Protein AF-A0A7R9T491-F1 (afdb_monomer_lite)

InterPro domains:
  IPR005821 Ion transport domain [PF00520] (13-94)
  IPR005821 Ion transport domain [PF00520] (144-390)
  IPR027359 Voltage-dependent channel domain superfamily [G3DSA:1.20.120.350] (136-258)
  IPR043203 Voltage-gated cation channel calcium and sodium [PTHR10037] (2-420)

Foldseek 3Di:
DVQVVVVHDDDDDLQDDPDDVSVVLLLVCLLVVFPNVVVQQQQLQDDDPPDDRHGRNNVVSNVVSVVSNCCSVVPVLVVLLVVLLVVLVVVCVVPVHNPDQFDPVLVVVLLVLLLCLLPVDPVLLVDQDPDPVLNVLSVVCSDVVNVVVLVVLLVVLVVLVVLDDPPDDPVNVVVSLVSLLVSLVVLVVSLVSCCSSSPVVRCVVDPLSVLSVVLSVLSVCCVVPVVCLVDPNVVVSVVSPCSSNCVVCVVDSVSVLVVSLVVSLVNSLVSLVVVLLVVLLVLLVVQLVVFLPPPDPQPFDQDDPQAHNVDSVNSSVVLVCVLVGNLVRVLSCQQAPPVVVDPDDDDPPHDRHGPVVSVVSSVCCCVVNNSPSVSVSVSSSCVSVVCCVDCCVVPNDDPSLVVVLLVLLLVLLVVLLVLLVLLVVDDPVLLVVLVVVVVVVVVVVPPDDDDDDDDDDDDDDDDDDDDDDDDDDDDDDDDDDDDVDPDPLVVVLVVSVVSVVVSVVVVPPPDDPDDDDPCVVLVVLCVVLSPPSDSVSSNVSSVVSVVPPVPPD

Secondary structure (DSSP, 8-state):
-HHHHTT------SS--SSHHHHHHHHHHHHHTSSHHHHHHHHHT--STTS---TTTTGGGHHHHHHHHHHIIIIIIHHHHHHHHHHHHHHHHHSTT--TTS-HHHHHHHHHHHHHHHT---GGGG---SSHHHHHHHHHHTSHHHHHHHHHHHHHHHHHHHT--SS--HHHHHHHHHHHHHHHHHHHHHHHHHHHHH-HHHHTT-HHHHHHHHHHHHHHHHHH-HHHHHSTTHHHHHHHGGGGGGHHHHH-HHHHHHHHHHHHHHHHHHHHHHHHHHHHHHHHHHHHHHHTT----S-SSS--SSSSSSSHHHHHHHHHHHHHS-HHHHHHHHHS-GGGGSSSPPPTT---S--HHHHHHHHHHIIIIIIIIHHHHHHHHHHHHHHHHSHHHHH-TTHHHHHHHHHHHHHHHHHHHHHHHHHTTS-HHHHHHHHHHHHHHHHHHTTS-------------------------------S---TT--THHHHHHHHHHHHHHHHHHH-S-----S-S--HHHHHHHHHHHHH--HHHHHHHHHHHHT---S--

pLDDT: mean 70.96, std 22.21, range [23.12, 98.38]

Sequence (553 aa):
TQCLAAGGVWRKAKFNFDSFPEAFLSVFIIATGDNWQDLMYEAMDVVGVDQEPIRDNAKWACVYFFVSILFGFLLWANLFVSALIDNFNRIAHDENDGKLLVTDEQRVWQQAMLLATVHADNSWRRSPPETPWKAVVHGVVSKYTFDAFSVFMIVLNMVTMMAIRANPSKSEDDYQVWMGNTLAIWYMLEAYLLIVAMKWKNYWQSGWNKIDFIVAVSGVVGLLIPDVYESGVGGAFRMLRFLRLFKIVQVSKGLRTLFATFLSAIPGVVNVALLSLLFMYIYACLGVALFGDMSSDYLGAALSEYSNFVTFPKAMVSLFVSYTGNWQGYFTDIYVDDRCYENTSLPANVTCSPRYVSIFYFVTYVITGVFFLGNLFIAIILERFSFCASEEGVGGSGESNFLYATMTLKRVARQISRSVREATKLAPSERQDAYVEKRRARSKAGSGTATPSTPHLSKNNSIQRASTASTTPASASPHGDFDPFDDPTDEVIDTVRSNLEEIRAKTQSPIAVEDDLDFEDVKSALRDALPTQDAASLLAAANAVDRLPRSRR

Structure (mmCIF, N/CA/C/O backbone):
data_AF-A0A7R9T491-F1
#
_entry.id   AF-A0A7R9T491-F1
#
loop_
_atom_site.group_PDB
_atom_site.id
_atom_site.type_symbol
_atom_site.label_atom_id
_atom_site.label_alt_id
_atom_site.label_comp_id
_atom_site.label_asym_id
_atom_site.label_entity_id
_atom_site.label_seq_id
_atom_site.pdbx_PDB_ins_code
_atom_site.Cartn_x
_atom_site.Cartn_y
_atom_site.Cartn_z
_atom_site.occupancy
_atom_site.B_iso_or_equiv
_atom_site.auth_seq_id
_atom_site.auth_comp_id
_atom_site.auth_asym_id
_atom_site.auth_atom_id
_atom_site.pdbx_PDB_model_num
ATOM 1 N N . THR A 1 1 ? 20.231 -2.578 -46.506 1.00 77.75 1 THR A N 1
ATOM 2 C CA . THR A 1 1 ? 20.819 -1.590 -47.452 1.00 77.75 1 THR A CA 1
ATOM 3 C C . THR A 1 1 ? 19.878 -0.433 -47.757 1.00 77.75 1 THR A C 1
ATOM 5 O O . THR A 1 1 ? 20.339 0.699 -47.738 1.00 77.75 1 THR A O 1
ATOM 8 N N . GLN A 1 2 ? 18.578 -0.676 -47.980 1.00 86.81 2 GLN A N 1
ATOM 9 C CA . GLN A 1 2 ? 17.576 0.375 -48.235 1.00 86.81 2 GLN A CA 1
ATOM 10 C C . GLN A 1 2 ? 17.457 1.401 -47.088 1.00 86.81 2 GLN A C 1
ATOM 12 O O . GLN A 1 2 ? 17.488 2.596 -47.353 1.00 86.81 2 GLN A O 1
ATOM 17 N N . CYS A 1 3 ? 17.434 0.948 -45.826 1.00 86.19 3 CYS A N 1
ATOM 18 C CA . CYS A 1 3 ? 17.412 1.820 -44.639 1.00 86.19 3 CYS A CA 1
ATOM 19 C C . CYS A 1 3 ? 18.578 2.830 -44.622 1.00 86.19 3 CYS A C 1
ATOM 21 O O . CYS A 1 3 ? 18.357 4.034 -44.539 1.00 86.19 3 CYS A O 1
ATOM 23 N N . LEU A 1 4 ? 19.815 2.350 -44.805 1.00 86.19 4 LEU A N 1
ATOM 24 C CA . LEU A 1 4 ? 21.008 3.205 -44.839 1.00 86.19 4 LEU A CA 1
ATOM 25 C C . LEU A 1 4 ? 20.992 4.181 -46.028 1.00 86.19 4 LEU A C 1
ATOM 27 O O . LEU A 1 4 ? 21.417 5.323 -45.890 1.00 86.19 4 LEU A O 1
ATOM 31 N N . ALA A 1 5 ? 20.480 3.753 -47.188 1.00 87.75 5 ALA A N 1
ATOM 32 C CA . ALA A 1 5 ? 20.350 4.613 -48.367 1.00 87.75 5 ALA A CA 1
ATOM 33 C C . ALA A 1 5 ? 19.322 5.743 -48.169 1.00 87.75 5 ALA A C 1
ATOM 35 O O . ALA A 1 5 ? 19.485 6.819 -48.737 1.00 87.75 5 ALA A O 1
ATOM 36 N N . ALA A 1 6 ? 18.298 5.519 -47.340 1.00 86.56 6 ALA A N 1
ATOM 37 C CA . ALA A 1 6 ? 17.321 6.530 -46.940 1.00 86.56 6 ALA A CA 1
ATOM 38 C C . ALA A 1 6 ? 17.818 7.449 -45.802 1.00 86.56 6 ALA A C 1
ATOM 40 O O . ALA A 1 6 ? 17.062 8.291 -45.325 1.00 86.56 6 ALA A O 1
ATOM 41 N N . GLY A 1 7 ? 19.069 7.291 -45.349 1.00 84.19 7 GLY A N 1
ATOM 42 C CA . GLY A 1 7 ? 19.620 8.028 -44.207 1.00 84.19 7 GLY A CA 1
ATOM 43 C C . GLY A 1 7 ? 19.146 7.518 -42.842 1.00 84.19 7 GLY A C 1
ATOM 44 O O . GLY A 1 7 ? 19.395 8.172 -41.833 1.00 84.19 7 GLY A O 1
ATOM 45 N N . GLY A 1 8 ? 18.473 6.364 -42.798 1.00 81.75 8 GLY A N 1
ATOM 46 C CA . GLY A 1 8 ? 18.052 5.709 -41.563 1.00 81.75 8 GLY A CA 1
ATOM 47 C C . GLY A 1 8 ? 19.184 4.934 -40.887 1.00 81.75 8 GLY A C 1
ATOM 48 O O . GLY A 1 8 ? 20.224 4.649 -41.486 1.00 81.75 8 GLY A O 1
ATOM 49 N N . VAL A 1 9 ? 18.963 4.553 -39.627 1.00 82.94 9 VAL A N 1
ATOM 50 C CA . VAL A 1 9 ? 19.903 3.750 -38.836 1.00 82.94 9 VAL A CA 1
ATOM 51 C C . VAL A 1 9 ? 19.284 2.387 -38.542 1.00 82.94 9 VAL A C 1
ATOM 53 O O . VAL A 1 9 ? 18.213 2.301 -37.954 1.00 82.94 9 VAL A O 1
ATOM 56 N N . TRP A 1 10 ? 19.976 1.312 -38.921 1.00 85.75 10 TRP A N 1
ATOM 57 C CA . TRP A 1 10 ? 19.549 -0.052 -38.609 1.00 85.75 10 TRP A CA 1
ATOM 58 C C . TRP A 1 10 ? 20.005 -0.435 -37.197 1.00 85.75 10 TRP A C 1
ATOM 60 O O . TRP A 1 10 ? 21.208 -0.471 -36.920 1.00 85.75 10 TRP A O 1
ATOM 70 N N . ARG A 1 11 ? 19.057 -0.686 -36.291 1.00 85.38 11 ARG A N 1
ATOM 71 C CA . ARG A 1 11 ? 19.312 -0.981 -34.873 1.00 85.38 11 ARG A CA 1
ATOM 72 C C . ARG A 1 11 ? 18.749 -2.345 -34.494 1.00 85.38 11 ARG A C 1
ATOM 74 O O . ARG A 1 11 ? 17.764 -2.799 -35.063 1.00 85.38 11 ARG A O 1
ATOM 81 N N . LYS A 1 12 ? 19.377 -2.974 -33.502 1.00 86.94 12 LYS A N 1
ATOM 82 C CA . LYS A 1 12 ? 18.838 -4.170 -32.848 1.00 86.94 12 LYS A CA 1
ATOM 83 C C . LYS A 1 12 ? 17.766 -3.774 -31.836 1.00 86.94 12 LYS A C 1
ATOM 85 O O . LYS A 1 12 ? 17.899 -2.728 -31.195 1.00 86.94 12 LYS A O 1
ATOM 90 N N . ALA A 1 13 ? 16.774 -4.639 -31.651 1.00 88.31 13 ALA A N 1
ATOM 91 C CA . ALA A 1 13 ? 15.835 -4.553 -30.538 1.00 88.31 13 ALA A CA 1
ATOM 92 C C . ALA A 1 13 ? 16.574 -4.496 -29.189 1.00 88.31 13 ALA A C 1
ATOM 94 O O . ALA A 1 13 ? 17.652 -5.094 -29.048 1.00 88.31 13 ALA A O 1
ATOM 95 N N . LYS A 1 14 ? 16.002 -3.774 -28.211 1.00 88.56 14 LYS A N 1
ATOM 96 C CA . LYS A 1 14 ? 16.596 -3.610 -26.869 1.00 88.56 14 LYS A CA 1
ATOM 97 C C . LYS A 1 14 ? 16.817 -4.972 -26.212 1.00 88.56 14 LYS A C 1
ATOM 99 O O . LYS A 1 14 ? 17.900 -5.242 -25.704 1.00 88.56 14 LYS A O 1
ATOM 104 N N . PHE A 1 15 ? 15.815 -5.842 -26.300 1.00 91.94 15 PHE A N 1
ATOM 105 C CA . PHE A 1 15 ? 15.873 -7.231 -25.860 1.00 91.94 15 PHE A CA 1
ATOM 106 C C . PHE A 1 15 ? 15.722 -8.139 -27.075 1.00 91.94 15 PHE A C 1
ATOM 108 O O . PHE A 1 15 ? 14.921 -7.871 -27.964 1.00 91.94 15 PHE A O 1
ATOM 115 N N . ASN A 1 16 ? 16.540 -9.181 -27.165 1.00 91.94 16 ASN A N 1
ATOM 116 C CA . ASN A 1 16 ? 16.598 -10.035 -28.346 1.00 91.94 16 ASN A CA 1
ATOM 117 C C . ASN A 1 16 ? 17.035 -11.459 -27.981 1.00 91.94 16 ASN A C 1
ATOM 119 O O . ASN A 1 16 ? 17.323 -11.775 -26.826 1.00 91.94 16 ASN A O 1
ATOM 123 N N . PHE A 1 17 ? 17.066 -12.318 -28.998 1.00 94.19 17 PHE A N 1
ATOM 124 C CA . PHE A 1 17 ? 17.424 -13.731 -28.894 1.00 94.19 17 PHE A CA 1
ATOM 125 C C . PHE A 1 17 ? 18.678 -14.062 -29.723 1.00 94.19 17 PHE A C 1
ATOM 127 O O . PHE A 1 17 ? 18.835 -15.192 -30.181 1.00 94.19 17 PHE A O 1
ATOM 134 N N . ASP A 1 18 ? 19.564 -13.081 -29.937 1.00 92.44 18 ASP A N 1
ATOM 135 C CA . ASP A 1 18 ? 20.743 -13.232 -30.804 1.00 92.44 18 ASP A CA 1
ATOM 136 C C . ASP A 1 18 ? 21.765 -14.225 -30.235 1.00 92.44 18 ASP A C 1
ATOM 138 O O . ASP A 1 18 ? 22.467 -14.914 -30.979 1.00 92.44 18 ASP A O 1
ATOM 142 N N . SER A 1 19 ? 21.891 -14.271 -28.909 1.00 95.12 19 SER A N 1
ATOM 143 C CA . SER A 1 19 ? 22.871 -15.097 -28.214 1.00 95.12 19 SER A CA 1
ATOM 144 C C . SER A 1 19 ? 22.333 -15.543 -26.850 1.00 95.12 19 SER A C 1
ATOM 146 O O . SER A 1 19 ? 21.293 -15.069 -26.391 1.00 95.12 19 SER A O 1
ATOM 148 N N . PHE A 1 20 ? 22.982 -16.533 -26.229 1.00 95.31 20 PHE A N 1
ATOM 149 C CA . PHE A 1 20 ? 22.439 -17.188 -25.036 1.00 95.31 20 PHE A CA 1
ATOM 150 C C . PHE A 1 20 ? 22.196 -16.219 -23.858 1.00 95.31 20 PHE A C 1
ATOM 152 O O . PHE A 1 20 ? 21.105 -16.279 -23.296 1.00 95.31 20 PHE A O 1
ATOM 159 N N . PRO A 1 21 ? 23.121 -15.312 -23.475 1.00 92.38 21 PRO A N 1
ATOM 160 C CA . PRO A 1 21 ? 22.871 -14.338 -22.409 1.00 92.38 21 PRO A CA 1
ATOM 161 C C . PRO A 1 21 ? 21.723 -13.359 -22.697 1.00 92.38 21 PRO A C 1
ATOM 163 O O . PRO A 1 21 ? 20.929 -13.084 -21.799 1.00 92.38 21 PRO A O 1
ATOM 166 N N . GLU A 1 22 ? 21.594 -12.855 -23.925 1.00 92.25 22 GLU A N 1
ATOM 167 C CA . GLU A 1 22 ? 20.509 -11.951 -24.330 1.00 92.25 22 GLU A CA 1
ATOM 168 C C . GLU A 1 22 ? 19.164 -12.681 -24.351 1.00 92.25 22 GLU A C 1
ATOM 170 O O . GLU A 1 22 ? 18.173 -12.173 -23.823 1.00 92.25 22 GLU A O 1
ATOM 175 N N . ALA A 1 23 ? 19.143 -13.913 -24.869 1.00 94.38 23 ALA A N 1
ATOM 176 C CA . ALA A 1 23 ? 17.971 -14.777 -24.821 1.00 94.38 23 ALA A CA 1
ATOM 177 C C . ALA A 1 23 ? 17.578 -15.098 -23.373 1.00 94.38 23 ALA A C 1
ATOM 179 O O . ALA A 1 23 ? 16.399 -15.049 -23.035 1.00 94.38 23 ALA A O 1
ATOM 180 N N . PHE A 1 24 ? 18.547 -15.385 -22.499 1.00 93.00 24 PHE A N 1
ATOM 181 C CA . PHE A 1 24 ? 18.299 -15.657 -21.084 1.00 93.00 24 PHE A CA 1
ATOM 182 C C . PHE A 1 24 ? 17.699 -14.442 -20.371 1.00 93.00 24 PHE A C 1
ATOM 184 O O . PHE A 1 24 ? 16.730 -14.594 -19.632 1.00 93.00 24 PHE A O 1
ATOM 191 N N . LEU A 1 25 ? 18.220 -13.239 -20.626 1.00 93.38 25 LEU A N 1
ATOM 192 C CA . LEU A 1 25 ? 17.655 -11.996 -20.099 1.00 93.38 25 LEU A CA 1
ATOM 193 C C . LEU A 1 25 ? 16.223 -11.766 -20.605 1.00 93.38 25 LEU A C 1
ATOM 195 O O . LEU A 1 25 ? 15.335 -11.467 -19.810 1.00 93.38 25 LEU A O 1
ATOM 199 N N . SER A 1 26 ? 15.981 -11.962 -21.903 1.00 93.50 26 SER A N 1
ATOM 200 C CA . SER A 1 26 ? 14.649 -11.841 -22.507 1.00 93.50 26 SER A CA 1
ATOM 201 C C . SER A 1 26 ? 13.659 -12.840 -21.898 1.00 93.50 26 SER A C 1
ATOM 203 O O . SER A 1 26 ? 12.552 -12.469 -21.515 1.00 93.50 26 SER A O 1
ATOM 205 N N . VAL A 1 27 ? 14.065 -14.103 -21.727 1.00 91.62 27 VAL A N 1
ATOM 206 C CA . VAL A 1 27 ? 13.250 -15.140 -21.072 1.00 91.62 27 VAL A CA 1
ATOM 207 C C . VAL A 1 27 ? 13.025 -14.828 -19.595 1.00 91.62 27 VAL A C 1
ATOM 209 O O . VAL A 1 27 ? 11.919 -15.044 -19.109 1.00 91.62 27 VAL A O 1
ATOM 212 N N . PHE A 1 28 ? 14.021 -14.290 -18.887 1.00 90.25 28 PHE A N 1
ATOM 213 C CA . PHE A 1 28 ? 13.858 -13.849 -17.502 1.00 90.25 28 PHE A CA 1
ATOM 214 C C . PHE A 1 28 ? 12.773 -12.773 -17.393 1.00 90.25 28 PHE A C 1
ATOM 216 O O . PHE A 1 28 ? 11.862 -12.929 -16.584 1.00 90.25 28 PHE A O 1
ATOM 223 N N . ILE A 1 29 ? 12.805 -11.744 -18.250 1.00 91.12 29 ILE A N 1
ATOM 224 C CA . ILE A 1 29 ? 11.770 -10.697 -18.295 1.00 91.12 29 ILE A CA 1
ATOM 225 C C . ILE A 1 29 ? 10.388 -11.326 -18.516 1.00 91.12 29 ILE A C 1
ATOM 227 O O . ILE A 1 29 ? 9.480 -11.113 -17.710 1.00 91.12 29 ILE A O 1
ATOM 231 N N . ILE A 1 30 ? 10.255 -12.180 -19.537 1.00 90.88 30 ILE A N 1
ATOM 232 C CA . ILE A 1 30 ? 9.000 -12.880 -19.860 1.00 90.88 30 ILE A CA 1
ATOM 233 C C . ILE A 1 30 ? 8.502 -13.701 -18.662 1.00 90.88 30 ILE A C 1
ATOM 235 O O . ILE A 1 30 ? 7.319 -13.654 -18.332 1.00 90.88 30 ILE A O 1
ATOM 239 N N . ALA A 1 31 ? 9.395 -14.416 -17.974 1.00 87.44 31 ALA A N 1
ATOM 240 C CA . ALA A 1 31 ? 9.051 -15.252 -16.827 1.00 87.44 31 ALA A CA 1
ATOM 241 C C . ALA A 1 31 ? 8.603 -14.448 -15.597 1.00 87.44 31 ALA A C 1
ATOM 243 O O . ALA A 1 31 ? 7.834 -14.970 -14.790 1.00 87.44 31 ALA A O 1
ATOM 244 N N . THR A 1 32 ? 9.038 -13.189 -15.454 1.00 86.69 32 THR A N 1
ATOM 245 C CA . THR A 1 32 ? 8.558 -12.317 -14.368 1.00 86.69 32 THR A CA 1
ATOM 246 C C . THR A 1 32 ? 7.143 -11.784 -14.604 1.00 86.69 32 THR A C 1
ATOM 248 O O . THR A 1 32 ? 6.491 -11.365 -13.651 1.00 86.69 32 THR A O 1
ATOM 251 N N . GLY A 1 33 ? 6.652 -11.821 -15.849 1.00 86.62 33 GLY A N 1
ATOM 252 C CA . GLY A 1 33 ? 5.318 -11.342 -16.217 1.00 86.62 33 GLY A CA 1
ATOM 253 C C . GLY A 1 33 ? 5.187 -9.818 -16.306 1.00 86.62 33 GLY A C 1
ATOM 254 O O . GLY A 1 33 ? 4.075 -9.326 -16.480 1.00 86.62 33 GLY A O 1
ATOM 255 N N . ASP A 1 34 ? 6.293 -9.075 -16.224 1.00 88.06 34 ASP A N 1
ATOM 256 C CA . ASP A 1 34 ? 6.315 -7.610 -16.267 1.00 88.06 34 ASP A CA 1
ATOM 257 C C . ASP A 1 34 ? 6.744 -7.109 -17.656 1.00 88.06 34 ASP A C 1
ATOM 259 O O . ASP A 1 34 ? 7.812 -7.476 -18.147 1.00 88.06 34 ASP A O 1
ATOM 263 N N . ASN A 1 35 ? 5.888 -6.317 -18.310 1.00 88.12 35 ASN A N 1
ATOM 264 C CA . ASN A 1 35 ? 6.068 -5.764 -19.666 1.00 88.12 35 ASN A CA 1
ATOM 265 C C . ASN A 1 35 ? 6.547 -6.750 -20.754 1.00 88.12 35 ASN A C 1
ATOM 267 O O . ASN A 1 35 ? 7.178 -6.381 -21.743 1.00 88.12 35 ASN A O 1
ATOM 271 N N . TRP A 1 36 ? 6.219 -8.032 -20.610 1.00 89.81 36 TRP A N 1
ATOM 272 C CA . TRP A 1 36 ? 6.576 -9.078 -21.570 1.00 89.81 36 TRP A CA 1
ATOM 273 C C . TRP A 1 36 ? 5.925 -8.882 -22.948 1.00 89.81 36 TRP A C 1
ATOM 275 O O . TRP A 1 36 ? 6.417 -9.418 -23.945 1.00 89.81 36 TRP A O 1
ATOM 285 N N . GLN A 1 37 ? 4.809 -8.147 -23.006 1.00 91.38 37 GLN A N 1
ATOM 286 C CA . GLN A 1 37 ? 4.063 -7.923 -24.239 1.00 91.38 37 GLN A CA 1
ATOM 287 C C . GLN A 1 37 ? 4.878 -7.153 -25.280 1.00 91.38 37 GLN A C 1
ATOM 289 O O . GLN A 1 37 ? 4.689 -7.391 -26.467 1.00 91.38 37 GLN A O 1
ATOM 294 N N . ASP A 1 38 ? 5.812 -6.296 -24.862 1.00 89.31 38 ASP A N 1
ATOM 295 C CA . ASP A 1 38 ? 6.613 -5.494 -25.790 1.00 89.31 38 ASP A CA 1
ATOM 296 C C . ASP A 1 38 ? 7.552 -6.400 -26.601 1.00 89.31 38 ASP A C 1
ATOM 298 O O . ASP A 1 38 ? 7.583 -6.326 -27.828 1.00 89.31 38 ASP A O 1
ATOM 302 N N . LEU A 1 39 ? 8.200 -7.371 -25.938 1.00 91.94 39 LEU A N 1
ATOM 303 C CA . LEU A 1 39 ? 8.997 -8.406 -26.609 1.00 91.94 39 LEU A CA 1
ATOM 304 C C . LEU A 1 39 ? 8.132 -9.296 -27.514 1.00 91.94 39 LEU A C 1
ATOM 306 O O . LEU A 1 39 ? 8.590 -9.748 -28.564 1.00 91.94 39 LEU A O 1
ATOM 310 N N . MET A 1 40 ? 6.888 -9.573 -27.110 1.00 94.12 40 MET A N 1
ATOM 311 C CA . MET A 1 40 ? 5.958 -10.351 -27.927 1.00 94.12 40 MET A CA 1
ATOM 312 C C . MET A 1 40 ? 5.582 -9.599 -29.205 1.00 94.12 40 MET A C 1
ATOM 314 O O . MET A 1 40 ? 5.601 -10.202 -30.277 1.00 94.12 40 MET A O 1
ATOM 318 N N . TYR A 1 41 ? 5.242 -8.313 -29.107 1.00 93.81 41 TYR A N 1
ATOM 319 C CA . TYR A 1 41 ? 4.878 -7.500 -30.266 1.00 93.81 41 TYR A CA 1
ATOM 320 C C . TYR A 1 41 ? 6.055 -7.363 -31.233 1.00 93.81 41 TYR A C 1
ATOM 322 O O . TYR A 1 41 ? 5.884 -7.621 -32.422 1.00 93.81 41 TYR A O 1
ATOM 330 N N . GLU A 1 42 ? 7.264 -7.101 -30.732 1.00 92.06 42 GLU A N 1
ATOM 331 C CA . GLU A 1 42 ? 8.469 -7.070 -31.572 1.00 92.06 42 GLU A CA 1
ATOM 332 C C . GLU A 1 42 ? 8.712 -8.412 -32.284 1.00 92.06 42 GLU A C 1
ATOM 334 O O . GLU A 1 42 ? 9.050 -8.440 -33.467 1.00 92.06 42 GLU A O 1
ATOM 339 N N . ALA A 1 43 ? 8.483 -9.540 -31.605 1.00 93.75 43 ALA A N 1
ATOM 340 C CA . ALA A 1 43 ? 8.616 -10.864 -32.207 1.00 93.75 43 ALA A CA 1
ATOM 341 C C . ALA A 1 43 ? 7.513 -11.186 -33.233 1.00 93.75 43 ALA A C 1
ATOM 343 O O . ALA A 1 43 ? 7.771 -11.888 -34.213 1.00 93.75 43 ALA A O 1
ATOM 344 N N . MET A 1 44 ? 6.290 -10.688 -33.031 1.00 95.25 44 MET A N 1
ATOM 345 C CA . MET A 1 44 ? 5.183 -10.839 -33.983 1.00 95.25 44 MET A CA 1
ATOM 346 C C . MET A 1 44 ? 5.405 -10.047 -35.272 1.00 95.25 44 MET A C 1
ATOM 348 O O . MET A 1 44 ? 4.852 -10.414 -36.310 1.00 95.25 44 MET A O 1
ATOM 352 N N . ASP A 1 45 ? 6.227 -9.005 -35.227 1.00 95.56 45 ASP A N 1
ATOM 353 C CA . ASP A 1 45 ? 6.512 -8.156 -36.381 1.00 95.56 45 ASP A CA 1
ATOM 354 C C . ASP A 1 45 ? 7.672 -8.695 -37.243 1.00 95.56 45 ASP A C 1
ATOM 356 O O . ASP A 1 45 ? 7.952 -8.178 -38.326 1.00 95.56 45 ASP A O 1
ATOM 360 N N . VAL A 1 46 ? 8.336 -9.776 -36.814 1.00 94.25 46 VAL A N 1
ATOM 361 C CA . VAL A 1 46 ? 9.472 -10.381 -37.528 1.00 94.25 46 VAL A CA 1
ATOM 362 C C . VAL A 1 46 ? 9.055 -10.933 -38.896 1.00 94.25 46 VAL A C 1
ATOM 364 O O . VAL A 1 46 ? 8.042 -11.620 -39.043 1.00 94.25 46 VAL A O 1
ATOM 367 N N . VAL A 1 47 ? 9.895 -10.683 -39.906 1.00 93.75 47 VAL A N 1
ATOM 368 C CA . VAL A 1 47 ? 9.732 -11.201 -41.278 1.00 93.75 47 VAL A CA 1
ATOM 369 C C . VAL A 1 47 ? 10.859 -12.167 -41.649 1.00 93.75 47 VAL A C 1
ATOM 371 O O . VAL A 1 47 ? 10.602 -13.303 -42.046 1.00 93.75 47 VAL A O 1
ATOM 374 N N . GLY A 1 48 ? 12.112 -11.744 -41.475 1.00 90.62 48 GLY A N 1
ATOM 375 C CA . GLY A 1 48 ? 13.307 -12.524 -41.789 1.00 90.62 48 GLY A CA 1
ATOM 376 C C . GLY A 1 48 ? 14.585 -11.764 -41.431 1.00 90.62 48 GLY A C 1
ATOM 377 O O . GLY A 1 48 ? 14.534 -10.602 -41.032 1.00 90.62 48 GLY A O 1
ATOM 378 N N . VAL A 1 49 ? 15.742 -12.416 -41.570 1.00 90.75 49 VAL A N 1
ATOM 379 C CA . VAL A 1 49 ? 17.048 -11.787 -41.304 1.00 90.75 49 VAL A CA 1
ATOM 380 C C . VAL A 1 49 ? 17.284 -10.642 -42.295 1.00 90.75 49 VAL A C 1
ATOM 382 O O . VAL A 1 49 ? 17.050 -10.806 -43.491 1.00 90.75 49 VAL A O 1
ATOM 385 N N . ASP A 1 50 ? 17.737 -9.491 -41.790 1.00 89.75 50 ASP A N 1
ATOM 386 C CA . ASP A 1 50 ? 17.990 -8.257 -42.554 1.00 89.75 50 ASP A CA 1
ATOM 387 C C . ASP A 1 50 ? 16.768 -7.681 -43.302 1.00 89.75 50 ASP A C 1
ATOM 389 O O . ASP A 1 50 ? 16.920 -6.926 -44.269 1.00 89.75 50 ASP A O 1
ATOM 393 N N . GLN A 1 51 ? 15.552 -8.011 -42.852 1.00 91.56 51 GLN A N 1
ATOM 394 C CA . GLN A 1 51 ? 14.296 -7.464 -43.373 1.00 91.56 51 GLN A CA 1
ATOM 395 C C . GLN A 1 51 ? 13.605 -6.586 -42.329 1.00 91.56 51 GLN A C 1
ATOM 397 O O . GLN A 1 51 ? 13.656 -6.875 -41.135 1.00 91.56 51 GLN A O 1
ATOM 402 N N . GLU A 1 52 ? 12.977 -5.500 -42.785 1.00 89.75 52 GLU A N 1
ATOM 403 C CA . GLU A 1 52 ? 12.219 -4.592 -41.920 1.00 89.75 52 GLU A CA 1
ATOM 404 C C . GLU A 1 52 ? 11.048 -5.333 -41.259 1.00 89.75 52 GLU A C 1
ATOM 406 O O . GLU A 1 52 ? 10.331 -6.057 -41.959 1.00 89.75 52 GLU A O 1
ATOM 411 N N . PRO A 1 53 ? 10.848 -5.176 -39.937 1.00 92.62 53 PRO A N 1
ATOM 412 C CA . PRO A 1 53 ? 9.677 -5.714 -39.269 1.00 92.62 53 PRO A CA 1
ATOM 413 C C . PRO A 1 53 ? 8.396 -5.144 -39.881 1.00 92.62 53 PRO A C 1
ATOM 415 O O . PRO A 1 53 ? 8.254 -3.934 -40.052 1.00 92.62 53 PRO A O 1
ATOM 418 N N . ILE A 1 54 ? 7.451 -6.020 -40.208 1.00 94.56 54 ILE A N 1
ATOM 419 C CA . ILE A 1 54 ? 6.131 -5.631 -40.696 1.00 94.56 54 ILE A CA 1
ATOM 420 C C . ILE A 1 54 ? 5.149 -5.973 -39.597 1.00 94.56 54 ILE A C 1
ATOM 422 O O . ILE A 1 54 ? 5.044 -7.135 -39.200 1.00 94.56 54 ILE A O 1
ATOM 426 N N . ARG A 1 55 ? 4.405 -4.955 -39.157 1.00 94.31 55 ARG A N 1
ATOM 427 C CA . ARG A 1 55 ? 3.395 -5.109 -38.118 1.00 94.31 55 ARG A CA 1
ATOM 428 C C . ARG A 1 55 ? 2.521 -6.327 -38.392 1.00 94.31 55 ARG A C 1
ATOM 430 O O . ARG A 1 55 ? 1.945 -6.438 -39.478 1.00 94.31 55 ARG A O 1
ATOM 437 N N . ASP A 1 56 ? 2.371 -7.186 -37.388 1.00 94.19 56 ASP A N 1
ATOM 438 C CA . ASP A 1 56 ? 1.449 -8.319 -37.417 1.00 94.19 56 ASP A CA 1
ATOM 439 C C . ASP A 1 56 ? 1.769 -9.380 -38.503 1.00 94.19 56 ASP A C 1
ATOM 441 O O . ASP A 1 56 ? 0.872 -10.108 -38.946 1.00 94.19 56 ASP A O 1
ATOM 445 N N . ASN A 1 57 ? 3.026 -9.506 -38.945 1.00 96.00 57 ASN A N 1
ATOM 446 C CA . ASN A 1 57 ? 3.428 -10.484 -39.964 1.00 96.00 57 ASN A CA 1
ATOM 447 C C . ASN A 1 57 ? 3.470 -11.928 -39.427 1.00 96.00 57 ASN A C 1
ATOM 449 O O . ASN A 1 57 ? 2.807 -12.828 -39.949 1.00 96.00 57 ASN A O 1
ATOM 453 N N . ALA A 1 58 ? 4.210 -12.157 -38.345 1.00 94.56 58 ALA A N 1
ATOM 454 C CA . ALA A 1 58 ? 4.399 -13.451 -37.699 1.00 94.56 58 ALA A CA 1
ATOM 455 C C . ALA A 1 58 ? 3.513 -13.592 -36.451 1.00 94.56 58 ALA A C 1
ATOM 457 O O . ALA A 1 58 ? 3.984 -13.939 -35.370 1.00 94.56 58 ALA A O 1
ATOM 458 N N . LYS A 1 59 ? 2.195 -13.384 -36.594 1.00 94.25 59 LYS A N 1
ATOM 459 C CA . LYS A 1 59 ? 1.237 -13.422 -35.465 1.00 94.25 59 LYS A CA 1
ATOM 460 C C . LYS A 1 59 ? 1.340 -14.671 -34.591 1.00 94.25 59 LYS A C 1
ATOM 462 O O . LYS A 1 59 ? 1.083 -14.602 -33.398 1.00 94.25 59 LYS A O 1
ATOM 467 N N . TRP A 1 60 ? 1.708 -15.808 -35.180 1.00 93.81 60 TRP A N 1
ATOM 468 C CA . TRP A 1 60 ? 1.859 -17.084 -34.479 1.00 93.81 60 TRP A CA 1
ATOM 469 C C . TRP A 1 60 ? 2.965 -17.063 -33.411 1.00 93.81 60 TRP A C 1
ATOM 471 O O . TRP A 1 60 ? 2.909 -17.867 -32.481 1.00 93.81 60 TRP A O 1
ATOM 481 N N . ALA A 1 61 ? 3.931 -16.140 -33.500 1.00 93.25 61 ALA A N 1
ATOM 482 C CA . ALA A 1 61 ? 5.000 -15.987 -32.517 1.00 93.25 61 ALA A CA 1
ATOM 483 C C . ALA A 1 61 ? 4.457 -15.714 -31.105 1.00 93.25 61 ALA A C 1
ATOM 485 O O . ALA A 1 61 ? 5.080 -16.128 -30.130 1.00 93.25 61 ALA A O 1
ATOM 486 N N . CYS A 1 62 ? 3.259 -15.123 -30.974 1.00 94.00 62 CYS A N 1
ATOM 487 C CA . CYS A 1 62 ? 2.616 -14.896 -29.677 1.00 94.00 62 CYS A CA 1
ATOM 488 C C . CYS A 1 62 ? 2.433 -16.185 -28.860 1.00 94.00 62 CYS A C 1
ATOM 490 O O . CYS A 1 62 ? 2.511 -16.154 -27.633 1.00 94.00 62 CYS A O 1
ATOM 492 N N . VAL A 1 63 ? 2.257 -17.334 -29.527 1.00 94.38 63 VAL A N 1
ATOM 493 C CA . VAL A 1 63 ? 2.080 -18.639 -28.877 1.00 94.38 63 VAL A CA 1
ATOM 494 C C . VAL A 1 63 ? 3.288 -18.982 -28.011 1.00 94.38 63 VAL A C 1
ATOM 496 O O . VAL A 1 63 ? 3.109 -19.466 -26.896 1.00 94.38 63 VAL A O 1
ATOM 499 N N . TYR A 1 64 ? 4.506 -18.683 -28.476 1.00 92.94 64 TYR A N 1
ATOM 500 C CA . TYR A 1 64 ? 5.718 -18.895 -27.686 1.00 92.94 64 TYR A CA 1
ATOM 501 C C . TYR A 1 64 ? 5.675 -18.106 -26.373 1.00 92.94 64 TYR A C 1
ATOM 503 O O . TYR A 1 64 ? 5.950 -18.670 -25.320 1.00 92.94 64 TYR A O 1
ATOM 511 N N . PHE A 1 65 ? 5.277 -16.833 -26.409 1.00 93.06 65 PHE A N 1
ATOM 512 C CA . PHE A 1 65 ? 5.232 -15.982 -25.217 1.00 93.06 65 PHE A CA 1
ATOM 513 C C . PHE A 1 65 ? 4.136 -16.415 -24.243 1.00 93.06 65 PHE A C 1
ATOM 515 O O . PHE A 1 65 ? 4.403 -16.539 -23.049 1.00 93.06 65 PHE A O 1
ATOM 522 N N . PHE A 1 66 ? 2.936 -16.738 -24.739 1.00 90.88 66 PHE A N 1
ATOM 523 C CA . PHE A 1 66 ? 1.859 -17.270 -23.898 1.00 90.88 66 PHE A CA 1
ATOM 524 C C . PHE A 1 66 ? 2.256 -18.575 -23.209 1.00 90.88 66 PHE A C 1
ATOM 526 O O . PHE A 1 66 ? 2.012 -18.736 -22.015 1.00 90.88 66 PHE A O 1
ATOM 533 N N . VAL A 1 67 ? 2.890 -19.496 -23.939 1.00 90.12 67 VAL A N 1
ATOM 534 C CA . VAL A 1 67 ? 3.391 -20.754 -23.374 1.00 90.12 67 VAL A CA 1
ATOM 535 C C . VAL A 1 67 ? 4.493 -20.470 -22.353 1.00 90.12 67 VAL A C 1
ATOM 537 O O . VAL A 1 67 ? 4.404 -20.941 -21.223 1.00 90.12 67 VAL A O 1
ATOM 540 N N . SER A 1 68 ? 5.485 -19.648 -22.691 1.00 88.44 68 SER A N 1
ATOM 541 C CA . SER A 1 68 ? 6.575 -19.275 -21.781 1.00 88.44 68 SER A CA 1
ATOM 542 C C . SER A 1 68 ? 6.078 -18.631 -20.488 1.00 88.44 68 SER A C 1
ATOM 544 O O . SER A 1 68 ? 6.632 -18.911 -19.432 1.00 88.44 68 SER A O 1
ATOM 546 N N . ILE A 1 69 ? 5.009 -17.835 -20.531 1.00 87.44 69 ILE A N 1
ATOM 547 C CA . ILE A 1 69 ? 4.390 -17.252 -19.331 1.00 87.44 69 ILE A CA 1
ATOM 548 C C . ILE A 1 69 ? 3.581 -18.281 -18.569 1.00 87.44 69 ILE A C 1
ATOM 550 O O . ILE A 1 69 ? 3.680 -18.338 -17.349 1.00 87.44 69 ILE A O 1
ATOM 554 N N . LEU A 1 70 ? 2.815 -19.125 -19.258 1.00 84.44 70 LEU A N 1
ATOM 555 C CA . LEU A 1 70 ? 2.083 -20.203 -18.607 1.00 84.44 70 LEU A CA 1
ATOM 556 C C . LEU A 1 70 ? 3.043 -21.087 -17.802 1.00 84.44 70 LEU A C 1
ATOM 558 O O . LEU A 1 70 ? 2.779 -21.366 -16.640 1.00 84.44 70 LEU A O 1
ATOM 562 N N . PHE A 1 71 ? 4.178 -21.478 -18.382 1.00 83.62 71 PHE A N 1
ATOM 563 C CA . PHE A 1 71 ? 5.185 -22.281 -17.689 1.00 83.62 71 PHE A CA 1
ATOM 564 C C . PHE A 1 71 ? 5.993 -21.459 -16.674 1.00 83.62 71 PHE A C 1
ATOM 566 O O . PHE A 1 71 ? 6.140 -21.885 -15.534 1.00 83.62 71 PHE A O 1
ATOM 573 N N . GLY A 1 72 ? 6.493 -20.282 -17.047 1.00 79.00 72 GLY A N 1
ATOM 574 C CA . GLY A 1 72 ? 7.313 -19.429 -16.185 1.00 79.00 72 GLY A CA 1
ATOM 575 C C . GLY A 1 72 ? 6.536 -18.907 -14.982 1.00 79.00 72 GLY A C 1
ATOM 576 O O . GLY A 1 72 ? 6.881 -19.203 -13.844 1.00 79.00 72 GLY A O 1
ATOM 577 N N . PHE A 1 73 ? 5.434 -18.202 -15.214 1.00 75.06 73 PHE A N 1
ATOM 578 C CA . PHE A 1 73 ? 4.645 -17.590 -14.151 1.00 75.06 73 PHE A CA 1
ATOM 579 C C . PHE A 1 73 ? 3.893 -18.629 -13.305 1.00 75.06 73 PHE A C 1
ATOM 581 O O . PHE A 1 73 ? 3.947 -18.556 -12.079 1.00 75.06 73 PHE A O 1
ATOM 588 N N . LEU A 1 74 ? 3.231 -19.635 -13.905 1.00 70.88 74 LEU A N 1
ATOM 589 C CA . LEU A 1 74 ? 2.473 -20.607 -13.098 1.00 70.88 74 LEU A CA 1
ATOM 590 C C . LEU A 1 74 ? 3.344 -21.649 -12.403 1.00 70.88 74 LEU A C 1
ATOM 592 O O . LEU A 1 74 ? 2.922 -22.136 -11.358 1.00 70.88 74 LEU A O 1
ATOM 596 N N . LEU A 1 75 ? 4.498 -22.042 -12.950 1.00 71.88 75 LEU A N 1
ATOM 597 C CA . LEU A 1 75 ? 5.337 -23.040 -12.281 1.00 71.88 75 LEU A CA 1
ATOM 598 C C . LEU A 1 75 ? 6.366 -22.382 -11.380 1.00 71.88 75 LEU A C 1
ATOM 600 O O . LEU A 1 75 ? 6.457 -22.762 -10.220 1.00 71.88 75 LEU A O 1
ATOM 604 N N . TRP A 1 76 ? 7.133 -21.409 -11.873 1.00 71.25 76 TRP A N 1
ATOM 605 C CA . TRP A 1 76 ? 8.257 -20.881 -11.103 1.00 71.25 76 TRP A CA 1
ATOM 606 C C . TRP A 1 76 ? 7.793 -20.039 -9.912 1.00 71.25 76 TRP A C 1
ATOM 608 O O . TRP A 1 76 ? 8.222 -20.308 -8.789 1.00 71.25 76 TRP A O 1
ATOM 618 N N . ALA A 1 77 ? 6.870 -19.091 -10.115 1.00 68.06 77 ALA A N 1
ATOM 619 C CA . ALA A 1 77 ? 6.389 -18.249 -9.019 1.00 68.06 77 ALA A CA 1
ATOM 620 C C . ALA A 1 77 ? 5.619 -19.074 -7.973 1.00 68.06 77 ALA A C 1
ATOM 622 O O . ALA A 1 77 ? 5.884 -18.949 -6.780 1.00 68.06 77 ALA A O 1
ATOM 623 N N . ASN A 1 78 ? 4.735 -19.986 -8.401 1.00 70.75 78 ASN A N 1
ATOM 624 C CA . ASN A 1 78 ? 3.968 -20.813 -7.463 1.00 70.75 78 ASN A CA 1
ATOM 625 C C . ASN A 1 78 ? 4.825 -21.872 -6.756 1.00 70.75 78 ASN A C 1
ATOM 627 O O . ASN A 1 78 ? 4.606 -22.114 -5.573 1.00 70.75 78 ASN A O 1
ATOM 631 N N . LEU A 1 79 ? 5.808 -22.488 -7.428 1.00 79.94 79 LEU A N 1
ATOM 632 C CA . LEU A 1 79 ? 6.715 -23.445 -6.782 1.00 79.94 79 LEU A CA 1
ATOM 633 C C . LEU A 1 79 ? 7.608 -22.741 -5.769 1.00 79.94 79 LEU A C 1
ATOM 635 O O . LEU A 1 79 ? 7.809 -23.263 -4.676 1.00 79.94 79 LEU A O 1
ATOM 639 N N . PHE A 1 80 ? 8.116 -21.554 -6.101 1.00 75.12 80 PHE A N 1
ATOM 640 C CA . PHE A 1 80 ? 8.936 -20.783 -5.177 1.00 75.12 80 PHE A CA 1
ATOM 641 C C . PHE A 1 80 ? 8.132 -20.330 -3.954 1.00 75.12 80 PHE A C 1
ATOM 643 O O . PHE A 1 80 ? 8.576 -20.538 -2.828 1.00 75.12 80 PHE A O 1
ATOM 650 N N . VAL A 1 81 ? 6.932 -19.776 -4.161 1.00 73.25 81 VAL A N 1
ATOM 651 C CA . VAL A 1 81 ? 6.028 -19.373 -3.073 1.00 73.25 81 VAL A CA 1
ATOM 652 C C . VAL A 1 81 ? 5.646 -20.575 -2.214 1.00 73.25 81 VAL A C 1
ATOM 654 O O . VAL A 1 81 ? 5.764 -20.491 -0.996 1.00 73.25 81 VAL A O 1
ATOM 657 N N . SER A 1 82 ? 5.257 -21.702 -2.821 1.00 77.12 82 SER A N 1
ATOM 658 C CA . SER A 1 82 ? 4.921 -22.928 -2.084 1.00 77.12 82 SER A CA 1
ATOM 659 C C . SER A 1 82 ? 6.112 -23.427 -1.280 1.00 77.12 82 SER A C 1
ATOM 661 O O . SER A 1 82 ? 5.985 -23.623 -0.083 1.00 77.12 82 SER A O 1
ATOM 663 N N . ALA A 1 83 ? 7.291 -23.559 -1.891 1.00 82.00 83 ALA A N 1
ATOM 664 C CA . ALA A 1 83 ? 8.481 -24.033 -1.193 1.00 82.00 83 ALA A CA 1
ATOM 665 C C . ALA A 1 83 ? 8.918 -23.081 -0.069 1.00 82.00 83 ALA A C 1
ATOM 667 O O . ALA A 1 83 ? 9.397 -23.539 0.969 1.00 82.00 83 ALA A O 1
ATOM 668 N N . LEU A 1 84 ? 8.770 -21.766 -0.254 1.00 77.50 84 LEU A N 1
ATOM 669 C CA . LEU A 1 84 ? 9.050 -20.779 0.785 1.00 77.50 84 LEU A CA 1
ATOM 670 C C . LEU A 1 84 ? 8.053 -20.914 1.937 1.00 77.50 84 LEU A C 1
ATOM 672 O O . LEU A 1 84 ? 8.484 -20.999 3.081 1.00 77.50 84 LEU A O 1
ATOM 676 N N . ILE A 1 85 ? 6.752 -20.981 1.640 1.00 74.00 85 ILE A N 1
ATOM 677 C CA . ILE A 1 85 ? 5.683 -21.163 2.631 1.00 74.00 85 ILE A CA 1
ATOM 678 C C . ILE A 1 85 ? 5.859 -22.485 3.374 1.00 74.00 85 ILE A C 1
ATOM 680 O O . ILE A 1 85 ? 5.788 -22.497 4.594 1.00 74.00 85 ILE A O 1
ATOM 684 N N . ASP A 1 86 ? 6.143 -23.581 2.676 1.00 78.00 86 ASP A N 1
ATOM 685 C CA . ASP A 1 86 ? 6.339 -24.899 3.279 1.00 78.00 86 ASP A CA 1
ATOM 686 C C . ASP A 1 86 ? 7.564 -24.907 4.197 1.00 78.00 86 ASP A C 1
ATOM 688 O O . ASP A 1 86 ? 7.498 -25.419 5.314 1.00 78.00 86 ASP A O 1
ATOM 692 N N . ASN A 1 87 ? 8.675 -24.290 3.779 1.00 79.06 87 ASN A N 1
ATOM 693 C CA . ASN A 1 87 ? 9.847 -24.135 4.644 1.00 79.06 87 ASN A CA 1
ATOM 694 C C . ASN A 1 87 ? 9.558 -23.224 5.837 1.00 79.06 87 ASN A C 1
ATOM 696 O O . ASN A 1 87 ? 10.001 -23.517 6.944 1.00 79.06 87 ASN A O 1
ATOM 700 N N . PHE A 1 88 ? 8.819 -22.138 5.624 1.00 73.31 88 PHE A N 1
ATOM 701 C CA . PHE A 1 88 ? 8.460 -21.193 6.670 1.00 73.31 88 PHE A CA 1
ATOM 702 C C . PHE A 1 88 ? 7.537 -21.842 7.707 1.00 73.31 88 PHE A C 1
ATOM 704 O O . PHE A 1 88 ? 7.817 -21.772 8.899 1.00 73.31 88 PHE A O 1
ATOM 711 N N . ASN A 1 89 ? 6.509 -22.561 7.253 1.00 69.81 89 ASN A N 1
ATOM 712 C CA . ASN A 1 89 ? 5.598 -23.337 8.089 1.00 69.81 89 ASN A CA 1
ATOM 713 C C . ASN A 1 89 ? 6.340 -24.454 8.824 1.00 69.81 89 ASN A C 1
ATOM 715 O O . ASN A 1 89 ? 6.103 -24.658 10.009 1.00 69.81 89 ASN A O 1
ATOM 719 N N . ARG A 1 90 ? 7.273 -25.153 8.163 1.00 76.00 90 ARG A N 1
ATOM 720 C CA . ARG A 1 90 ? 8.095 -26.175 8.822 1.00 76.00 90 ARG A CA 1
ATOM 721 C C . ARG A 1 90 ? 8.931 -25.575 9.948 1.00 76.00 90 ARG A C 1
ATOM 723 O O . ARG A 1 90 ? 8.915 -26.118 11.041 1.00 76.00 90 ARG A O 1
ATOM 730 N N . ILE A 1 91 ? 9.607 -24.448 9.717 1.00 68.56 91 ILE A N 1
ATOM 731 C CA . ILE A 1 91 ? 10.383 -23.770 10.770 1.00 68.56 91 ILE A CA 1
ATOM 732 C C . ILE A 1 91 ? 9.455 -23.281 11.889 1.00 68.56 91 ILE A C 1
ATOM 734 O O . ILE A 1 91 ? 9.781 -23.438 13.061 1.00 68.56 91 ILE A O 1
ATOM 738 N N . ALA A 1 92 ? 8.282 -22.746 11.542 1.00 66.00 92 ALA A N 1
ATOM 739 C CA . ALA A 1 92 ? 7.292 -22.299 12.517 1.00 66.00 92 ALA A CA 1
ATOM 740 C C . ALA A 1 92 ? 6.723 -23.444 13.380 1.00 66.00 92 ALA A C 1
ATOM 742 O O . ALA A 1 92 ? 6.333 -23.188 14.516 1.00 66.00 92 ALA A O 1
ATOM 743 N N . HIS A 1 93 ? 6.668 -24.675 12.858 1.00 62.44 93 HIS A N 1
ATOM 744 C CA . HIS A 1 93 ? 6.223 -25.864 13.590 1.00 62.44 93 HIS A CA 1
ATOM 745 C C . HIS A 1 93 ? 7.356 -26.583 14.350 1.00 62.44 93 HIS A C 1
ATOM 747 O O . HIS A 1 93 ? 7.099 -27.101 15.434 1.00 62.44 93 HIS A O 1
ATOM 753 N N . ASP A 1 94 ? 8.577 -26.631 13.800 1.00 64.62 94 ASP A N 1
ATOM 754 C CA . ASP A 1 94 ? 9.732 -27.332 14.391 1.00 64.62 94 ASP A CA 1
ATOM 755 C C . ASP A 1 94 ? 10.350 -26.551 15.563 1.00 64.62 94 ASP A C 1
ATOM 757 O O . ASP A 1 94 ? 10.772 -27.140 16.562 1.00 64.62 94 ASP A O 1
ATOM 761 N N . GLU A 1 95 ? 10.389 -25.218 15.483 1.00 55.56 95 GLU A N 1
ATOM 762 C CA . GLU A 1 95 ? 10.583 -24.396 16.673 1.00 55.56 95 GLU A CA 1
ATOM 763 C C . GLU A 1 95 ? 9.245 -24.368 17.409 1.00 55.56 95 GLU A C 1
ATOM 765 O O . GLU A 1 95 ? 8.292 -23.783 16.905 1.00 55.56 95 GLU A O 1
ATOM 770 N N . ASN A 1 96 ? 9.185 -25.006 18.583 1.00 46.84 96 ASN A N 1
ATOM 771 C CA . ASN A 1 96 ? 8.032 -25.247 19.475 1.00 46.84 96 ASN A CA 1
ATOM 772 C C . ASN A 1 96 ? 7.206 -24.001 19.904 1.00 46.84 96 ASN A C 1
ATOM 774 O O . ASN A 1 96 ? 6.547 -24.004 20.942 1.00 46.84 96 ASN A O 1
ATOM 778 N N . ASP A 1 97 ? 7.272 -22.903 19.157 1.00 51.38 97 ASP A N 1
ATOM 779 C CA . ASP A 1 97 ? 6.821 -21.583 19.545 1.00 51.38 97 ASP A CA 1
ATOM 780 C C . ASP A 1 97 ? 6.168 -20.756 18.417 1.00 51.38 97 ASP A C 1
ATOM 782 O O . ASP A 1 97 ? 5.551 -19.733 18.723 1.00 51.38 97 ASP A O 1
ATOM 786 N N . GLY A 1 98 ? 6.241 -21.139 17.131 1.00 52.84 98 GLY A N 1
ATOM 787 C CA . GLY A 1 98 ? 5.606 -20.360 16.044 1.00 52.84 98 GLY A CA 1
ATOM 788 C C . GLY A 1 98 ? 6.054 -18.886 15.986 1.00 52.84 98 GLY A C 1
ATOM 789 O O . GLY A 1 98 ? 5.315 -18.008 15.534 1.00 52.84 98 GLY A O 1
ATOM 790 N N . LYS A 1 99 ? 7.252 -18.592 16.514 1.00 54.47 99 LYS A N 1
ATOM 791 C CA . LYS A 1 99 ? 7.739 -17.248 16.889 1.00 54.47 99 LYS A CA 1
ATOM 792 C C . LYS A 1 99 ? 8.479 -16.486 15.791 1.00 54.47 99 LYS A C 1
ATOM 794 O O . LYS A 1 99 ? 8.944 -15.377 16.037 1.00 54.47 99 LYS A O 1
ATOM 799 N N . LEU A 1 100 ? 8.595 -17.038 14.587 1.00 58.91 100 LEU A N 1
ATOM 800 C CA . LEU A 1 100 ? 9.685 -16.674 13.677 1.00 58.91 100 LEU A CA 1
ATOM 801 C C . LEU A 1 100 ? 9.739 -15.185 13.272 1.00 58.91 100 LEU A C 1
ATOM 803 O O . LEU A 1 100 ? 10.822 -14.673 13.012 1.00 58.91 100 LEU A O 1
ATOM 807 N N . LEU A 1 101 ? 8.608 -14.465 13.239 1.00 65.19 101 LEU A N 1
ATOM 808 C CA . LEU A 1 101 ? 8.553 -13.067 12.766 1.00 65.19 101 LEU A CA 1
ATOM 809 C C . LEU A 1 101 ? 7.783 -12.098 13.669 1.00 65.19 101 LEU A C 1
ATOM 811 O O . LEU A 1 101 ? 7.506 -10.970 13.255 1.00 65.19 101 LEU A O 1
ATOM 815 N N . VAL A 1 102 ? 7.410 -12.504 14.880 1.00 69.75 102 VAL A N 1
ATOM 816 C CA . VAL A 1 102 ? 6.653 -11.659 15.816 1.00 69.75 102 VAL A CA 1
ATOM 817 C C . VAL A 1 102 ? 7.355 -11.686 17.164 1.00 69.75 102 VAL A C 1
ATOM 819 O O . VAL A 1 102 ? 7.649 -12.755 17.688 1.00 69.75 102 VAL A O 1
ATOM 822 N N . THR A 1 103 ? 7.623 -10.513 17.737 1.00 76.94 103 THR A N 1
ATOM 823 C CA . THR A 1 103 ? 8.245 -10.443 19.066 1.00 76.94 103 THR A CA 1
ATOM 824 C C . THR A 1 103 ? 7.269 -10.899 20.152 1.00 76.94 103 THR A C 1
ATOM 826 O O . THR A 1 103 ? 6.051 -10.775 19.996 1.00 76.94 103 THR A O 1
ATOM 829 N N . ASP A 1 104 ? 7.781 -11.360 21.296 1.00 70.81 104 ASP A N 1
ATOM 830 C CA . ASP A 1 104 ? 6.938 -11.779 22.426 1.00 70.81 104 ASP A CA 1
ATOM 831 C C . ASP A 1 104 ? 5.965 -10.665 22.868 1.00 70.81 104 ASP A C 1
ATOM 833 O O . ASP A 1 104 ? 4.788 -10.915 23.136 1.00 70.81 104 ASP A O 1
ATOM 837 N N . GLU A 1 105 ? 6.409 -9.403 22.852 1.00 71.44 105 GLU A N 1
ATOM 838 C CA . GLU A 1 105 ? 5.546 -8.253 23.153 1.00 71.44 105 GLU A CA 1
ATOM 839 C C . GLU A 1 105 ? 4.422 -8.067 22.121 1.00 71.44 105 GLU A C 1
ATOM 841 O O . GLU A 1 105 ? 3.274 -7.784 22.487 1.00 71.44 105 GLU A O 1
ATOM 846 N N . GLN A 1 106 ? 4.728 -8.237 20.830 1.00 74.75 106 GLN A N 1
ATOM 847 C CA . GLN A 1 106 ? 3.742 -8.143 19.753 1.00 74.75 106 GLN A CA 1
ATOM 848 C C . GLN A 1 106 ? 2.714 -9.280 19.842 1.00 74.75 106 GLN A C 1
ATOM 850 O O . GLN A 1 106 ? 1.525 -9.030 19.638 1.00 74.75 106 GLN A O 1
ATOM 855 N N . ARG A 1 107 ? 3.130 -10.491 20.232 1.00 70.38 107 ARG A N 1
ATOM 856 C CA . ARG A 1 107 ? 2.236 -11.641 20.452 1.00 70.38 107 ARG A CA 1
ATOM 857 C C . ARG A 1 107 ? 1.239 -11.377 21.577 1.00 70.38 107 ARG A C 1
ATOM 859 O O . ARG A 1 107 ? 0.034 -11.548 21.390 1.00 70.38 107 ARG A O 1
ATOM 866 N N . VAL A 1 108 ? 1.714 -10.889 22.725 1.00 68.69 108 VAL A N 1
ATOM 867 C CA . VAL A 1 108 ? 0.837 -10.522 23.852 1.00 68.69 108 VAL A CA 1
ATOM 868 C C . VAL A 1 108 ? -0.169 -9.449 23.429 1.00 68.69 108 VAL A C 1
ATOM 870 O O . VAL A 1 108 ? -1.350 -9.524 23.779 1.00 68.69 108 VAL A O 1
ATOM 873 N N . TRP A 1 109 ? 0.270 -8.461 22.643 1.00 72.25 109 TRP A N 1
ATOM 874 C CA . TRP A 1 109 ? -0.622 -7.434 22.106 1.00 72.25 109 TRP A CA 1
ATOM 875 C C . TRP A 1 109 ? -1.683 -8.017 21.160 1.00 72.25 109 TRP A C 1
ATOM 877 O O . TRP A 1 109 ? -2.863 -7.686 21.293 1.00 72.25 109 TRP A O 1
ATOM 887 N N . GLN A 1 110 ? -1.297 -8.920 20.254 1.00 68.44 110 GLN A N 1
ATOM 888 C CA . GLN A 1 110 ? -2.210 -9.595 19.324 1.00 68.44 110 GLN A CA 1
ATOM 889 C C . GLN A 1 110 ? -3.271 -10.418 20.062 1.00 68.44 110 GLN A C 1
ATOM 891 O O . GLN A 1 110 ? -4.463 -10.285 19.778 1.00 68.44 110 GLN A O 1
ATOM 896 N N . GLN A 1 111 ? -2.866 -11.214 21.053 1.00 67.31 111 GLN A N 1
ATOM 897 C CA . GLN A 1 111 ? -3.790 -12.018 21.859 1.00 67.31 111 GLN A CA 1
ATOM 898 C C . GLN A 1 111 ? -4.740 -11.140 22.683 1.00 67.31 111 GLN A C 1
ATOM 900 O O . GLN A 1 111 ? -5.944 -11.403 22.745 1.00 67.31 111 GLN A O 1
ATOM 905 N N . ALA A 1 112 ? -4.236 -10.048 23.268 1.00 67.62 112 ALA A N 1
ATOM 906 C CA . ALA A 1 112 ? -5.068 -9.082 23.980 1.00 67.62 112 ALA A CA 1
ATOM 907 C C . ALA A 1 112 ? -6.095 -8.408 23.053 1.00 67.62 112 ALA A C 1
ATOM 909 O O . ALA A 1 112 ? -7.243 -8.200 23.457 1.00 67.62 112 ALA A O 1
ATOM 910 N N . MET A 1 113 ? -5.706 -8.095 21.815 1.00 68.12 113 MET A N 1
ATOM 911 C CA . MET A 1 113 ? -6.588 -7.524 20.795 1.00 68.12 113 MET A CA 1
ATOM 912 C C . MET A 1 113 ? -7.688 -8.512 20.391 1.00 68.12 113 MET A C 1
ATOM 914 O O . MET A 1 113 ? -8.870 -8.162 20.408 1.00 68.12 113 MET A O 1
ATOM 918 N N . LEU A 1 114 ? -7.324 -9.763 20.107 1.00 65.88 114 LEU A N 1
ATOM 919 C CA . LEU A 1 114 ? -8.271 -10.824 19.771 1.00 65.88 114 LEU A CA 1
ATOM 920 C C . LEU A 1 114 ? -9.291 -11.031 20.902 1.00 65.88 114 LEU A C 1
ATOM 922 O O . LEU A 1 114 ? -10.500 -10.944 20.672 1.00 65.88 114 LEU A O 1
ATOM 926 N N . LEU A 1 115 ? -8.831 -11.176 22.147 1.00 63.53 115 LEU A N 1
ATOM 927 C CA . LEU A 1 115 ? -9.715 -11.303 23.310 1.00 63.53 115 LEU A CA 1
ATOM 928 C C . LEU A 1 115 ? -10.636 -10.094 23.480 1.00 63.53 115 LEU A C 1
ATOM 930 O O . LEU A 1 115 ? -11.820 -10.274 23.773 1.00 63.53 115 LEU A O 1
ATOM 934 N N . ALA A 1 116 ? -10.127 -8.876 23.275 1.00 65.81 116 ALA A N 1
ATOM 935 C CA . ALA A 1 116 ? -10.929 -7.659 23.349 1.00 65.81 116 ALA A CA 1
ATOM 936 C C . ALA A 1 116 ? -12.039 -7.627 22.284 1.00 65.81 116 ALA A C 1
ATOM 938 O O . ALA A 1 116 ? -13.126 -7.115 22.556 1.00 65.81 116 ALA A O 1
ATOM 939 N N . THR A 1 117 ? -11.802 -8.197 21.099 1.00 62.75 117 THR A N 1
ATOM 940 C CA . THR A 1 117 ? -12.798 -8.250 20.014 1.00 62.75 117 THR A CA 1
ATOM 941 C C . THR A 1 117 ? -13.877 -9.309 20.249 1.00 62.75 117 THR A C 1
ATOM 943 O O . THR A 1 117 ? -15.056 -9.031 20.012 1.00 62.75 117 THR A O 1
ATOM 946 N N . VAL A 1 118 ? -13.508 -10.476 20.791 1.00 56.97 118 VAL A N 1
ATOM 947 C CA . VAL A 1 118 ? -14.448 -11.549 21.168 1.00 56.97 118 VAL A CA 1
ATOM 948 C C . VAL A 1 118 ? -15.321 -11.124 22.354 1.00 56.97 118 VAL A C 1
ATOM 950 O O . VAL A 1 118 ? -16.529 -11.361 22.355 1.00 56.97 118 VAL A O 1
ATOM 953 N N . HIS A 1 119 ? -14.738 -10.422 23.331 1.00 52.06 119 HIS A N 1
ATOM 954 C CA . HIS A 1 119 ? -15.402 -10.018 24.577 1.00 52.06 119 HIS A CA 1
ATOM 955 C C . HIS A 1 119 ? -15.955 -8.591 24.573 1.00 52.06 119 HIS A C 1
ATOM 957 O O . HIS A 1 119 ? -16.297 -8.063 25.638 1.00 52.06 119 HIS A O 1
ATOM 963 N N . ALA A 1 120 ? -16.072 -7.952 23.408 1.00 58.31 120 ALA A N 1
ATOM 964 C CA . ALA A 1 120 ? -16.794 -6.692 23.262 1.00 58.31 120 ALA A CA 1
ATOM 965 C C . ALA A 1 120 ? -18.309 -6.921 23.471 1.00 58.31 120 ALA A C 1
ATOM 967 O O . ALA A 1 120 ? -19.1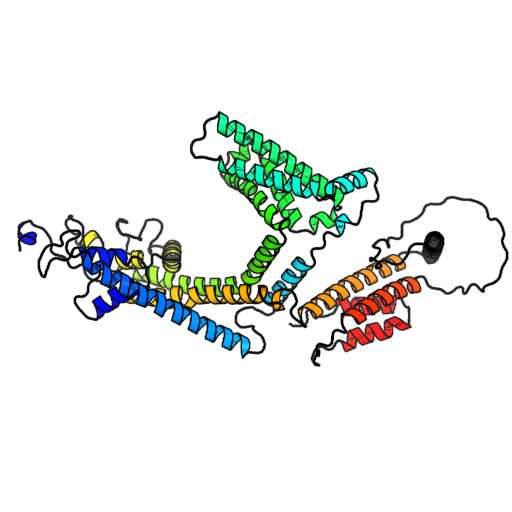00 -6.882 22.527 1.00 58.31 120 ALA A O 1
ATOM 968 N N . ASP A 1 121 ? -18.712 -7.203 24.715 1.00 58.22 121 ASP A N 1
ATOM 969 C CA . ASP A 1 121 ? -20.106 -7.315 25.136 1.00 58.22 121 ASP A CA 1
ATOM 970 C C . ASP A 1 121 ? -20.696 -5.907 25.257 1.00 58.22 121 ASP A C 1
ATOM 972 O O . ASP A 1 121 ? -20.171 -5.040 25.970 1.00 58.22 121 ASP A O 1
ATOM 976 N N . ASN A 1 122 ? -21.838 -5.688 24.606 1.00 70.81 122 ASN A N 1
ATOM 977 C CA . ASN A 1 122 ? -22.639 -4.469 24.706 1.00 70.81 122 ASN A CA 1
ATOM 978 C C . ASN A 1 122 ? -23.371 -4.400 26.058 1.00 70.81 122 ASN A C 1
ATOM 980 O O . ASN A 1 122 ? -24.570 -4.136 26.131 1.00 70.81 122 ASN A O 1
ATOM 984 N N . SER A 1 123 ? -22.640 -4.611 27.155 1.00 70.38 123 SER A N 1
ATOM 985 C CA . SER A 1 123 ? -23.185 -4.696 28.513 1.00 70.38 123 SER A CA 1
ATOM 986 C C . SER A 1 123 ? -23.930 -3.429 28.944 1.00 70.38 123 SER A C 1
ATOM 988 O O . SER A 1 123 ? -24.837 -3.501 29.770 1.00 70.38 123 SER A O 1
ATOM 990 N N . TRP A 1 124 ? -23.609 -2.279 28.341 1.00 80.81 124 TRP A N 1
ATOM 991 C CA . TRP A 1 124 ? -24.310 -1.013 28.554 1.00 80.81 124 TRP A CA 1
ATOM 992 C C . TRP A 1 124 ? -25.788 -1.069 28.133 1.00 80.81 124 TRP A C 1
ATOM 994 O O . TRP A 1 124 ? -26.615 -0.400 28.750 1.00 80.81 124 TRP A O 1
ATOM 1004 N N . ARG A 1 125 ? -26.154 -1.904 27.148 1.00 81.56 125 ARG A N 1
ATOM 1005 C CA . ARG A 1 125 ? -27.551 -2.080 26.711 1.00 81.56 125 ARG A CA 1
ATOM 1006 C C . ARG A 1 125 ? -28.420 -2.734 27.783 1.00 81.56 125 ARG A C 1
ATOM 1008 O O . ARG A 1 125 ? -29.624 -2.530 27.780 1.00 81.56 125 ARG A O 1
ATOM 1015 N N . ARG A 1 126 ? -27.818 -3.480 28.718 1.00 78.31 126 ARG A N 1
ATOM 1016 C CA . ARG A 1 126 ? -28.531 -4.163 29.812 1.00 78.31 126 ARG A CA 1
ATOM 1017 C C . ARG A 1 126 ? -28.706 -3.295 31.061 1.00 78.31 126 ARG A C 1
ATOM 1019 O O . ARG A 1 126 ? -29.543 -3.610 31.895 1.00 78.31 126 ARG A O 1
ATOM 1026 N N . SER A 1 127 ? -27.920 -2.227 31.219 1.00 77.25 127 SER A N 1
ATOM 1027 C CA . SER A 1 127 ? -27.917 -1.397 32.432 1.00 77.25 127 SER A CA 1
ATOM 1028 C C . SER A 1 127 ? -28.503 -0.003 32.167 1.00 77.25 127 SER A C 1
ATOM 1030 O O . SER A 1 127 ? -27.747 0.888 31.757 1.00 77.25 127 SER A O 1
ATOM 1032 N N . PRO A 1 128 ? -29.809 0.220 32.398 1.00 78.44 128 PRO A N 1
ATOM 1033 C CA . PRO A 1 128 ? -30.399 1.541 32.239 1.00 78.44 128 PRO A CA 1
ATOM 1034 C C . PRO A 1 128 ? -29.839 2.533 33.281 1.00 78.44 128 PRO A C 1
ATOM 1036 O O . PRO A 1 128 ? -29.447 2.141 34.385 1.00 78.44 128 PRO A O 1
ATOM 1039 N N . PRO A 1 129 ? -29.737 3.830 32.946 1.00 81.62 129 PRO A N 1
ATOM 1040 C CA . PRO A 1 129 ? -29.376 4.876 33.900 1.00 81.62 129 PRO A CA 1
ATOM 1041 C C . PRO A 1 129 ? -30.512 5.144 34.905 1.00 81.62 129 PRO A C 1
ATOM 1043 O O . PRO A 1 129 ? -31.683 5.056 34.561 1.00 81.62 129 PRO A O 1
ATOM 1046 N N . GLU A 1 130 ? -30.154 5.527 36.135 1.00 76.94 130 GLU A N 1
ATOM 1047 C CA . GLU A 1 130 ? -31.097 5.726 37.257 1.00 76.94 130 GLU A CA 1
ATOM 1048 C C . GLU A 1 130 ? -32.052 6.912 37.052 1.00 76.94 130 GLU A C 1
ATOM 1050 O O . GLU A 1 130 ? -33.169 6.928 37.558 1.00 76.94 130 GLU A O 1
ATOM 1055 N N . THR A 1 131 ? -31.633 7.920 36.286 1.00 87.19 131 THR A N 1
ATOM 1056 C CA . THR A 1 131 ? -32.452 9.105 36.008 1.00 87.19 131 THR A CA 1
ATOM 1057 C C . THR A 1 131 ? -33.528 8.809 34.950 1.00 87.19 131 THR A C 1
ATOM 1059 O O . THR A 1 131 ? -33.168 8.359 33.856 1.00 87.19 131 THR A O 1
ATOM 1062 N N . PRO A 1 132 ? -34.806 9.163 35.189 1.00 84.56 132 PRO A N 1
ATOM 1063 C CA . PRO A 1 132 ? -35.947 8.709 34.385 1.00 84.56 132 PRO A CA 1
ATOM 1064 C C . PRO A 1 132 ? -35.895 9.164 32.922 1.00 84.56 132 PRO A C 1
ATOM 1066 O O . PRO A 1 132 ? -36.126 8.366 32.019 1.00 84.56 132 PRO A O 1
ATOM 1069 N N . TRP A 1 133 ? -35.502 10.413 32.650 1.00 86.25 133 TRP A N 1
ATOM 1070 C CA . TRP A 1 133 ? -35.385 10.897 31.269 1.00 86.25 133 TRP A CA 1
ATOM 1071 C C . TRP A 1 133 ? -34.253 10.200 30.493 1.00 86.25 133 TRP A C 1
ATOM 1073 O O . TRP A 1 133 ? -34.403 9.907 29.309 1.00 86.25 133 TRP A O 1
ATOM 1083 N N . LYS A 1 134 ? -33.135 9.856 31.155 1.00 87.19 134 LYS A N 1
ATOM 1084 C CA . LYS A 1 134 ? -32.054 9.083 30.519 1.00 87.19 134 LYS A CA 1
ATOM 1085 C C . LYS A 1 134 ? -32.461 7.629 30.293 1.00 87.19 134 LYS A C 1
ATOM 1087 O O . LYS A 1 134 ? -31.962 7.017 29.356 1.00 87.19 134 LYS A O 1
ATOM 1092 N N . ALA A 1 135 ? -33.343 7.077 31.129 1.00 85.50 135 ALA A N 1
ATOM 1093 C CA . ALA A 1 135 ? -33.871 5.728 30.952 1.00 85.50 135 ALA A CA 1
ATOM 1094 C C . ALA A 1 135 ? -34.743 5.631 29.690 1.00 85.50 135 ALA A C 1
ATOM 1096 O O . ALA A 1 135 ? -34.632 4.658 28.951 1.00 85.50 135 ALA A O 1
ATOM 1097 N N . VAL A 1 136 ? -35.523 6.675 29.381 1.00 88.56 136 VAL A N 1
ATOM 1098 C CA . VAL A 1 136 ? -36.263 6.771 28.109 1.00 88.56 136 VAL A CA 1
ATOM 1099 C C . VAL A 1 136 ? -35.303 6.789 26.917 1.00 88.56 136 VAL A C 1
ATOM 1101 O O . VAL A 1 136 ? -35.465 5.999 25.990 1.00 88.56 136 VAL A O 1
ATOM 1104 N N . VAL A 1 137 ? -34.263 7.632 26.961 1.00 89.69 137 VAL A N 1
ATOM 1105 C CA . VAL A 1 137 ? -33.237 7.698 25.901 1.00 89.69 137 VAL A CA 1
ATOM 1106 C C . VAL A 1 137 ? -32.536 6.349 25.727 1.00 89.69 137 VAL A C 1
ATOM 1108 O O . VAL A 1 137 ? -32.415 5.853 24.609 1.00 89.69 137 VAL A O 1
ATOM 1111 N N . HIS A 1 138 ? -32.125 5.716 26.826 1.00 90.50 138 HIS A N 1
ATOM 1112 C CA . HIS A 1 138 ? -31.529 4.380 26.811 1.00 90.50 138 HIS A CA 1
ATOM 1113 C C . HIS A 1 138 ? -32.477 3.340 26.201 1.00 90.50 138 HIS A C 1
ATOM 1115 O O . HIS A 1 138 ? -32.046 2.551 25.363 1.00 90.50 138 HIS A O 1
ATOM 1121 N N . GLY A 1 139 ? -33.771 3.387 26.525 1.00 87.81 139 GLY A N 1
ATOM 1122 C CA . GLY A 1 139 ? -34.789 2.498 25.960 1.00 87.81 139 GLY A CA 1
ATOM 1123 C C . GLY A 1 139 ? -35.013 2.667 24.453 1.00 87.81 139 GLY A C 1
ATOM 1124 O O . GLY A 1 139 ? -35.424 1.716 23.790 1.00 87.81 139 GLY A O 1
ATOM 1125 N N . VAL A 1 140 ? -34.728 3.844 23.889 1.00 90.38 140 VAL A N 1
ATOM 1126 C CA . VAL A 1 140 ? -34.757 4.079 22.434 1.00 90.38 140 VAL A CA 1
ATOM 1127 C C . VAL A 1 140 ? -33.466 3.585 21.781 1.00 90.38 140 VAL A C 1
ATOM 1129 O O . VAL A 1 140 ? -33.517 2.800 20.837 1.00 90.38 140 VAL A O 1
ATOM 1132 N N . VAL A 1 141 ? -32.315 4.003 22.310 1.00 89.94 141 VAL A N 1
ATOM 1133 C CA . VAL A 1 141 ? -30.982 3.756 21.728 1.00 89.94 141 VAL A CA 1
ATOM 1134 C C . VAL A 1 141 ? -30.552 2.290 21.842 1.00 89.94 141 VAL A C 1
ATOM 1136 O O . VAL A 1 141 ? -29.803 1.789 21.012 1.00 89.94 141 VAL A O 1
ATOM 1139 N N . SER A 1 142 ? -31.024 1.569 22.860 1.00 87.62 142 SER A N 1
ATOM 1140 C CA . SER A 1 142 ? -30.680 0.155 23.064 1.00 87.62 142 SER A CA 1
ATOM 1141 C C . SER A 1 142 ? -31.363 -0.801 22.078 1.00 87.62 142 SER A C 1
ATOM 1143 O O . SER A 1 142 ? -30.921 -1.950 21.965 1.00 87.62 142 SER A O 1
ATOM 1145 N N . LYS A 1 143 ? -32.397 -0.355 21.349 1.00 88.81 143 LYS A N 1
ATOM 1146 C CA . LYS A 1 143 ? -33.143 -1.176 20.384 1.00 88.81 143 LYS A CA 1
ATOM 1147 C C . LYS A 1 143 ? -32.368 -1.375 19.086 1.00 88.81 143 LYS A C 1
ATOM 1149 O O . LYS A 1 143 ? -31.763 -0.448 18.560 1.00 88.81 143 LYS A O 1
ATOM 1154 N N . TYR A 1 144 ? -32.520 -2.558 18.494 1.00 85.19 144 TYR A N 1
ATOM 1155 C CA . TYR A 1 144 ? -31.951 -2.873 17.179 1.00 85.19 144 TYR A CA 1
ATOM 1156 C C . TYR A 1 144 ? -32.467 -1.951 16.060 1.00 85.19 144 TYR A C 1
ATOM 1158 O O . TYR A 1 144 ? -31.761 -1.690 15.095 1.00 85.19 144 TYR A O 1
ATOM 1166 N N . THR A 1 145 ? -33.678 -1.400 16.201 1.00 88.12 145 THR A N 1
ATOM 1167 C CA . THR A 1 145 ? -34.235 -0.429 15.246 1.00 88.12 145 THR A CA 1
ATOM 1168 C C . THR A 1 145 ? -33.409 0.853 15.162 1.00 88.12 145 THR A C 1
ATOM 1170 O O . THR A 1 145 ? -33.323 1.440 14.089 1.00 88.12 145 THR A O 1
ATOM 1173 N N . PHE A 1 146 ? -32.798 1.284 16.273 1.00 89.75 146 PHE A N 1
ATOM 1174 C CA . PHE A 1 146 ? -31.907 2.443 16.283 1.00 89.75 146 PHE A CA 1
ATOM 1175 C C . PHE A 1 146 ? -30.626 2.135 15.505 1.00 89.75 146 PHE A C 1
ATOM 1177 O O . PHE A 1 146 ? -30.267 2.888 14.607 1.00 89.75 146 PHE A O 1
ATOM 1184 N N . ASP A 1 147 ? -30.010 0.978 15.764 1.00 84.88 147 ASP A N 1
ATOM 1185 C CA . ASP A 1 147 ? -28.819 0.532 15.031 1.00 84.88 147 ASP A CA 1
ATOM 1186 C C . ASP A 1 147 ? -29.103 0.380 13.526 1.00 84.88 147 ASP A C 1
ATOM 1188 O O . ASP A 1 147 ? -28.319 0.835 12.696 1.00 84.88 147 ASP A O 1
ATOM 1192 N N . ALA A 1 148 ? -30.250 -0.205 13.159 1.00 87.88 148 ALA A N 1
ATOM 1193 C CA . ALA A 1 148 ? -30.677 -0.351 11.768 1.00 87.88 148 ALA A CA 1
ATOM 1194 C C . ALA A 1 148 ? -30.891 1.007 11.079 1.00 87.88 148 ALA A C 1
ATOM 1196 O O . ALA A 1 148 ? -30.520 1.178 9.918 1.00 87.88 148 ALA A O 1
ATOM 1197 N N . PHE A 1 149 ? -31.443 1.991 11.792 1.00 90.62 149 PHE A N 1
ATOM 1198 C CA . PHE A 1 149 ? -31.605 3.345 11.269 1.00 90.62 149 PHE A CA 1
ATOM 1199 C C . PHE A 1 149 ? -30.261 4.066 11.101 1.00 90.62 149 PHE A C 1
ATOM 1201 O O . PHE A 1 149 ? -30.038 4.722 10.083 1.00 90.62 149 PHE A O 1
ATOM 1208 N N . SER A 1 150 ? -29.326 3.887 12.036 1.00 87.56 150 SER A N 1
ATOM 1209 C CA . SER A 1 150 ? -27.955 4.378 11.880 1.00 87.56 150 SER A CA 1
ATOM 1210 C C . SER A 1 150 ? -27.266 3.756 10.665 1.00 87.56 150 SER A C 1
ATOM 1212 O O . SER A 1 150 ? -26.627 4.474 9.899 1.00 87.56 150 SER A O 1
ATOM 1214 N N . VAL A 1 151 ? -27.445 2.452 10.419 1.00 87.50 151 VAL A N 1
ATOM 1215 C CA . VAL A 1 151 ? -26.964 1.794 9.188 1.00 87.50 151 VAL A CA 1
ATOM 1216 C C . VAL A 1 151 ? -27.598 2.397 7.944 1.00 87.50 151 VAL A C 1
ATOM 1218 O O . VAL A 1 151 ? -26.885 2.706 6.993 1.00 87.50 151 VAL A O 1
ATOM 1221 N N . PHE A 1 152 ? -28.913 2.604 7.947 1.00 91.31 152 PHE A N 1
ATOM 1222 C CA . PHE A 1 152 ? -29.606 3.243 6.833 1.00 91.31 152 PHE A CA 1
ATOM 1223 C C . PHE A 1 152 ? -29.021 4.629 6.520 1.00 91.31 152 PHE A C 1
ATOM 1225 O O . PHE A 1 152 ? -28.751 4.924 5.360 1.00 91.31 152 PHE A O 1
ATOM 1232 N N . MET A 1 153 ? -28.737 5.445 7.539 1.00 90.75 153 MET A N 1
ATOM 1233 C CA . MET A 1 153 ? -28.109 6.761 7.364 1.00 90.75 153 MET A CA 1
ATOM 1234 C C . MET A 1 153 ? -26.673 6.682 6.823 1.00 90.75 153 MET A C 1
ATOM 1236 O O . MET A 1 153 ? -26.270 7.542 6.036 1.00 90.75 153 MET A O 1
ATOM 1240 N N . ILE A 1 154 ? -25.910 5.643 7.178 1.00 88.88 154 ILE A N 1
ATOM 1241 C CA . ILE A 1 154 ? -24.587 5.379 6.586 1.00 88.88 154 ILE A CA 1
ATOM 1242 C C . ILE A 1 154 ? -24.731 5.033 5.102 1.00 88.88 154 ILE A C 1
ATOM 1244 O O . ILE A 1 154 ? -24.027 5.605 4.273 1.00 88.88 154 ILE A O 1
ATOM 1248 N N . VAL A 1 155 ? -25.654 4.135 4.751 1.00 89.12 155 VAL A N 1
ATOM 1249 C CA . VAL A 1 155 ? -25.897 3.737 3.354 1.00 89.12 155 VAL A CA 1
ATOM 1250 C C . VAL A 1 155 ? -26.399 4.926 2.531 1.00 89.12 155 VAL A C 1
ATOM 1252 O O . VAL A 1 155 ? -25.920 5.152 1.422 1.00 89.12 155 VAL A O 1
ATOM 1255 N N . LEU A 1 156 ? -27.293 5.746 3.086 1.00 90.94 156 LEU A N 1
ATOM 1256 C CA . LEU A 1 156 ? -27.730 6.987 2.453 1.00 90.94 156 LEU A CA 1
ATOM 1257 C C . LEU A 1 156 ? -26.541 7.932 2.223 1.00 90.94 156 LEU A C 1
ATOM 1259 O O . LEU A 1 156 ? -26.378 8.453 1.121 1.00 90.94 156 LEU A O 1
ATOM 1263 N N . ASN A 1 157 ? -25.660 8.095 3.217 1.00 88.50 157 ASN A N 1
ATOM 1264 C CA . ASN A 1 157 ? -24.433 8.874 3.055 1.00 88.50 157 ASN A CA 1
ATOM 1265 C C . ASN A 1 157 ? -23.543 8.314 1.930 1.00 88.50 157 ASN A C 1
ATOM 1267 O O . ASN A 1 157 ? -23.063 9.097 1.113 1.00 88.50 157 ASN A O 1
ATOM 1271 N N . MET A 1 158 ? -23.373 6.991 1.830 1.00 88.69 158 MET A N 1
ATOM 1272 C CA . MET A 1 158 ? -22.616 6.357 0.739 1.00 88.69 158 MET A CA 1
ATOM 1273 C C . MET A 1 158 ? -23.158 6.750 -0.630 1.00 88.69 158 MET A C 1
ATOM 1275 O O . MET A 1 158 ? -22.403 7.244 -1.463 1.00 88.69 158 MET A O 1
ATOM 1279 N N . VAL A 1 159 ? -24.466 6.592 -0.840 1.00 89.56 159 VAL A N 1
ATOM 1280 C CA . VAL A 1 159 ? -25.114 6.926 -2.117 1.00 89.56 159 VAL A CA 1
ATOM 1281 C C . VAL A 1 159 ? -24.917 8.404 -2.455 1.00 89.56 159 VAL A C 1
ATOM 1283 O O . VAL A 1 159 ? -24.610 8.745 -3.594 1.00 89.56 159 VAL A O 1
ATOM 1286 N N . THR A 1 160 ? -25.013 9.291 -1.463 1.00 88.12 160 THR A N 1
ATOM 1287 C CA . THR A 1 160 ? -24.803 10.730 -1.687 1.00 88.12 160 THR A CA 1
ATOM 1288 C C . THR A 1 160 ? -23.357 11.051 -2.069 1.00 88.12 160 THR A C 1
ATOM 1290 O O . THR A 1 160 ? -23.129 11.875 -2.952 1.00 88.12 160 THR A O 1
ATOM 1293 N N . MET A 1 161 ? -22.375 10.346 -1.496 1.00 86.44 161 MET A N 1
ATOM 1294 C CA . MET A 1 161 ? -20.960 10.511 -1.849 1.00 86.44 161 MET A CA 1
ATOM 1295 C C . MET A 1 161 ? -20.644 9.996 -3.256 1.00 86.44 161 MET A C 1
ATOM 1297 O O . MET A 1 161 ? -19.799 10.575 -3.931 1.00 86.44 161 MET A O 1
ATOM 1301 N N . MET A 1 162 ? -21.338 8.956 -3.728 1.00 88.25 162 MET A N 1
ATOM 1302 C CA . MET A 1 162 ? -21.182 8.453 -5.101 1.00 88.25 162 MET A CA 1
ATOM 1303 C C . MET A 1 162 ? -21.619 9.473 -6.162 1.00 88.25 162 MET A C 1
ATOM 1305 O O . MET A 1 162 ? -21.152 9.407 -7.293 1.00 88.25 162 MET A O 1
ATOM 1309 N N . ALA A 1 163 ? -22.480 10.432 -5.806 1.00 87.88 163 ALA A N 1
ATOM 1310 C CA . ALA A 1 163 ? -22.924 11.496 -6.706 1.00 87.88 163 ALA A CA 1
ATOM 1311 C C . ALA A 1 163 ? -21.922 12.666 -6.832 1.00 87.88 163 ALA A C 1
ATOM 1313 O O . ALA A 1 163 ? -22.210 13.649 -7.514 1.00 87.88 163 ALA A O 1
ATOM 1314 N N . ILE A 1 164 ? -20.757 12.605 -6.174 1.00 85.56 164 ILE A N 1
ATOM 1315 C CA . ILE A 1 164 ? -19.705 13.621 -6.317 1.00 85.56 164 ILE A CA 1
ATOM 1316 C C . ILE A 1 164 ? -18.998 13.426 -7.660 1.00 85.56 164 ILE A C 1
ATOM 1318 O O . ILE A 1 164 ? -18.454 12.358 -7.932 1.00 85.56 164 ILE A O 1
ATOM 1322 N N . ARG A 1 165 ? -18.947 14.482 -8.475 1.00 85.81 165 ARG A N 1
ATOM 1323 C CA . ARG A 1 165 ? -18.258 14.486 -9.772 1.00 85.81 165 ARG A CA 1
ATOM 1324 C C . ARG A 1 165 ? -17.398 15.729 -9.953 1.00 85.81 165 ARG A C 1
ATOM 1326 O O . ARG A 1 165 ? -17.638 16.753 -9.317 1.00 85.81 165 ARG A O 1
ATOM 1333 N N . ALA A 1 166 ? -16.405 15.635 -10.835 1.00 85.62 166 ALA A N 1
ATOM 1334 C CA . ALA A 1 166 ? -15.637 16.798 -11.264 1.00 85.62 166 ALA A CA 1
ATOM 1335 C C . ALA A 1 166 ? -16.557 17.779 -12.013 1.00 85.62 166 ALA A C 1
ATOM 1337 O O . ALA A 1 166 ? -17.351 17.357 -12.854 1.00 85.62 166 ALA A O 1
ATOM 1338 N N . ASN A 1 167 ? -16.437 19.074 -11.705 1.00 87.44 167 ASN A N 1
ATOM 1339 C CA . ASN A 1 167 ? -17.266 20.160 -12.248 1.00 87.44 167 ASN A CA 1
ATOM 1340 C C . ASN A 1 167 ? -18.783 19.952 -12.030 1.00 87.44 167 ASN A C 1
ATOM 1342 O O . ASN A 1 167 ? -19.533 19.807 -13.003 1.00 87.44 167 ASN A O 1
ATOM 1346 N N . PRO A 1 168 ? -19.253 19.915 -10.768 1.00 88.75 168 PRO A N 1
ATOM 1347 C CA . PRO A 1 168 ? -20.679 19.828 -10.481 1.00 88.75 168 PRO A CA 1
ATOM 1348 C C . PRO A 1 168 ? -21.399 21.116 -10.905 1.00 88.75 168 PRO A C 1
ATOM 1350 O O . PRO A 1 168 ? -20.845 22.216 -10.855 1.00 88.75 168 PRO A O 1
ATOM 1353 N N . SER A 1 169 ? -22.660 20.990 -11.309 1.00 92.69 169 SER A N 1
ATOM 1354 C CA . SER A 1 169 ? -23.559 22.138 -11.425 1.00 92.69 169 SER A CA 1
ATOM 1355 C C . SER A 1 169 ? -23.845 22.722 -10.040 1.00 92.69 169 SER A C 1
ATOM 1357 O O . SER A 1 169 ? -23.804 22.015 -9.033 1.00 92.69 169 SER A O 1
ATOM 1359 N N . LYS A 1 170 ? -24.203 24.010 -9.981 1.00 90.56 170 LYS A N 1
ATOM 1360 C CA . LYS A 1 170 ? -24.513 24.685 -8.713 1.00 90.56 170 LYS A CA 1
ATOM 1361 C C . LYS A 1 170 ? -25.597 23.957 -7.905 1.00 90.56 170 LYS A C 1
ATOM 1363 O O . LYS A 1 170 ? -25.450 23.787 -6.706 1.00 90.56 170 LYS A O 1
ATOM 1368 N N . SER A 1 171 ? -26.636 23.451 -8.572 1.00 91.62 171 SER A N 1
ATOM 1369 C CA . SER A 1 171 ? -27.707 22.682 -7.925 1.00 91.62 171 SER A CA 1
ATOM 1370 C C . SER A 1 171 ? -27.236 21.359 -7.320 1.00 91.62 171 SER A C 1
ATOM 1372 O O . SER A 1 171 ? -27.781 20.920 -6.310 1.00 91.62 171 SER A O 1
ATOM 1374 N N . GLU A 1 172 ? -26.247 20.704 -7.931 1.00 89.25 172 GLU A N 1
ATOM 1375 C CA . GLU A 1 172 ? -25.669 19.476 -7.378 1.00 89.25 172 GLU A CA 1
ATOM 1376 C C . GLU A 1 172 ? -24.808 19.786 -6.154 1.00 89.25 172 GLU A C 1
ATOM 1378 O O . GLU A 1 172 ? -24.884 19.059 -5.167 1.00 89.25 172 GLU A O 1
ATOM 1383 N N . ASP A 1 173 ? -24.035 20.873 -6.192 1.00 86.44 173 ASP A N 1
ATOM 1384 C CA . ASP A 1 173 ? -23.215 21.302 -5.056 1.00 86.44 173 ASP A CA 1
ATOM 1385 C C . ASP A 1 173 ? -24.091 21.741 -3.870 1.00 86.44 173 ASP A C 1
ATOM 1387 O O . ASP A 1 173 ? -23.908 21.265 -2.749 1.00 86.44 173 ASP A O 1
ATOM 1391 N N . ASP A 1 174 ? -25.146 22.520 -4.134 1.00 87.50 174 ASP A N 1
ATOM 1392 C CA . ASP A 1 174 ? -26.143 22.918 -3.133 1.00 87.50 174 ASP A CA 1
ATOM 1393 C C . ASP A 1 174 ? -26.810 21.688 -2.483 1.00 87.50 174 ASP A C 1
ATOM 1395 O O . ASP A 1 174 ? -26.961 21.618 -1.258 1.00 87.50 174 ASP A O 1
ATOM 1399 N N . TYR A 1 175 ? -27.165 20.674 -3.284 1.00 89.88 175 TYR A N 1
ATOM 1400 C CA . TYR A 1 175 ? -27.714 19.414 -2.776 1.00 89.88 175 TYR A CA 1
ATOM 1401 C C . TYR A 1 175 ? -26.704 18.652 -1.906 1.00 89.88 175 TYR A C 1
ATOM 1403 O O . TYR A 1 175 ? -27.061 18.161 -0.831 1.00 89.88 175 TYR A O 1
ATOM 1411 N N . GLN A 1 176 ? -25.440 18.571 -2.333 1.00 86.81 176 GLN A N 1
ATOM 1412 C CA . GLN A 1 176 ? -24.370 17.910 -1.580 1.00 86.81 176 GLN A CA 1
ATOM 1413 C C . GLN A 1 176 ? -24.109 18.594 -0.234 1.00 86.81 176 GLN A C 1
ATOM 1415 O O . GLN A 1 176 ? -23.934 17.913 0.782 1.00 86.81 176 GLN A O 1
ATOM 1420 N N . VAL A 1 177 ? -24.133 19.927 -0.199 1.00 83.25 177 VAL A N 1
ATOM 1421 C CA . VAL A 1 177 ? -23.999 20.710 1.036 1.00 83.25 177 VAL A CA 1
ATOM 1422 C C . VAL A 1 177 ? -25.191 20.463 1.958 1.00 83.25 177 VAL A C 1
ATOM 1424 O O . VAL A 1 177 ? -25.004 20.135 3.132 1.00 83.25 177 VAL A O 1
ATOM 1427 N N . TRP A 1 178 ? -26.420 20.553 1.445 1.00 87.94 178 TRP A N 1
ATOM 1428 C CA . TRP A 1 178 ? -27.628 20.371 2.254 1.00 87.94 178 TRP A CA 1
ATOM 1429 C C . TRP A 1 178 ? -27.724 18.963 2.854 1.00 87.94 178 TRP A C 1
ATOM 1431 O O . TRP A 1 178 ? -27.974 18.791 4.054 1.00 87.94 178 TRP A O 1
ATOM 1441 N N . MET A 1 179 ? -27.454 17.945 2.040 1.00 88.19 179 MET A N 1
ATOM 1442 C CA . MET A 1 179 ? -27.423 16.554 2.478 1.00 88.19 179 MET A CA 1
ATOM 1443 C C . MET A 1 179 ? -26.275 16.298 3.464 1.00 88.19 179 MET A C 1
ATOM 1445 O O . MET A 1 179 ? -26.465 15.653 4.498 1.00 88.19 179 MET A O 1
ATOM 1449 N N . GLY A 1 180 ? -25.090 16.853 3.195 1.00 85.94 180 GLY A N 1
ATOM 1450 C CA . GLY A 1 180 ? -23.932 16.780 4.085 1.00 85.94 180 GLY A CA 1
ATOM 1451 C C . GLY A 1 180 ? -24.214 17.361 5.472 1.00 85.94 180 GLY A C 1
ATOM 1452 O O . GLY A 1 180 ? -23.896 16.715 6.477 1.00 85.94 180 GLY A O 1
ATOM 1453 N N . ASN A 1 181 ? -24.870 18.523 5.525 1.00 86.44 181 ASN A N 1
ATOM 1454 C CA . ASN A 1 181 ? -25.275 19.199 6.758 1.00 86.44 181 ASN A CA 1
ATOM 1455 C C . ASN A 1 181 ? -26.334 18.400 7.524 1.00 86.44 181 ASN A C 1
ATOM 1457 O O . ASN A 1 181 ? -26.196 18.189 8.729 1.00 86.44 181 ASN A O 1
ATOM 1461 N N . THR A 1 182 ? -27.349 17.889 6.824 1.00 89.69 182 THR A N 1
ATOM 1462 C CA . THR A 1 182 ? -28.401 17.047 7.417 1.00 89.69 182 THR A CA 1
ATOM 1463 C C . THR A 1 182 ? -27.801 15.812 8.089 1.00 89.69 182 THR A C 1
ATOM 1465 O O . THR A 1 182 ? -28.105 15.500 9.243 1.00 89.69 182 THR A O 1
ATOM 1468 N N . LEU A 1 183 ? -26.873 15.143 7.403 1.00 89.25 183 LEU A N 1
ATOM 1469 C CA . LEU A 1 183 ? -26.180 13.975 7.936 1.00 89.25 183 LEU A CA 1
ATOM 1470 C C . LEU A 1 183 ? -25.251 14.344 9.101 1.00 89.25 183 LEU A C 1
ATOM 1472 O O . LEU A 1 183 ? -25.193 13.608 10.080 1.00 89.25 183 LEU A O 1
ATOM 1476 N N . ALA A 1 184 ? -24.553 15.483 9.051 1.00 88.06 184 ALA A N 1
ATOM 1477 C CA . ALA A 1 184 ? -23.719 15.949 10.163 1.00 88.06 184 ALA A CA 1
ATOM 1478 C C . ALA A 1 184 ? -24.536 16.183 11.446 1.00 88.06 184 ALA A C 1
ATOM 1480 O O . ALA A 1 184 ? -24.123 15.743 12.521 1.00 88.06 184 ALA A O 1
ATOM 1481 N N . ILE A 1 185 ? -25.713 16.806 11.328 1.00 90.06 185 ILE A N 1
ATOM 1482 C CA . ILE A 1 185 ? -26.643 17.001 12.449 1.00 90.06 185 ILE A CA 1
ATOM 1483 C C . ILE A 1 185 ? -27.096 15.649 13.006 1.00 90.06 185 ILE A C 1
ATOM 1485 O O . ILE A 1 185 ? -27.069 15.449 14.221 1.00 90.06 185 ILE A O 1
ATOM 1489 N N . TRP A 1 186 ? -27.456 14.705 12.131 1.00 91.81 186 TRP A N 1
ATOM 1490 C CA . TRP A 1 186 ? -27.826 13.353 12.547 1.00 91.81 186 TRP A CA 1
ATOM 1491 C C . TRP A 1 186 ? -26.709 12.663 13.342 1.00 91.81 186 TRP A C 1
ATOM 1493 O O . TRP A 1 186 ? -26.968 12.157 14.430 1.00 91.81 186 TRP A O 1
ATOM 1503 N N . TYR A 1 187 ? -25.463 12.687 12.861 1.00 90.81 187 TYR A N 1
ATOM 1504 C CA . TYR A 1 187 ? -24.347 12.040 13.563 1.00 90.81 187 TYR A CA 1
ATOM 1505 C C . TYR A 1 187 ? -24.035 12.688 14.913 1.00 90.81 187 TYR A C 1
ATOM 1507 O O . TYR A 1 187 ? -23.691 11.992 15.867 1.00 90.81 187 TYR A O 1
ATOM 1515 N N . MET A 1 188 ? -24.189 14.007 15.028 1.00 91.62 188 MET A N 1
ATOM 1516 C CA . MET A 1 188 ? -24.072 14.682 16.320 1.00 91.62 188 MET A CA 1
ATOM 1517 C C . MET A 1 188 ? -25.173 14.279 17.288 1.00 91.62 188 MET A C 1
ATOM 1519 O O . MET A 1 188 ? -24.897 14.035 18.464 1.00 91.62 188 MET A O 1
ATOM 1523 N N . LEU A 1 189 ? -26.410 14.199 16.799 1.00 93.56 189 LEU A N 1
ATOM 1524 C CA . LEU A 1 189 ? -27.542 13.747 17.593 1.00 93.56 189 LEU A CA 1
ATOM 1525 C C . LEU A 1 189 ? -27.327 12.303 18.055 1.00 93.56 189 LEU A C 1
ATOM 1527 O O . LEU A 1 189 ? -27.476 12.008 19.237 1.00 93.56 189 LEU A O 1
ATOM 1531 N N . GLU A 1 190 ? -26.920 11.419 17.149 1.00 92.50 190 GLU A N 1
ATOM 1532 C CA . GLU A 1 190 ? -26.595 10.030 17.455 1.00 92.50 190 GLU A CA 1
ATOM 1533 C C . GLU A 1 190 ? -25.500 9.927 18.528 1.00 92.50 190 GLU A C 1
ATOM 1535 O O . GLU A 1 190 ? -25.693 9.240 19.535 1.00 92.50 190 GLU A O 1
ATOM 1540 N N . ALA A 1 191 ? -24.380 10.637 18.360 1.00 92.25 191 ALA A N 1
ATOM 1541 C CA . ALA A 1 191 ? -23.286 10.642 19.329 1.00 92.25 191 ALA A CA 1
ATOM 1542 C C . ALA A 1 191 ? -23.753 11.144 20.703 1.00 92.25 191 ALA A C 1
ATOM 1544 O O . ALA A 1 191 ? -23.442 10.537 21.731 1.00 92.25 191 ALA A O 1
ATOM 1545 N N . TYR A 1 192 ? -24.555 12.209 20.736 1.00 93.12 192 TYR A N 1
ATOM 1546 C CA . TYR A 1 192 ? -25.143 12.729 21.968 1.00 93.12 192 TYR A CA 1
ATOM 1547 C C . TYR A 1 192 ? -26.048 11.696 22.659 1.00 93.12 192 TYR A C 1
ATOM 1549 O O . TYR A 1 192 ? -25.889 11.433 23.856 1.00 93.12 192 TYR A O 1
ATOM 1557 N N . LEU A 1 193 ? -26.956 11.061 21.912 1.00 92.94 193 LEU A N 1
ATOM 1558 C CA . LEU A 1 193 ? -27.858 10.029 22.430 1.00 92.94 193 LEU A CA 1
ATOM 1559 C C . LEU A 1 193 ? -27.079 8.827 22.989 1.00 92.94 193 LEU A C 1
ATOM 1561 O O . LEU A 1 193 ? -27.400 8.334 24.074 1.00 92.94 193 LEU A O 1
ATOM 1565 N N . LEU A 1 194 ? -26.012 8.400 22.308 1.00 90.69 194 LEU A N 1
ATOM 1566 C CA . LEU A 1 194 ? -25.124 7.329 22.768 1.00 90.69 194 LEU A CA 1
ATOM 1567 C C . LEU A 1 194 ? -24.339 7.714 24.028 1.00 90.69 194 LEU A C 1
ATOM 1569 O O . LEU A 1 194 ? -24.226 6.897 24.943 1.00 90.69 194 LEU A O 1
ATOM 1573 N N . ILE A 1 195 ? -23.839 8.949 24.133 1.00 92.00 195 ILE A N 1
ATOM 1574 C CA . ILE A 1 195 ? -23.158 9.443 25.343 1.00 92.00 195 ILE A CA 1
ATOM 1575 C C . ILE A 1 195 ? -24.100 9.393 26.554 1.00 92.00 195 ILE A C 1
ATOM 1577 O O . ILE A 1 195 ? -23.703 8.951 27.641 1.00 92.00 195 ILE A O 1
ATOM 1581 N N . VAL A 1 196 ? -25.354 9.815 26.370 1.00 90.56 196 VAL A N 1
ATOM 1582 C CA . VAL A 1 196 ? -26.381 9.787 27.421 1.00 90.56 196 VAL A CA 1
ATOM 1583 C C . VAL A 1 196 ? -26.732 8.348 27.807 1.00 90.56 196 VAL A C 1
ATOM 1585 O O . VAL A 1 196 ? -26.760 8.035 29.001 1.00 90.56 196 VAL A O 1
ATOM 1588 N N . ALA A 1 197 ? -26.949 7.467 26.826 1.00 88.44 197 ALA A N 1
ATOM 1589 C CA . ALA A 1 197 ? -27.343 6.077 27.056 1.00 88.44 197 ALA A CA 1
ATOM 1590 C C . ALA A 1 197 ? -26.223 5.233 27.690 1.00 88.44 197 ALA A C 1
ATOM 1592 O O . ALA A 1 197 ? -26.467 4.484 28.636 1.00 88.44 197 ALA A O 1
ATOM 1593 N N . MET A 1 198 ? -24.982 5.364 27.213 1.00 86.25 198 MET A N 1
ATOM 1594 C CA . MET A 1 198 ? -23.846 4.556 27.677 1.00 86.25 198 MET A CA 1
ATOM 1595 C C . MET A 1 198 ? -23.255 5.050 29.000 1.00 86.25 198 MET A C 1
ATOM 1597 O O . MET A 1 198 ? -22.562 4.283 29.672 1.00 86.25 198 MET A O 1
ATOM 1601 N N . LYS A 1 199 ? -23.561 6.290 29.407 1.00 85.38 199 LYS A N 1
ATOM 1602 C CA . LYS A 1 199 ? -22.843 7.076 30.426 1.00 85.38 199 LYS A CA 1
ATOM 1603 C C . LYS A 1 199 ? -21.458 7.504 29.920 1.00 85.38 199 LYS A C 1
ATOM 1605 O O . LYS A 1 199 ? -20.741 6.727 29.289 1.00 85.38 199 LYS A O 1
ATOM 1610 N N . TRP A 1 200 ? -21.043 8.717 30.296 1.00 85.62 200 TRP A N 1
ATOM 1611 C CA . TRP A 1 200 ? -19.794 9.358 29.852 1.00 85.62 200 TRP A CA 1
ATOM 1612 C C . TRP A 1 200 ? -18.585 8.412 29.874 1.00 85.62 200 TRP A C 1
ATOM 1614 O O . TRP A 1 200 ? -17.926 8.198 28.863 1.00 85.62 200 TRP A O 1
ATOM 1624 N N . LYS A 1 201 ? -18.334 7.757 31.013 1.00 83.69 201 LYS A N 1
ATOM 1625 C CA . LYS A 1 201 ? -17.165 6.887 31.194 1.00 83.69 201 LYS A CA 1
ATOM 1626 C C . LYS A 1 201 ? -17.133 5.685 30.242 1.00 83.69 201 LYS A C 1
ATOM 1628 O O . LYS A 1 201 ? -16.052 5.326 29.792 1.00 83.69 201 LYS A O 1
ATOM 1633 N N . ASN A 1 202 ? -18.274 5.061 29.950 1.00 83.88 202 ASN A N 1
ATOM 1634 C CA . ASN A 1 202 ? -18.298 3.884 29.076 1.00 83.88 202 ASN A CA 1
ATOM 1635 C C . ASN A 1 202 ? -18.211 4.290 27.602 1.00 83.88 202 ASN A C 1
ATOM 1637 O O . ASN A 1 202 ? -17.588 3.576 26.820 1.00 83.88 202 ASN A O 1
ATOM 1641 N N . TYR A 1 203 ? -18.783 5.442 27.231 1.00 87.38 203 TYR A N 1
ATOM 1642 C CA . TYR A 1 203 ? -18.680 5.963 25.868 1.00 87.38 203 TYR A CA 1
ATOM 1643 C C . TYR A 1 203 ? -17.211 6.134 25.454 1.00 87.38 203 TYR A C 1
ATOM 1645 O O . TYR A 1 203 ? -16.792 5.599 24.432 1.00 87.38 203 TYR A O 1
ATOM 1653 N N . TRP A 1 204 ? -16.402 6.768 26.309 1.00 88.00 204 TRP A N 1
ATOM 1654 C CA . TRP A 1 204 ? -14.979 7.019 26.051 1.00 88.00 204 TRP A CA 1
ATOM 1655 C C . TRP A 1 204 ? -14.063 5.798 26.217 1.00 88.00 204 TRP A C 1
ATOM 1657 O O . TRP A 1 204 ? -12.866 5.892 25.948 1.00 88.00 204 TRP A O 1
ATOM 1667 N N . GLN A 1 205 ? -14.579 4.647 26.650 1.00 80.88 205 GLN A N 1
ATOM 1668 C C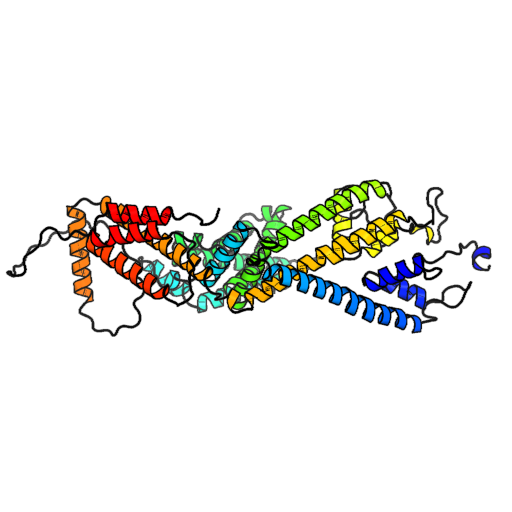A . GLN A 1 205 ? -13.804 3.400 26.676 1.00 80.88 205 GLN A CA 1
ATOM 1669 C C . GLN A 1 205 ? -13.806 2.691 25.319 1.00 80.88 205 GLN A C 1
ATOM 1671 O O . GLN A 1 205 ? -12.817 2.047 24.977 1.00 80.88 205 GLN A O 1
ATOM 1676 N N . SER A 1 206 ? -14.875 2.838 24.533 1.00 79.88 206 SER A N 1
ATOM 1677 C CA . SER A 1 206 ? -14.980 2.233 23.203 1.00 79.88 206 SER A CA 1
ATOM 1678 C C . SER A 1 206 ? -14.152 3.021 22.185 1.00 79.88 206 SER A C 1
ATOM 1680 O O . SER A 1 206 ? -14.393 4.208 21.974 1.00 79.88 206 SER A O 1
ATOM 1682 N N . GLY A 1 207 ? -13.181 2.368 21.535 1.00 81.75 207 GLY A N 1
ATOM 1683 C CA . GLY A 1 207 ? -12.406 2.974 20.442 1.00 81.75 207 GLY A CA 1
ATOM 1684 C C . GLY A 1 207 ? -13.289 3.396 19.264 1.00 81.75 207 GLY A C 1
ATOM 1685 O O . GLY A 1 207 ? -13.109 4.473 18.707 1.00 81.75 207 GLY A O 1
ATOM 1686 N N . TRP A 1 208 ? -14.311 2.598 18.969 1.00 81.81 208 TRP A N 1
ATOM 1687 C CA . TRP A 1 208 ? -15.287 2.859 17.916 1.00 81.81 208 TRP A CA 1
ATOM 1688 C C . TRP A 1 208 ? -16.105 4.129 18.164 1.00 81.81 208 TRP A C 1
ATOM 1690 O O . TRP A 1 208 ? -16.208 4.978 17.286 1.00 81.81 208 TRP A O 1
ATOM 1700 N N . ASN A 1 209 ? -16.563 4.338 19.399 1.00 86.62 209 ASN A N 1
ATOM 1701 C CA . ASN 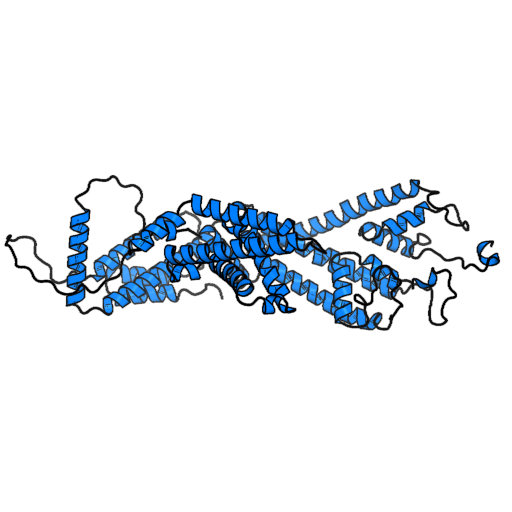A 1 209 ? -17.306 5.547 19.762 1.00 86.62 209 ASN A CA 1
ATOM 1702 C C . ASN A 1 209 ? -16.443 6.817 19.695 1.00 86.62 209 ASN A C 1
ATOM 1704 O O . ASN A 1 209 ? -16.962 7.907 19.457 1.00 86.62 209 ASN A O 1
ATOM 1708 N N . LYS A 1 210 ? -15.124 6.698 19.918 1.00 89.56 210 LYS A N 1
ATOM 1709 C CA . LYS A 1 210 ? -14.190 7.824 19.752 1.00 89.56 210 LYS A CA 1
ATOM 1710 C C . LYS A 1 210 ? -14.092 8.237 18.287 1.00 89.56 210 LYS A C 1
ATOM 1712 O O . LYS A 1 210 ? -14.141 9.429 18.007 1.00 89.56 210 LYS A O 1
ATOM 1717 N N . ILE A 1 211 ? -13.981 7.266 17.376 1.00 86.06 211 ILE A N 1
ATOM 1718 C CA . ILE A 1 211 ? -13.962 7.522 15.929 1.00 86.06 211 ILE A CA 1
ATOM 1719 C C . ILE A 1 211 ? -15.285 8.171 15.511 1.00 86.06 211 ILE A C 1
ATOM 1721 O O . ILE A 1 211 ? -15.264 9.245 14.917 1.00 86.06 211 ILE A O 1
ATOM 1725 N N . ASP A 1 212 ? -16.420 7.592 15.910 1.00 86.31 212 ASP A N 1
ATOM 1726 C CA . ASP A 1 212 ? -17.754 8.141 15.634 1.00 86.31 212 ASP A CA 1
ATOM 1727 C C . ASP A 1 212 ? -17.897 9.591 16.133 1.00 86.31 212 ASP A C 1
ATOM 1729 O O . ASP A 1 212 ? -18.414 10.450 15.418 1.00 86.31 212 ASP A O 1
ATOM 1733 N N . PHE A 1 213 ? -17.377 9.900 17.327 1.00 90.44 213 PHE A N 1
ATOM 1734 C CA . PHE A 1 213 ? -17.394 11.259 17.872 1.00 90.44 213 PHE A CA 1
ATOM 1735 C C . PHE A 1 213 ? -16.535 12.237 17.060 1.00 90.44 213 PHE A C 1
ATOM 1737 O O . PHE A 1 213 ? -16.995 13.331 16.739 1.00 90.44 213 PHE A O 1
ATOM 1744 N N . ILE A 1 214 ? -15.305 11.852 16.697 1.00 88.19 214 ILE A N 1
ATOM 1745 C CA . ILE A 1 214 ? -14.410 12.676 15.862 1.00 88.19 214 ILE A CA 1
ATOM 1746 C C . ILE A 1 214 ? -15.089 13.003 14.529 1.00 88.19 214 ILE A C 1
ATOM 1748 O O . ILE A 1 214 ? -15.079 14.147 14.070 1.00 88.19 214 ILE A O 1
ATOM 1752 N N . VAL A 1 215 ? -15.729 12.005 13.931 1.00 84.88 215 VAL A N 1
ATOM 1753 C CA . VAL A 1 215 ? -16.441 12.136 12.662 1.00 84.88 215 VAL A CA 1
ATOM 1754 C C . VAL A 1 215 ? -17.658 13.051 12.782 1.00 84.88 215 VAL A C 1
ATOM 1756 O O . VAL A 1 215 ? -17.864 13.902 11.912 1.00 84.88 215 VAL A O 1
ATOM 1759 N N . ALA A 1 216 ? -18.439 12.926 13.855 1.00 88.88 216 ALA A N 1
ATOM 1760 C CA . ALA A 1 216 ? -19.572 13.807 14.118 1.00 88.88 216 ALA A CA 1
ATOM 1761 C C . ALA A 1 216 ? -19.115 15.271 14.268 1.00 88.88 216 ALA A C 1
ATOM 1763 O O . ALA A 1 216 ? -19.627 16.154 13.575 1.00 88.88 216 ALA A O 1
ATOM 1764 N N . VAL A 1 217 ? -18.070 15.516 15.067 1.00 88.69 217 VAL A N 1
ATOM 1765 C CA . VAL A 1 217 ? -17.501 16.858 15.287 1.00 88.69 217 VAL A CA 1
ATOM 1766 C C . VAL A 1 217 ? -16.940 17.456 13.996 1.00 88.69 217 VAL A C 1
ATOM 1768 O O . VAL A 1 217 ? -17.198 18.624 13.709 1.00 88.69 217 VAL A O 1
ATOM 1771 N N . SER A 1 218 ? -16.237 16.670 13.173 1.00 84.19 218 SER A N 1
ATOM 1772 C CA . SER A 1 218 ? -15.690 17.152 11.892 1.00 84.19 218 SER A CA 1
ATOM 1773 C C . SER A 1 218 ? -16.766 17.680 10.930 1.00 84.19 218 SER A C 1
ATOM 1775 O O . SER A 1 218 ? -16.511 18.614 10.166 1.00 84.19 218 SER A O 1
ATOM 1777 N N . GLY A 1 219 ? -17.982 17.123 11.001 1.00 82.06 219 GLY A N 1
ATOM 1778 C CA . GLY A 1 219 ? -19.131 17.595 10.230 1.00 82.06 219 GLY A CA 1
ATOM 1779 C C . GLY A 1 219 ? -19.673 18.934 10.731 1.00 82.06 219 GLY A C 1
ATOM 1780 O O . GLY A 1 219 ? -20.037 19.781 9.925 1.00 82.06 219 GLY A O 1
ATOM 1781 N N . VAL A 1 220 ? -19.679 19.156 12.048 1.00 83.56 220 VAL A N 1
ATOM 1782 C CA . VAL A 1 220 ? -20.124 20.427 12.650 1.00 83.56 220 VAL A CA 1
ATOM 1783 C C . VAL A 1 220 ? -19.148 21.555 12.370 1.00 83.56 220 VAL A C 1
ATOM 1785 O O . VAL A 1 220 ? -19.577 22.666 12.080 1.00 83.56 220 VAL A O 1
ATOM 1788 N N . VAL A 1 221 ? -17.843 21.278 12.427 1.00 81.56 221 VAL A N 1
ATOM 1789 C CA . VAL A 1 221 ? -16.815 22.276 12.097 1.00 81.56 221 VAL A CA 1
ATOM 1790 C C . VAL A 1 221 ? -17.022 22.809 10.678 1.00 81.56 221 VAL A C 1
ATOM 1792 O O . VAL A 1 221 ? -16.918 24.012 10.471 1.00 81.56 221 VAL A O 1
ATOM 1795 N N . GLY A 1 222 ? -17.405 21.947 9.730 1.00 72.38 222 GLY A N 1
ATOM 1796 C CA . GLY A 1 222 ? -17.720 22.381 8.366 1.00 72.38 222 GLY A CA 1
ATOM 1797 C C . GLY A 1 222 ? -18.973 23.234 8.233 1.00 72.38 222 GLY A C 1
ATOM 1798 O O . GLY A 1 222 ? -19.043 24.063 7.336 1.00 72.38 222 GLY A O 1
ATOM 1799 N N . LEU A 1 223 ? -19.932 23.074 9.144 1.00 77.06 223 LEU A N 1
ATOM 1800 C CA . LEU A 1 223 ? -21.136 23.899 9.183 1.00 77.06 223 LEU A CA 1
ATOM 1801 C C . LEU A 1 223 ? -20.874 25.262 9.840 1.00 77.06 223 LEU A C 1
ATOM 1803 O O . LEU A 1 223 ? -21.408 26.270 9.391 1.00 77.06 223 LEU A O 1
ATOM 1807 N N . LEU A 1 224 ? -20.073 25.292 10.909 1.00 78.00 224 LEU A N 1
ATOM 1808 C CA . LEU A 1 224 ? -19.828 26.500 11.705 1.00 78.00 224 LEU A CA 1
ATOM 1809 C C . LEU A 1 224 ? -18.710 27.387 11.151 1.00 78.00 224 LEU A C 1
ATOM 1811 O O . LEU A 1 224 ? -18.710 28.583 11.430 1.00 78.00 224 LEU A O 1
ATOM 1815 N N . ILE A 1 225 ? -17.754 26.818 10.412 1.00 79.00 225 ILE A N 1
ATOM 1816 C CA . ILE A 1 225 ? -16.600 27.551 9.880 1.00 79.00 225 ILE A CA 1
ATOM 1817 C C . ILE A 1 225 ? -16.380 27.172 8.403 1.00 79.00 225 ILE A C 1
ATOM 1819 O O . ILE A 1 225 ? -15.480 26.383 8.094 1.00 79.00 225 ILE A O 1
ATOM 1823 N N . PRO A 1 226 ? -17.192 27.718 7.475 1.00 69.25 226 PRO A N 1
ATOM 1824 C CA . PRO A 1 226 ? -17.089 27.421 6.043 1.00 69.25 226 PRO A CA 1
ATOM 1825 C C . PRO A 1 226 ? -15.704 27.753 5.470 1.00 69.25 226 PRO A C 1
ATOM 1827 O O . PRO A 1 226 ? -15.149 26.967 4.705 1.00 69.25 226 PRO A O 1
ATOM 1830 N N . ASP A 1 227 ? -15.088 28.840 5.942 1.00 70.62 227 ASP A N 1
ATOM 1831 C CA . ASP A 1 227 ? -13.767 29.312 5.502 1.00 70.62 227 ASP A CA 1
ATOM 1832 C C . ASP A 1 227 ? -12.647 28.281 5.749 1.00 70.62 227 ASP A C 1
ATOM 1834 O O . ASP A 1 227 ? -11.684 28.180 4.987 1.00 70.62 227 ASP A O 1
ATOM 1838 N N . VAL A 1 228 ? -12.774 27.447 6.792 1.00 68.44 228 VAL A N 1
ATOM 1839 C CA . VAL A 1 228 ? -11.824 26.350 7.052 1.00 68.44 228 VAL A CA 1
ATOM 1840 C C . VAL A 1 228 ? -11.943 25.275 5.975 1.00 68.44 228 VAL A C 1
ATOM 1842 O O . VAL A 1 228 ? -10.931 24.678 5.608 1.00 68.44 228 VAL A O 1
ATOM 1845 N N . TYR A 1 229 ? -13.141 25.054 5.432 1.00 64.38 229 TYR A N 1
ATOM 1846 C CA . TYR A 1 229 ? -13.384 24.104 4.347 1.00 64.38 229 TYR A CA 1
ATOM 1847 C C . TYR A 1 229 ? -12.937 24.611 2.970 1.00 64.38 229 TYR A C 1
ATOM 1849 O O . TYR A 1 229 ? -12.640 23.788 2.101 1.00 64.38 229 TYR A O 1
ATOM 1857 N N . GLU A 1 230 ? -12.856 25.929 2.787 1.00 66.38 230 GLU A N 1
ATOM 1858 C CA . GLU A 1 230 ? -12.305 26.564 1.581 1.00 66.38 230 GLU A CA 1
ATOM 1859 C C . GLU A 1 230 ? -10.770 26.653 1.601 1.00 66.38 230 GLU A C 1
ATOM 1861 O O . GLU A 1 230 ? -10.133 26.762 0.554 1.00 66.38 230 GLU A O 1
ATOM 1866 N N . SER A 1 231 ? -10.150 26.534 2.779 1.00 71.06 231 SER A N 1
ATOM 1867 C CA . SER A 1 231 ? -8.695 26.423 2.905 1.00 71.06 231 SER A CA 1
ATOM 1868 C C . SER A 1 231 ? -8.160 25.084 2.366 1.00 71.06 231 SER A C 1
ATOM 1870 O O . SER A 1 231 ? -8.866 24.074 2.343 1.00 71.06 231 SER A O 1
ATOM 1872 N N . GLY A 1 232 ? -6.864 25.016 2.030 1.00 65.12 232 GLY A N 1
ATOM 1873 C CA . GLY A 1 232 ? -6.205 23.754 1.646 1.00 65.12 232 GLY A CA 1
ATOM 1874 C C . GLY A 1 232 ? -6.314 22.639 2.705 1.00 65.12 232 GLY A C 1
ATOM 1875 O O . GLY A 1 232 ? -6.267 21.458 2.368 1.00 65.12 232 GLY A O 1
ATOM 1876 N N . VAL A 1 233 ? -6.542 22.995 3.977 1.00 67.56 233 VAL A N 1
ATOM 1877 C CA . VAL A 1 233 ? -6.779 22.053 5.089 1.00 67.56 233 VAL A CA 1
ATOM 1878 C C . VAL A 1 233 ? -8.228 21.537 5.102 1.00 67.56 233 VAL A C 1
ATOM 1880 O O . VAL A 1 233 ? -8.501 20.429 5.566 1.00 67.56 233 VAL A O 1
ATOM 1883 N N . GLY A 1 234 ? -9.161 22.291 4.525 1.00 68.12 234 GLY A N 1
ATOM 1884 C CA . GLY A 1 234 ? -10.571 21.938 4.381 1.00 68.12 234 GLY A CA 1
ATOM 1885 C C . GLY A 1 234 ? -10.815 20.650 3.605 1.00 68.12 234 GLY A C 1
ATOM 1886 O O . GLY A 1 234 ? -11.711 19.869 3.939 1.00 68.12 234 GLY A O 1
ATOM 1887 N N . GLY A 1 235 ? -9.942 20.366 2.633 1.00 70.19 235 GLY A N 1
ATOM 1888 C CA . GLY A 1 235 ? -9.915 19.092 1.920 1.00 70.19 235 GLY A CA 1
ATOM 1889 C C . GLY A 1 235 ? -9.765 17.897 2.864 1.00 70.19 235 GLY A C 1
ATOM 1890 O O . GLY A 1 235 ? -10.489 16.916 2.716 1.00 70.19 235 GLY A O 1
ATOM 1891 N N . ALA A 1 236 ? -8.912 17.992 3.889 1.00 72.50 236 ALA A N 1
ATOM 1892 C CA . ALA A 1 236 ? -8.692 16.911 4.851 1.00 72.50 236 ALA A CA 1
ATOM 1893 C C . ALA A 1 236 ? -9.920 16.666 5.744 1.00 72.50 236 ALA A C 1
ATOM 1895 O O . ALA A 1 236 ? -10.327 15.518 5.931 1.00 72.50 236 ALA A O 1
ATOM 1896 N N . PHE A 1 237 ? -10.573 17.726 6.234 1.00 72.56 237 PHE A N 1
ATOM 1897 C CA . PHE A 1 237 ? -11.824 17.595 6.996 1.00 72.56 237 PHE A CA 1
ATOM 1898 C C . PHE A 1 237 ? -12.949 17.000 6.147 1.00 72.56 237 PHE A C 1
ATOM 1900 O O . PHE A 1 237 ? -13.694 16.137 6.616 1.00 72.56 237 PHE A O 1
ATOM 1907 N N . ARG A 1 238 ? -13.008 17.364 4.861 1.00 74.25 238 ARG A N 1
ATOM 1908 C CA . ARG A 1 238 ? -13.919 16.747 3.894 1.00 74.25 238 ARG A CA 1
ATOM 1909 C C . ARG A 1 238 ? -13.641 15.253 3.720 1.00 74.25 238 ARG A C 1
ATOM 1911 O O . ARG A 1 238 ? -14.590 14.511 3.493 1.00 74.25 238 ARG A O 1
ATOM 1918 N N . MET A 1 239 ? -12.404 14.780 3.880 1.00 77.12 239 MET A N 1
ATOM 1919 C CA . MET A 1 239 ? -12.102 13.343 3.832 1.00 77.12 239 MET A CA 1
ATOM 1920 C C . MET A 1 239 ? -12.569 12.584 5.085 1.00 77.12 239 MET A C 1
ATOM 1922 O O . MET A 1 239 ? -12.918 11.408 4.990 1.00 77.12 239 MET A O 1
ATOM 1926 N N . LEU A 1 240 ? -12.681 13.238 6.248 1.00 80.38 240 LEU A N 1
ATOM 1927 C CA . LEU A 1 240 ? -13.148 12.586 7.483 1.00 80.38 240 LEU A CA 1
ATOM 1928 C C . LEU A 1 240 ? -14.595 12.088 7.387 1.00 80.38 240 LEU A C 1
ATOM 1930 O O . LEU A 1 240 ? -14.966 11.143 8.082 1.00 80.38 240 LEU A O 1
ATOM 1934 N N . ARG A 1 241 ? -15.416 12.645 6.488 1.00 76.06 241 ARG A N 1
ATOM 1935 C CA . ARG A 1 241 ? -16.771 12.125 6.245 1.00 76.06 241 ARG A CA 1
ATOM 1936 C C . ARG A 1 241 ? -16.762 10.697 5.687 1.00 76.06 241 ARG A C 1
ATOM 1938 O O . ARG A 1 241 ? -17.709 9.966 5.941 1.00 76.06 241 ARG A O 1
ATOM 1945 N N . PHE A 1 242 ? -15.693 10.265 5.010 1.00 81.44 242 PHE A N 1
ATOM 1946 C CA . PHE A 1 242 ? -15.552 8.873 4.569 1.00 81.44 242 PHE A CA 1
ATOM 1947 C C . PHE A 1 242 ? -15.304 7.920 5.739 1.00 81.44 242 PHE A C 1
ATOM 1949 O O . PHE A 1 242 ? -15.621 6.737 5.639 1.00 81.44 242 PHE A O 1
ATOM 1956 N N . LEU A 1 243 ? -14.834 8.418 6.892 1.00 83.81 243 LEU A N 1
ATOM 1957 C CA . LEU A 1 243 ? -14.660 7.568 8.067 1.00 83.81 243 LEU A CA 1
ATOM 1958 C C . LEU A 1 243 ? -15.993 7.010 8.594 1.00 83.81 243 LEU A C 1
ATOM 1960 O O . LEU A 1 243 ? -16.010 5.952 9.219 1.00 83.81 243 LEU A O 1
ATOM 1964 N N . ARG A 1 244 ? -17.120 7.668 8.279 1.00 78.56 244 ARG A N 1
ATOM 1965 C CA . ARG A 1 244 ? -18.487 7.194 8.575 1.00 78.56 244 ARG A CA 1
ATOM 1966 C C . ARG A 1 244 ? -18.739 5.796 8.014 1.00 78.56 244 ARG A C 1
ATOM 1968 O O . ARG A 1 244 ? -19.482 5.025 8.612 1.00 78.56 244 ARG A O 1
ATOM 1975 N N . LEU A 1 245 ? -18.094 5.453 6.898 1.00 81.31 245 LEU A N 1
ATOM 1976 C CA . LEU A 1 245 ? -18.243 4.154 6.246 1.00 81.31 245 LEU A CA 1
ATOM 1977 C C . LEU A 1 245 ? -17.679 3.018 7.098 1.00 81.31 245 LEU A C 1
ATOM 1979 O O . LEU A 1 245 ? -18.244 1.929 7.104 1.00 81.31 245 LEU A O 1
ATOM 1983 N N . PHE A 1 246 ? -16.641 3.275 7.902 1.00 81.62 246 PHE A N 1
ATOM 1984 C CA . PHE A 1 246 ? -16.079 2.263 8.803 1.00 81.62 246 PHE A CA 1
ATOM 1985 C C . PHE A 1 246 ? -17.054 1.829 9.896 1.00 81.62 246 PHE A C 1
ATOM 1987 O O . PHE A 1 246 ? -16.896 0.747 10.457 1.00 81.62 246 PHE A O 1
ATOM 1994 N N . LYS A 1 247 ? -18.104 2.607 10.177 1.00 77.44 247 LYS A N 1
ATOM 1995 C CA . LYS A 1 247 ? -19.137 2.210 11.134 1.00 77.44 247 LYS A CA 1
ATOM 1996 C C . LYS A 1 247 ? -19.886 0.943 10.702 1.00 77.44 247 LYS A C 1
ATOM 1998 O O . LYS A 1 247 ? -20.345 0.197 11.562 1.00 77.44 247 LYS A O 1
ATOM 2003 N N . ILE A 1 248 ? -19.909 0.608 9.406 1.00 80.44 248 ILE A N 1
ATOM 2004 C CA . ILE A 1 248 ? -20.468 -0.669 8.927 1.00 80.44 248 ILE A CA 1
ATOM 2005 C C . ILE A 1 248 ? -19.736 -1.888 9.514 1.00 80.44 248 ILE A C 1
ATOM 2007 O O . ILE A 1 248 ? -20.359 -2.912 9.806 1.00 80.44 248 ILE A O 1
ATOM 2011 N N . VAL A 1 249 ? -18.428 -1.752 9.773 1.00 78.50 249 VAL A N 1
ATOM 2012 C CA . VAL A 1 249 ? -17.595 -2.784 10.410 1.00 78.50 249 VAL A CA 1
ATOM 2013 C C . VAL A 1 249 ? -18.067 -3.050 11.838 1.00 78.50 249 VAL A C 1
ATOM 2015 O O . VAL A 1 249 ? -17.999 -4.182 12.303 1.00 78.50 249 VAL A O 1
ATOM 2018 N N . GLN A 1 250 ? -18.599 -2.041 12.533 1.00 72.12 250 GLN A N 1
ATOM 2019 C CA . GLN A 1 250 ? -19.103 -2.189 13.902 1.00 72.12 250 GLN A CA 1
ATOM 2020 C C . GLN A 1 250 ? -20.408 -2.988 13.965 1.00 72.12 250 GLN A C 1
ATOM 2022 O O . GLN A 1 250 ? -20.677 -3.647 14.971 1.00 72.12 250 GLN A O 1
ATOM 2027 N N . VAL A 1 251 ? -21.220 -2.924 12.906 1.00 70.75 251 VAL A N 1
ATOM 2028 C CA . VAL A 1 251 ? -22.556 -3.531 12.878 1.00 70.75 251 VAL A CA 1
ATOM 2029 C C . VAL A 1 251 ? -22.511 -4.982 12.407 1.00 70.75 251 VAL A C 1
ATOM 2031 O O . VAL A 1 251 ? -23.241 -5.826 12.928 1.00 70.75 251 VAL A O 1
ATOM 2034 N N . SER A 1 252 ? -21.635 -5.303 11.454 1.00 73.06 252 SER A N 1
ATOM 2035 C CA . SER A 1 252 ? -21.484 -6.673 10.963 1.00 73.06 252 SER A CA 1
ATOM 2036 C C . SER A 1 252 ? -20.475 -7.454 11.800 1.00 73.06 252 SER A C 1
ATOM 2038 O O . SER A 1 252 ? -19.277 -7.168 11.788 1.00 73.06 252 SER A O 1
ATOM 2040 N N . LYS A 1 253 ? -20.949 -8.510 12.476 1.00 68.25 253 LYS A N 1
ATOM 2041 C CA . LYS A 1 253 ? -20.081 -9.442 13.213 1.00 68.25 253 LYS A CA 1
ATOM 2042 C C . LYS A 1 253 ? -18.986 -10.020 12.307 1.00 68.25 253 LYS A C 1
ATOM 2044 O O . LYS A 1 253 ? -17.842 -10.082 12.739 1.00 68.25 253 LYS A O 1
ATOM 2049 N N . GLY A 1 254 ? -19.328 -10.383 11.067 1.00 69.88 254 GLY A N 1
ATOM 2050 C CA . GLY A 1 254 ? -18.377 -10.928 10.093 1.00 69.88 254 GLY A CA 1
ATOM 2051 C C . GLY A 1 254 ? -17.294 -9.922 9.697 1.00 69.88 254 GLY A C 1
ATOM 2052 O O . GLY A 1 254 ? -16.112 -10.235 9.802 1.00 69.88 254 GLY A O 1
ATOM 2053 N N . LEU A 1 255 ? -17.676 -8.690 9.330 1.00 77.00 255 LEU A N 1
ATOM 2054 C CA . LEU A 1 255 ? -16.705 -7.642 8.974 1.00 77.00 255 LEU A CA 1
ATOM 2055 C C . LEU A 1 255 ? -15.812 -7.267 10.157 1.00 77.00 255 LEU A C 1
ATOM 2057 O O . LEU A 1 255 ? -14.619 -7.048 9.975 1.00 77.00 255 LEU A O 1
ATOM 2061 N N . ARG A 1 256 ? -16.368 -7.225 11.372 1.00 74.88 256 ARG A N 1
ATOM 2062 C CA . ARG A 1 256 ? -15.599 -6.971 12.592 1.00 74.88 256 ARG A CA 1
ATOM 2063 C C . ARG A 1 256 ? -14.533 -8.035 12.824 1.00 74.88 256 ARG A C 1
ATOM 2065 O O . ARG A 1 256 ? -13.412 -7.678 13.167 1.00 74.88 256 ARG A O 1
ATOM 2072 N N . THR A 1 257 ? -14.879 -9.311 12.643 1.00 72.12 257 THR A N 1
ATOM 2073 C CA . THR A 1 257 ? -13.920 -10.416 12.762 1.00 72.12 257 THR A CA 1
ATOM 2074 C C . THR A 1 257 ? -12.840 -10.310 11.690 1.00 72.12 257 THR A C 1
ATOM 2076 O O . THR A 1 257 ? -11.668 -10.302 12.042 1.00 72.12 257 THR A O 1
ATOM 2079 N N . LEU A 1 258 ? -13.207 -10.112 10.418 1.00 78.12 258 LEU A N 1
ATOM 2080 C CA . LEU A 1 258 ? -12.234 -9.931 9.330 1.00 78.12 258 LEU A CA 1
ATOM 2081 C C . LEU A 1 258 ? -11.284 -8.753 9.588 1.00 78.12 258 LEU A C 1
ATOM 2083 O O . LEU A 1 258 ? -10.075 -8.874 9.413 1.00 78.12 258 LEU A O 1
ATOM 2087 N N . PHE A 1 259 ? -11.818 -7.621 10.049 1.00 81.75 259 PHE A N 1
ATOM 2088 C CA . PHE A 1 259 ? -11.021 -6.440 10.365 1.00 81.75 259 PHE A CA 1
ATOM 2089 C C . PHE A 1 259 ? -10.103 -6.666 11.573 1.00 81.75 259 PHE A C 1
ATOM 2091 O O . PHE A 1 259 ? -8.946 -6.259 11.549 1.00 81.75 259 PHE A O 1
ATOM 2098 N N . ALA A 1 260 ? -10.585 -7.344 12.617 1.00 73.69 260 ALA A N 1
ATOM 2099 C CA . ALA A 1 260 ? -9.770 -7.720 13.770 1.00 73.69 260 ALA A CA 1
ATOM 2100 C C . ALA A 1 260 ? -8.626 -8.667 13.378 1.00 73.69 260 ALA A C 1
ATOM 2102 O O . ALA A 1 260 ? -7.486 -8.431 13.775 1.00 73.69 260 ALA A O 1
ATOM 2103 N N . THR A 1 261 ? -8.912 -9.678 12.556 1.00 75.56 261 THR A N 1
ATOM 2104 C CA . THR A 1 261 ? -7.916 -10.588 11.976 1.00 75.56 261 THR A CA 1
ATOM 2105 C C . THR A 1 261 ? -6.870 -9.815 11.179 1.00 75.56 261 THR A C 1
ATOM 2107 O O . THR A 1 261 ? -5.677 -9.966 11.432 1.00 75.56 261 THR A O 1
ATOM 2110 N N . PHE A 1 262 ? -7.296 -8.911 10.295 1.00 82.88 262 PHE A N 1
ATOM 2111 C CA . PHE A 1 262 ? -6.386 -8.054 9.538 1.00 82.88 262 PHE A CA 1
ATOM 2112 C C . PHE A 1 262 ? -5.482 -7.216 10.455 1.00 82.88 262 PHE A C 1
ATOM 2114 O O . PHE A 1 262 ? -4.262 -7.236 10.303 1.00 82.88 262 PHE A O 1
ATOM 2121 N N . LEU A 1 263 ? -6.053 -6.530 11.452 1.00 82.31 263 LEU A N 1
ATOM 2122 C CA . LEU A 1 263 ? -5.274 -5.738 12.409 1.00 82.31 263 LEU A CA 1
ATOM 2123 C C . LEU A 1 263 ? -4.302 -6.598 13.226 1.00 82.31 263 LEU A C 1
ATOM 2125 O O . LEU A 1 263 ? -3.215 -6.136 13.567 1.00 82.31 263 LEU A O 1
ATOM 2129 N N . SER A 1 264 ? -4.671 -7.843 13.531 1.00 73.75 264 SER A N 1
ATOM 2130 C CA . SER A 1 264 ? -3.799 -8.774 14.248 1.00 73.75 264 SER A CA 1
ATOM 2131 C C . SER A 1 264 ? -2.584 -9.201 13.418 1.00 73.75 264 SER A C 1
ATOM 2133 O O . SER A 1 264 ? -1.533 -9.474 13.989 1.00 73.75 264 SER A O 1
ATOM 2135 N N . ALA A 1 265 ? -2.680 -9.186 12.084 1.00 80.31 265 ALA A N 1
ATOM 2136 C CA . ALA A 1 265 ? -1.570 -9.506 11.187 1.00 80.31 265 ALA A CA 1
ATOM 2137 C C . ALA A 1 265 ? -0.566 -8.346 11.023 1.00 80.31 265 ALA A C 1
ATOM 2139 O O . ALA A 1 265 ? 0.587 -8.586 10.661 1.00 80.31 265 ALA A O 1
ATOM 2140 N N . ILE A 1 266 ? -0.970 -7.102 11.328 1.00 85.62 266 ILE A N 1
ATOM 2141 C CA . ILE A 1 266 ? -0.149 -5.894 11.122 1.00 85.62 266 ILE A CA 1
ATOM 2142 C C . ILE A 1 266 ? 1.250 -5.992 11.748 1.00 85.62 266 ILE A C 1
ATOM 2144 O O . ILE A 1 266 ? 2.197 -5.654 11.046 1.00 85.62 266 ILE A O 1
ATOM 2148 N N . PRO A 1 267 ? 1.448 -6.442 13.004 1.00 82.94 267 PRO A N 1
ATOM 2149 C CA . PRO A 1 267 ? 2.787 -6.480 13.597 1.00 82.94 267 PRO A CA 1
ATOM 2150 C C . PRO A 1 267 ? 3.794 -7.318 12.795 1.00 82.94 267 PRO A C 1
ATOM 2152 O O . PRO A 1 267 ? 4.893 -6.844 12.518 1.00 82.94 267 PRO A O 1
ATOM 2155 N N . GLY A 1 268 ? 3.401 -8.519 12.351 1.00 81.12 268 GLY A N 1
ATOM 2156 C CA . GLY A 1 268 ? 4.261 -9.374 11.523 1.00 81.12 268 GLY A CA 1
ATOM 2157 C C . GLY A 1 268 ? 4.519 -8.767 10.142 1.00 81.12 268 GLY A C 1
ATOM 2158 O O . GLY A 1 268 ? 5.653 -8.752 9.664 1.00 81.12 268 GLY A O 1
ATOM 2159 N N . VAL A 1 269 ? 3.482 -8.177 9.540 1.00 85.56 269 VAL A N 1
ATOM 2160 C CA . VAL A 1 269 ? 3.594 -7.449 8.270 1.00 85.56 269 VAL A CA 1
ATOM 2161 C C . VAL A 1 269 ? 4.566 -6.270 8.378 1.00 85.56 269 VAL A C 1
ATOM 2163 O O . VAL A 1 269 ? 5.393 -6.080 7.491 1.00 85.56 269 VAL A O 1
ATOM 2166 N N . VAL A 1 270 ? 4.505 -5.492 9.462 1.00 89.25 270 VAL A N 1
ATOM 2167 C CA . VAL A 1 270 ? 5.387 -4.339 9.686 1.00 89.25 270 VAL A CA 1
ATOM 2168 C C . VAL A 1 270 ? 6.843 -4.780 9.805 1.00 89.25 270 VAL A C 1
ATOM 2170 O O . VAL A 1 270 ? 7.704 -4.124 9.228 1.00 89.25 270 VAL A O 1
ATOM 2173 N N . ASN A 1 271 ? 7.134 -5.897 10.477 1.00 87.69 271 ASN A N 1
ATOM 2174 C CA . ASN A 1 271 ? 8.508 -6.391 10.611 1.00 87.69 271 ASN A CA 1
ATOM 2175 C C . ASN A 1 271 ? 9.134 -6.707 9.237 1.00 87.69 271 ASN A C 1
ATOM 2177 O O . ASN A 1 271 ? 10.246 -6.264 8.944 1.00 87.69 271 ASN A O 1
ATOM 2181 N N . VAL A 1 272 ? 8.399 -7.388 8.352 1.00 86.94 272 VAL A N 1
ATOM 2182 C CA . VAL A 1 272 ? 8.875 -7.680 6.985 1.00 86.94 272 VAL A CA 1
ATOM 2183 C C . VAL A 1 272 ? 8.862 -6.447 6.087 1.00 86.94 272 VAL A C 1
ATOM 2185 O O . VAL A 1 272 ? 9.776 -6.269 5.280 1.00 86.94 272 VAL A O 1
ATOM 2188 N N . ALA A 1 273 ? 7.891 -5.550 6.250 1.00 90.69 273 ALA A N 1
ATOM 2189 C CA . ALA A 1 273 ? 7.876 -4.277 5.537 1.00 90.69 273 ALA A CA 1
ATOM 2190 C C . ALA A 1 273 ? 9.095 -3.413 5.899 1.00 90.69 273 ALA A C 1
ATOM 2192 O O . ALA A 1 273 ? 9.693 -2.813 5.012 1.00 90.69 273 ALA A O 1
ATOM 2193 N N . LEU A 1 274 ? 9.513 -3.388 7.170 1.00 92.25 274 LEU A N 1
ATOM 2194 C CA . LEU A 1 274 ? 10.721 -2.686 7.614 1.00 92.25 274 LEU A CA 1
ATOM 2195 C C . LEU A 1 274 ? 11.992 -3.309 7.031 1.00 92.25 274 LEU A C 1
ATOM 2197 O O . LEU A 1 274 ? 12.872 -2.574 6.583 1.00 92.25 274 LEU A O 1
ATOM 2201 N N . LEU A 1 275 ? 12.077 -4.641 6.979 1.00 91.56 275 LEU A N 1
ATOM 2202 C CA . LEU A 1 275 ? 13.183 -5.334 6.311 1.00 91.56 275 LEU A CA 1
ATOM 2203 C C . LEU A 1 275 ? 13.236 -4.992 4.812 1.00 91.56 275 LEU A C 1
ATOM 2205 O O . LEU A 1 275 ? 14.300 -4.674 4.283 1.00 91.56 275 LEU A O 1
ATOM 2209 N N . SER A 1 276 ? 12.080 -4.990 4.147 1.00 92.44 276 SER A N 1
ATOM 2210 C CA . SER A 1 276 ? 11.948 -4.634 2.727 1.00 92.44 276 SER A CA 1
ATOM 2211 C C . SER A 1 276 ? 12.314 -3.171 2.472 1.00 92.44 276 SER A C 1
ATOM 2213 O O . SER A 1 276 ? 13.003 -2.860 1.502 1.00 92.44 276 SER A O 1
ATOM 2215 N N . LEU A 1 277 ? 11.926 -2.268 3.376 1.00 95.00 277 LEU A N 1
ATOM 2216 C CA . LEU A 1 277 ? 12.285 -0.853 3.323 1.00 95.00 277 LEU A CA 1
ATOM 2217 C C . LEU A 1 277 ? 13.791 -0.640 3.530 1.00 95.00 277 LEU A C 1
ATOM 2219 O O . LEU A 1 277 ? 14.384 0.176 2.831 1.00 95.00 277 LEU A O 1
ATOM 2223 N N . LEU A 1 278 ? 14.429 -1.382 4.441 1.00 96.12 278 LEU A N 1
ATOM 2224 C CA . LEU A 1 278 ? 15.882 -1.338 4.631 1.00 96.12 278 LEU A CA 1
ATOM 2225 C C . LEU A 1 278 ? 16.626 -1.836 3.385 1.00 96.12 278 LEU A C 1
ATOM 2227 O O . LEU A 1 278 ? 17.595 -1.217 2.948 1.00 96.12 278 LEU A O 1
ATOM 2231 N N . PHE A 1 279 ? 16.159 -2.928 2.783 1.00 96.69 279 PHE A N 1
ATOM 2232 C CA . PHE A 1 279 ? 16.710 -3.428 1.525 1.00 96.69 279 PHE A CA 1
ATOM 2233 C C . PHE A 1 279 ? 16.573 -2.388 0.401 1.00 96.69 279 PHE A C 1
ATOM 2235 O O . PHE A 1 279 ? 17.547 -2.075 -0.288 1.00 96.69 279 PHE A O 1
ATOM 2242 N N . MET A 1 280 ? 15.390 -1.782 0.269 1.00 97.06 280 MET A N 1
ATOM 2243 C CA . MET A 1 280 ? 15.126 -0.709 -0.690 1.00 97.06 280 MET A CA 1
ATOM 2244 C C . MET A 1 280 ? 15.994 0.527 -0.433 1.00 97.06 280 MET A C 1
ATOM 2246 O O . MET A 1 280 ? 16.501 1.107 -1.385 1.00 97.06 280 MET A O 1
ATOM 2250 N N . TYR A 1 281 ? 16.232 0.889 0.830 1.00 98.12 281 TYR A N 1
ATOM 2251 C CA . TYR A 1 281 ? 17.134 1.976 1.218 1.00 98.12 281 TYR A CA 1
ATOM 2252 C C . TYR A 1 281 ? 18.556 1.748 0.689 1.00 98.12 281 TYR A C 1
ATOM 2254 O O . TYR A 1 281 ? 19.146 2.647 0.088 1.00 98.12 281 TYR A O 1
ATOM 2262 N N . ILE A 1 282 ? 19.096 0.537 0.864 1.00 98.25 282 ILE A N 1
ATOM 2263 C CA . ILE A 1 282 ? 20.437 0.178 0.377 1.00 98.25 282 ILE A CA 1
ATOM 2264 C C . ILE A 1 282 ? 20.492 0.302 -1.151 1.00 98.25 282 ILE A C 1
ATOM 2266 O O . ILE A 1 282 ? 21.411 0.924 -1.691 1.00 98.25 282 ILE A O 1
ATOM 2270 N N . TYR A 1 283 ? 19.486 -0.232 -1.849 1.00 98.31 283 TYR A N 1
ATOM 2271 C CA . TYR A 1 283 ? 19.402 -0.131 -3.306 1.00 98.31 283 TYR A CA 1
ATOM 2272 C C . TYR A 1 283 ? 19.166 1.298 -3.789 1.00 98.31 283 TYR A C 1
ATOM 2274 O O . TYR A 1 283 ? 19.669 1.643 -4.853 1.00 98.31 283 TYR A O 1
ATOM 2282 N N . ALA A 1 284 ? 18.471 2.148 -3.034 1.00 98.38 284 ALA A N 1
ATOM 2283 C CA . ALA A 1 284 ? 18.276 3.551 -3.387 1.00 98.38 284 ALA A CA 1
ATOM 2284 C C . ALA A 1 284 ? 19.605 4.306 -3.349 1.00 98.38 284 ALA A C 1
ATOM 2286 O O . ALA A 1 284 ? 19.933 5.005 -4.304 1.00 98.38 284 ALA A O 1
ATOM 2287 N N . CYS A 1 285 ? 20.412 4.111 -2.302 1.00 98.12 285 CYS A N 1
ATOM 2288 C CA . CYS A 1 285 ? 21.761 4.677 -2.224 1.00 98.12 285 CYS A CA 1
ATOM 2289 C C . CYS A 1 285 ? 22.645 4.195 -3.383 1.00 98.12 285 CYS A C 1
ATOM 2291 O O . CYS A 1 285 ? 23.314 5.004 -4.026 1.00 98.12 285 CYS A O 1
ATOM 2293 N N . LEU A 1 286 ? 22.609 2.893 -3.684 1.00 97.75 286 LEU A N 1
ATOM 2294 C CA . LEU A 1 286 ? 23.339 2.323 -4.816 1.00 97.75 286 LEU A CA 1
ATOM 2295 C C . LEU A 1 286 ? 22.833 2.880 -6.157 1.00 97.75 286 LEU A C 1
ATOM 2297 O O . LEU A 1 286 ? 23.632 3.224 -7.018 1.00 97.75 286 LEU A O 1
ATOM 2301 N N . GLY A 1 287 ? 21.518 3.016 -6.321 1.00 97.00 287 GLY A N 1
ATOM 2302 C CA . GLY A 1 287 ? 20.885 3.544 -7.525 1.00 97.00 287 GLY A CA 1
ATOM 2303 C C . GLY A 1 287 ? 21.261 5.000 -7.773 1.00 97.00 287 GLY A C 1
ATOM 2304 O O . GLY A 1 287 ? 21.650 5.335 -8.881 1.00 97.00 287 GLY A O 1
ATOM 2305 N N . VAL A 1 288 ? 21.259 5.851 -6.742 1.00 96.81 288 VAL A N 1
ATOM 2306 C CA . VAL A 1 288 ? 21.748 7.237 -6.863 1.00 96.81 288 VAL A CA 1
ATOM 2307 C C . VAL A 1 288 ? 23.224 7.264 -7.265 1.00 96.81 288 VAL A C 1
ATOM 2309 O O . VAL A 1 288 ? 23.603 8.031 -8.144 1.00 96.81 288 VAL A O 1
ATOM 2312 N N . ALA A 1 289 ? 24.057 6.403 -6.674 1.00 96.06 289 ALA A N 1
ATOM 2313 C CA . ALA A 1 289 ? 25.483 6.349 -6.994 1.00 96.06 289 ALA A CA 1
ATOM 2314 C C . ALA A 1 289 ? 25.774 5.845 -8.422 1.00 96.06 289 ALA A C 1
ATOM 2316 O O . ALA A 1 289 ? 26.746 6.279 -9.032 1.00 96.06 289 ALA A O 1
ATOM 2317 N N . LEU A 1 290 ? 24.961 4.925 -8.949 1.00 94.75 290 LEU A N 1
ATOM 2318 C CA . LEU A 1 290 ? 25.150 4.339 -10.281 1.00 94.75 290 LEU A CA 1
ATOM 2319 C C . LEU A 1 290 ? 24.452 5.126 -11.396 1.00 94.75 290 LEU A C 1
ATOM 2321 O O . LEU A 1 290 ? 24.929 5.140 -12.530 1.00 94.75 290 LEU A O 1
ATOM 2325 N N . PHE A 1 291 ? 23.303 5.726 -11.091 1.00 93.00 291 PHE A N 1
ATOM 2326 C CA . PHE A 1 291 ? 22.332 6.216 -12.070 1.00 93.00 291 PHE A CA 1
ATOM 2327 C C . PHE A 1 291 ? 21.919 7.678 -11.845 1.00 93.00 291 PHE A C 1
ATOM 2329 O O . PHE A 1 291 ? 21.104 8.194 -12.608 1.00 93.00 291 PHE A O 1
ATOM 2336 N N . GLY A 1 292 ? 22.467 8.363 -10.835 1.00 90.25 292 GLY A N 1
ATOM 2337 C CA . GLY A 1 292 ? 22.073 9.729 -10.472 1.00 90.25 292 GLY A CA 1
ATOM 2338 C C . GLY A 1 292 ? 22.370 10.794 -11.527 1.00 90.25 292 GLY A C 1
ATOM 2339 O O . GLY A 1 292 ? 21.639 11.777 -11.616 1.00 90.25 292 GLY A O 1
ATOM 2340 N N . ASP A 1 293 ? 23.371 10.567 -12.379 1.00 86.31 293 ASP A N 1
ATOM 2341 C CA . ASP A 1 293 ? 23.740 11.493 -13.458 1.00 86.31 293 ASP A CA 1
ATOM 2342 C C . ASP A 1 293 ? 22.851 11.352 -14.708 1.00 86.31 293 ASP A C 1
ATOM 2344 O O . ASP A 1 293 ? 22.972 12.123 -15.662 1.00 86.31 293 ASP A O 1
ATOM 2348 N N . MET A 1 294 ? 21.931 10.380 -14.727 1.00 77.44 294 MET A N 1
ATOM 2349 C CA . MET A 1 294 ? 20.974 10.212 -15.819 1.00 77.44 294 MET A CA 1
ATOM 2350 C C . MET A 1 294 ? 19.785 11.159 -15.643 1.00 77.44 294 MET A C 1
ATOM 2352 O O . MET A 1 294 ? 18.684 10.750 -15.278 1.00 77.44 294 MET A O 1
ATOM 2356 N N . SER A 1 295 ? 19.987 12.443 -15.927 1.00 63.19 295 SER A N 1
ATOM 2357 C CA . SER A 1 295 ? 18.881 13.360 -16.208 1.00 63.19 295 SER A CA 1
ATOM 2358 C C . SER A 1 295 ? 18.541 13.272 -17.698 1.00 63.19 295 SER A C 1
ATOM 2360 O O . SER A 1 295 ? 19.029 14.063 -18.507 1.00 63.19 295 SER A O 1
ATOM 2362 N N . SER A 1 296 ? 17.777 12.259 -18.097 1.00 63.16 296 SER A N 1
ATOM 2363 C CA . SER A 1 296 ? 17.181 12.242 -19.434 1.00 63.16 296 SER A CA 1
ATOM 2364 C C . SER A 1 296 ? 16.019 13.232 -19.496 1.00 63.16 296 SER A C 1
ATOM 2366 O O . SER A 1 296 ? 15.272 13.363 -18.524 1.00 63.16 296 SER A O 1
ATOM 2368 N N . ASP A 1 297 ? 15.808 13.859 -20.653 1.00 63.94 297 ASP A N 1
ATOM 2369 C CA . ASP A 1 297 ? 14.466 14.288 -21.046 1.00 63.94 297 ASP A CA 1
ATOM 2370 C C . ASP A 1 297 ? 13.592 13.033 -20.944 1.00 63.94 297 ASP A C 1
ATOM 2372 O O . ASP A 1 297 ? 13.879 12.048 -21.618 1.00 63.94 297 ASP A O 1
ATOM 2376 N N . TYR A 1 298 ? 12.670 12.990 -19.982 1.00 68.25 298 TYR A N 1
ATOM 2377 C CA . TYR A 1 298 ? 11.962 11.785 -19.532 1.00 68.25 298 TYR A CA 1
ATOM 2378 C C . TYR A 1 298 ? 11.058 11.176 -20.623 1.00 68.25 298 TYR A C 1
ATOM 2380 O O . TYR A 1 298 ? 9.840 11.322 -20.593 1.00 68.25 298 TYR A O 1
ATOM 2388 N N . LEU A 1 299 ? 11.679 10.540 -21.612 1.00 66.62 299 LEU A N 1
ATOM 2389 C CA . LEU A 1 299 ? 11.070 9.965 -22.813 1.00 66.62 299 LEU A CA 1
ATOM 2390 C C . LEU A 1 299 ? 10.873 8.445 -22.692 1.00 66.62 299 LEU A C 1
ATOM 2392 O O . LEU A 1 299 ? 10.285 7.839 -23.581 1.00 66.62 299 LEU A O 1
ATOM 2396 N N . GLY A 1 300 ? 11.382 7.850 -21.609 1.00 70.88 300 GLY A N 1
ATOM 2397 C CA . GLY A 1 300 ? 11.316 6.417 -21.337 1.00 70.88 300 GLY A CA 1
ATOM 2398 C C . GLY A 1 300 ? 9.962 5.944 -20.802 1.00 70.88 300 GLY A C 1
ATOM 2399 O O . GLY A 1 300 ? 9.050 6.733 -20.536 1.00 70.88 300 GLY A O 1
ATOM 2400 N N . ALA A 1 301 ? 9.837 4.631 -20.629 1.00 75.94 301 ALA A N 1
ATOM 2401 C CA . ALA A 1 301 ? 8.611 3.967 -20.197 1.00 75.94 301 ALA A CA 1
ATOM 2402 C C . ALA A 1 301 ? 8.288 4.176 -18.706 1.00 75.94 301 ALA A C 1
ATOM 2404 O O . ALA A 1 301 ? 7.116 4.134 -18.320 1.00 75.94 301 ALA A O 1
ATOM 2405 N N . ALA A 1 302 ? 9.296 4.385 -17.852 1.00 88.81 302 ALA A N 1
ATOM 2406 C CA . ALA A 1 302 ? 9.114 4.495 -16.402 1.00 88.81 302 ALA A CA 1
ATOM 2407 C C . ALA A 1 302 ? 9.865 5.665 -15.751 1.00 88.81 302 ALA A C 1
ATOM 2409 O O . ALA A 1 302 ? 9.358 6.251 -14.785 1.00 88.81 302 ALA A O 1
ATOM 2410 N N . LEU A 1 303 ? 11.051 6.028 -16.249 1.00 90.12 303 LEU A N 1
ATOM 2411 C CA . LEU A 1 303 ? 11.785 7.190 -15.755 1.00 90.12 303 LEU A CA 1
ATOM 2412 C C . LEU A 1 303 ? 10.996 8.472 -16.042 1.00 90.12 303 LEU A C 1
ATOM 2414 O O . LEU A 1 303 ? 10.683 8.797 -17.182 1.00 90.12 303 LEU A O 1
ATOM 2418 N N . SER A 1 304 ? 10.708 9.234 -14.990 1.00 89.12 304 SER A N 1
ATOM 2419 C CA . SER A 1 304 ? 9.943 10.483 -15.048 1.00 89.12 304 SER A CA 1
ATOM 2420 C C . SER A 1 304 ? 10.527 11.546 -14.125 1.00 89.12 304 SER A C 1
ATOM 2422 O O . SER A 1 304 ? 11.373 11.259 -13.276 1.00 89.12 304 SER A O 1
ATOM 2424 N N . GLU A 1 305 ? 10.039 12.786 -14.226 1.00 88.12 305 GLU A N 1
ATOM 2425 C CA . GLU A 1 305 ? 10.442 13.884 -13.335 1.00 88.12 305 GLU A CA 1
ATOM 2426 C C . GLU A 1 305 ? 10.279 13.532 -11.850 1.00 88.12 305 GLU A C 1
ATOM 2428 O O . GLU A 1 305 ? 11.095 13.932 -11.006 1.00 88.12 305 GLU A O 1
ATOM 2433 N N . TYR A 1 306 ? 9.251 12.742 -11.543 1.00 88.69 306 TYR A N 1
ATOM 2434 C CA . TYR A 1 306 ? 8.883 12.342 -10.189 1.00 88.69 306 TYR A CA 1
ATOM 2435 C C . TYR A 1 306 ? 9.463 10.985 -9.776 1.00 88.69 306 TYR A C 1
ATOM 2437 O O . TYR A 1 306 ? 9.551 10.716 -8.578 1.00 88.69 306 TYR A O 1
ATOM 2445 N N . SER A 1 307 ? 9.893 10.162 -10.735 1.00 92.56 307 SER A N 1
ATOM 2446 C CA . SER A 1 307 ? 10.427 8.822 -10.497 1.00 92.56 307 SER A CA 1
ATOM 2447 C C . SER A 1 307 ? 11.723 8.607 -11.278 1.00 92.56 307 SER A C 1
ATOM 2449 O O . SER A 1 307 ? 11.712 8.269 -12.459 1.00 92.56 307 SER A O 1
ATOM 2451 N N . ASN A 1 308 ? 12.850 8.887 -10.625 1.00 92.69 308 ASN A N 1
ATOM 2452 C CA . ASN A 1 308 ? 14.195 8.723 -11.174 1.00 92.69 308 ASN A CA 1
ATOM 2453 C C . ASN A 1 308 ? 15.235 8.525 -10.060 1.00 92.69 308 ASN A C 1
ATOM 2455 O O . ASN A 1 308 ? 14.918 8.603 -8.876 1.00 92.69 308 ASN A O 1
ATOM 2459 N N . PHE A 1 309 ? 16.496 8.316 -10.440 1.00 94.94 309 PHE A N 1
ATOM 2460 C CA . PHE A 1 309 ? 17.598 8.054 -9.510 1.00 94.94 309 PHE A CA 1
ATOM 2461 C C . PHE A 1 309 ? 18.455 9.286 -9.173 1.00 94.94 309 PHE A C 1
ATOM 2463 O O . PHE A 1 309 ? 19.479 9.142 -8.516 1.00 94.94 309 PHE A O 1
ATOM 2470 N N . VAL A 1 310 ? 18.044 10.501 -9.560 1.00 93.44 310 VAL A N 1
ATOM 2471 C CA . VAL A 1 310 ? 18.843 11.728 -9.346 1.00 93.44 310 VAL A CA 1
ATOM 2472 C C . VAL A 1 310 ? 18.990 12.063 -7.859 1.00 93.44 310 VAL A C 1
ATOM 2474 O O . VAL A 1 310 ? 20.048 12.491 -7.404 1.00 93.44 310 VAL A O 1
ATOM 2477 N N . THR A 1 311 ? 17.926 11.879 -7.075 1.00 94.62 311 THR A N 1
ATOM 2478 C CA . THR A 1 311 ? 17.945 12.129 -5.628 1.00 94.62 311 THR A CA 1
ATOM 2479 C C . THR A 1 311 ? 17.427 10.926 -4.859 1.00 94.62 311 THR A C 1
ATOM 2481 O O . THR A 1 311 ? 16.571 10.185 -5.337 1.00 94.62 311 THR A O 1
ATOM 2484 N N . PHE A 1 312 ? 17.908 10.756 -3.625 1.00 96.31 312 PHE A N 1
ATOM 2485 C CA . PHE A 1 312 ? 17.530 9.626 -2.774 1.00 96.31 312 PHE A CA 1
ATOM 2486 C C . PHE A 1 312 ? 16.002 9.434 -2.624 1.00 96.31 312 PHE A C 1
ATOM 2488 O O . PHE A 1 312 ? 15.538 8.311 -2.816 1.00 96.31 312 PHE A O 1
ATOM 2495 N N . PRO A 1 313 ? 15.178 10.474 -2.363 1.00 96.88 313 PRO A N 1
ATOM 2496 C CA . PRO A 1 313 ? 13.728 10.290 -2.270 1.00 96.88 313 PRO A CA 1
ATOM 2497 C C . PRO A 1 313 ? 13.086 9.821 -3.581 1.00 96.88 313 PRO A C 1
ATOM 2499 O O . PRO A 1 313 ? 12.181 8.991 -3.551 1.00 96.88 313 PRO A O 1
ATOM 2502 N N . LYS A 1 314 ? 13.564 10.309 -4.733 1.00 95.31 314 LYS A N 1
ATOM 2503 C CA . LYS A 1 314 ? 13.066 9.870 -6.044 1.00 95.31 314 LYS A CA 1
ATOM 2504 C C . LYS A 1 314 ? 13.497 8.432 -6.350 1.00 95.31 314 LYS A C 1
ATOM 2506 O O . LYS A 1 314 ? 12.695 7.659 -6.875 1.00 95.31 314 LYS A O 1
ATOM 2511 N N . ALA A 1 315 ? 14.707 8.040 -5.941 1.00 96.75 315 ALA A N 1
ATOM 2512 C CA . ALA A 1 315 ? 15.189 6.666 -6.063 1.00 96.75 315 ALA A CA 1
ATOM 2513 C C . ALA A 1 315 ? 14.353 5.704 -5.204 1.00 96.75 315 ALA A C 1
ATOM 2515 O O . ALA A 1 315 ? 13.975 4.635 -5.673 1.00 96.75 315 ALA A O 1
ATOM 2516 N N . MET A 1 316 ? 13.988 6.110 -3.981 1.00 97.56 316 MET A N 1
ATOM 2517 C CA . MET A 1 316 ? 13.062 5.350 -3.133 1.00 97.56 316 MET A CA 1
ATOM 2518 C C . MET A 1 316 ? 11.691 5.165 -3.794 1.00 97.56 316 MET A C 1
ATOM 2520 O O . MET A 1 316 ? 11.155 4.064 -3.753 1.00 97.56 316 MET A O 1
ATOM 2524 N N . VAL A 1 317 ? 11.133 6.201 -4.433 1.00 96.06 317 VAL A N 1
ATOM 2525 C CA . VAL A 1 317 ? 9.867 6.083 -5.185 1.00 96.06 317 VAL A CA 1
ATOM 2526 C C . VAL A 1 317 ? 10.021 5.136 -6.378 1.00 96.06 317 VAL A C 1
ATOM 2528 O O . VAL A 1 317 ? 9.199 4.240 -6.541 1.00 96.06 317 VAL A O 1
ATOM 2531 N N . SER A 1 318 ? 11.095 5.273 -7.158 1.00 95.38 318 SER A N 1
ATOM 2532 C CA . SER A 1 318 ? 11.370 4.425 -8.332 1.00 95.38 318 SER A CA 1
ATOM 2533 C C . SER A 1 318 ? 11.478 2.950 -7.954 1.00 95.38 318 SER A C 1
ATOM 2535 O O . SER A 1 318 ? 10.899 2.080 -8.608 1.00 95.38 318 SER A O 1
ATOM 2537 N N . LEU A 1 319 ? 12.176 2.667 -6.852 1.00 97.25 319 LEU A N 1
ATOM 2538 C CA . LEU A 1 319 ? 12.306 1.318 -6.319 1.00 97.25 319 LEU A CA 1
ATOM 2539 C C . LEU A 1 319 ? 11.018 0.824 -5.670 1.00 97.25 319 LEU A C 1
ATOM 2541 O O . LEU A 1 319 ? 10.708 -0.348 -5.811 1.00 97.25 319 LEU A O 1
ATOM 2545 N N . PHE A 1 320 ? 10.228 1.679 -5.022 1.00 95.81 320 PHE A N 1
ATOM 2546 C CA . PHE A 1 320 ? 8.917 1.281 -4.510 1.00 95.81 320 PHE A CA 1
ATOM 2547 C C . PHE A 1 320 ? 7.961 0.885 -5.636 1.00 95.81 320 PHE A C 1
ATOM 2549 O O . PHE A 1 320 ? 7.290 -0.141 -5.530 1.00 95.81 320 PHE A O 1
ATOM 2556 N N . VAL A 1 321 ? 7.942 1.647 -6.736 1.00 94.44 321 VAL A N 1
ATOM 2557 C CA . VAL A 1 321 ? 7.206 1.253 -7.942 1.00 94.44 321 VAL A CA 1
ATOM 2558 C C . VAL A 1 321 ? 7.751 -0.088 -8.420 1.00 94.44 321 VAL A C 1
ATOM 2560 O O . VAL A 1 321 ? 7.001 -1.051 -8.360 1.00 94.44 321 VAL A O 1
ATOM 2563 N N . SER A 1 322 ? 9.057 -0.192 -8.698 1.00 94.38 322 SER A N 1
ATOM 2564 C CA . SER A 1 322 ? 9.712 -1.435 -9.153 1.00 94.38 322 SER A CA 1
ATOM 2565 C C . SER A 1 322 ? 9.439 -2.651 -8.250 1.00 94.38 322 SER A C 1
ATOM 2567 O O . SER A 1 322 ? 9.306 -3.767 -8.739 1.00 94.38 322 SER A O 1
ATOM 2569 N N . TYR A 1 323 ? 9.349 -2.453 -6.930 1.00 93.00 323 TYR A N 1
ATOM 2570 C CA . TYR A 1 323 ? 9.047 -3.497 -5.946 1.00 93.00 323 TYR A CA 1
ATOM 2571 C C . TYR A 1 323 ? 7.626 -4.048 -6.093 1.00 93.00 323 TYR A C 1
ATOM 2573 O O . TYR A 1 323 ? 7.382 -5.230 -5.868 1.00 93.00 323 TYR A O 1
ATOM 2581 N N . THR A 1 324 ? 6.681 -3.171 -6.436 1.00 91.06 324 THR A N 1
ATOM 2582 C CA . THR A 1 324 ? 5.260 -3.506 -6.611 1.00 91.06 324 THR A CA 1
ATOM 2583 C C . THR A 1 324 ? 4.903 -3.875 -8.056 1.00 91.06 324 THR A C 1
ATOM 2585 O O . THR A 1 324 ? 3.859 -4.488 -8.271 1.00 91.06 324 THR A O 1
ATOM 2588 N N . GLY A 1 325 ? 5.758 -3.541 -9.030 1.00 86.69 325 GLY A N 1
ATOM 2589 C CA . GLY A 1 325 ? 5.623 -3.864 -10.454 1.00 86.69 325 GLY A CA 1
ATOM 2590 C C . GLY A 1 325 ? 6.361 -2.871 -11.365 1.00 86.69 325 GLY A C 1
ATOM 2591 O O . GLY A 1 325 ? 6.942 -1.895 -10.899 1.00 86.69 325 GLY A O 1
ATOM 2592 N N . ASN A 1 326 ? 6.329 -3.081 -12.681 1.00 91.00 326 ASN A N 1
ATOM 2593 C CA . ASN A 1 326 ? 6.972 -2.207 -13.672 1.00 91.00 326 ASN A CA 1
ATOM 2594 C C . ASN A 1 326 ? 8.479 -1.965 -13.424 1.00 91.00 326 ASN A C 1
ATOM 2596 O O . ASN A 1 326 ? 9.013 -0.897 -13.732 1.00 91.00 326 ASN A O 1
ATOM 2600 N N . TRP A 1 327 ? 9.188 -2.946 -12.857 1.00 94.00 327 TRP A N 1
ATOM 2601 C CA . TRP A 1 327 ? 10.649 -2.899 -12.742 1.00 94.00 327 TRP A CA 1
ATOM 2602 C C . TRP A 1 327 ? 11.290 -2.942 -14.132 1.00 94.00 327 TRP A C 1
ATOM 2604 O O . TRP A 1 327 ? 12.331 -2.320 -14.352 1.00 94.00 327 TRP A O 1
ATOM 2614 N N . GLN A 1 328 ? 10.647 -3.648 -15.072 1.00 93.56 328 GLN A N 1
ATOM 2615 C CA . GLN A 1 328 ? 11.121 -3.789 -16.444 1.00 93.56 328 GLN A CA 1
ATOM 2616 C C . GLN A 1 328 ? 11.186 -2.429 -17.144 1.00 93.56 328 GLN A C 1
ATOM 2618 O O . GLN A 1 328 ? 12.140 -2.189 -17.883 1.00 93.56 328 GLN A O 1
ATOM 2623 N N . GLY A 1 329 ? 10.239 -1.521 -16.882 1.00 92.75 329 GLY A N 1
ATOM 2624 C CA . GLY A 1 329 ? 10.246 -0.183 -17.473 1.00 92.75 329 GLY A CA 1
ATOM 2625 C C . GLY A 1 329 ? 11.481 0.616 -17.051 1.00 92.75 329 GLY A C 1
ATOM 2626 O O . GLY A 1 329 ? 12.230 1.093 -17.899 1.00 92.75 329 GLY A O 1
ATOM 2627 N N . TYR A 1 330 ? 11.772 0.676 -15.743 1.00 93.50 330 TYR A N 1
ATOM 2628 C CA . TYR A 1 330 ? 12.976 1.365 -15.247 1.00 93.50 330 TYR A CA 1
ATOM 2629 C C . TYR A 1 330 ? 14.256 0.701 -15.740 1.00 93.50 330 TYR A C 1
ATOM 2631 O O . TYR A 1 330 ? 15.226 1.384 -16.065 1.00 93.50 330 TYR A O 1
ATOM 2639 N N . PHE A 1 331 ? 14.268 -0.632 -15.788 1.00 94.56 331 PHE A N 1
ATOM 2640 C CA . PHE A 1 331 ? 15.396 -1.373 -16.321 1.00 94.56 331 PHE A CA 1
ATOM 2641 C C . PHE A 1 331 ? 15.636 -1.022 -17.790 1.00 94.56 331 PHE A C 1
ATOM 2643 O O . PHE A 1 331 ? 16.769 -0.722 -18.144 1.00 94.56 331 PHE A O 1
ATOM 2650 N N . THR A 1 332 ? 14.592 -0.994 -18.618 1.00 91.31 332 THR A N 1
ATOM 2651 C CA . THR A 1 332 ? 14.684 -0.703 -20.056 1.00 91.31 332 THR A CA 1
ATOM 2652 C C . THR A 1 332 ? 15.268 0.676 -20.317 1.00 91.31 332 THR A C 1
ATOM 2654 O O . THR A 1 332 ? 16.246 0.774 -21.060 1.00 91.31 332 THR A O 1
ATOM 2657 N N . ASP A 1 333 ? 14.743 1.702 -19.645 1.00 90.44 333 ASP A N 1
ATOM 2658 C CA . ASP A 1 333 ? 15.181 3.091 -19.825 1.00 90.44 333 ASP A CA 1
ATOM 2659 C C . ASP A 1 333 ? 16.654 3.296 -19.413 1.00 90.44 333 ASP A C 1
ATOM 2661 O O . ASP A 1 333 ? 17.367 4.153 -19.941 1.00 90.44 333 ASP A O 1
ATOM 2665 N N . ILE A 1 334 ? 17.133 2.504 -18.447 1.00 91.44 334 ILE A N 1
ATOM 2666 C CA . ILE A 1 334 ? 18.516 2.558 -17.957 1.00 91.44 334 ILE A CA 1
ATOM 2667 C C . ILE A 1 334 ? 19.447 1.673 -18.796 1.00 91.44 334 ILE A C 1
ATOM 2669 O O . ILE A 1 334 ? 20.620 2.021 -18.995 1.00 91.44 334 ILE A O 1
ATOM 2673 N N . TYR A 1 335 ? 18.949 0.531 -19.266 1.00 91.75 335 TYR A N 1
ATOM 2674 C CA . TYR A 1 335 ? 19.711 -0.490 -19.972 1.00 91.75 335 TYR A CA 1
ATOM 2675 C C . TYR A 1 335 ? 20.257 0.039 -21.295 1.00 91.75 335 TYR A C 1
ATOM 2677 O O . TYR A 1 335 ? 21.462 -0.070 -21.541 1.00 91.75 335 TYR A O 1
ATOM 2685 N N . VAL A 1 336 ? 19.397 0.660 -22.104 1.00 89.00 336 VAL A N 1
ATOM 2686 C CA . VAL A 1 336 ? 19.760 1.354 -23.345 1.00 89.00 336 VAL A CA 1
ATOM 2687 C C . VAL A 1 336 ? 18.924 2.627 -23.440 1.00 89.00 336 VAL A C 1
ATOM 2689 O O . VAL A 1 336 ? 17.716 2.576 -23.274 1.00 89.00 336 VAL A O 1
ATOM 2692 N N . ASP A 1 337 ? 19.570 3.756 -23.731 1.00 85.19 337 ASP A N 1
ATOM 2693 C CA . ASP A 1 337 ? 18.908 5.061 -23.837 1.00 85.19 337 ASP A CA 1
ATOM 2694 C C . ASP A 1 337 ? 17.859 5.077 -24.965 1.00 85.19 337 ASP A C 1
ATOM 2696 O O . ASP A 1 337 ? 18.162 4.718 -26.106 1.00 85.19 337 ASP A O 1
ATOM 2700 N N . ASP A 1 338 ? 16.640 5.523 -24.668 1.00 82.94 338 ASP A N 1
ATOM 2701 C CA . ASP A 1 338 ? 15.509 5.509 -25.607 1.00 82.94 338 ASP A CA 1
ATOM 2702 C C . ASP A 1 338 ? 15.731 6.380 -26.844 1.00 82.94 338 ASP A C 1
ATOM 2704 O O . ASP A 1 338 ? 15.273 6.035 -27.937 1.00 82.94 338 ASP A O 1
ATOM 2708 N N . ARG A 1 339 ? 16.562 7.423 -26.732 1.00 80.88 339 ARG A N 1
ATOM 2709 C CA . ARG A 1 339 ? 16.955 8.273 -27.869 1.00 80.88 339 ARG A CA 1
ATOM 2710 C C . ARG A 1 339 ? 17.700 7.499 -28.959 1.00 80.88 339 ARG A C 1
ATOM 2712 O O . ARG A 1 339 ? 17.827 7.977 -30.081 1.00 80.88 339 ARG A O 1
ATOM 2719 N N . CYS A 1 340 ? 18.175 6.288 -28.666 1.00 82.12 340 CYS A N 1
ATOM 2720 C CA . CYS A 1 340 ? 18.756 5.384 -29.657 1.00 82.12 340 CYS A CA 1
ATOM 2721 C C . CYS A 1 340 ? 17.767 4.849 -30.693 1.00 82.12 340 CYS A C 1
ATOM 2723 O O . CYS A 1 340 ? 18.207 4.349 -31.734 1.00 82.12 340 CYS A O 1
ATOM 2725 N N . TYR A 1 341 ? 16.472 4.951 -30.400 1.00 81.81 341 TYR A N 1
ATOM 2726 C CA . TYR A 1 341 ? 15.376 4.416 -31.199 1.00 81.81 341 TYR A CA 1
ATOM 2727 C C . TYR A 1 341 ? 14.477 5.516 -31.785 1.00 81.81 341 TYR A C 1
ATOM 2729 O O . TYR A 1 341 ? 13.508 5.211 -32.476 1.00 81.81 341 TYR A O 1
ATOM 2737 N N . GLU A 1 342 ? 14.805 6.790 -31.556 1.00 78.00 342 GLU A N 1
ATOM 2738 C CA . GLU A 1 342 ? 14.111 7.922 -32.168 1.00 78.00 342 GLU A CA 1
ATOM 2739 C C . GLU A 1 342 ? 14.624 8.227 -33.584 1.00 78.00 342 GLU A C 1
ATOM 2741 O O . GLU A 1 342 ? 15.776 7.972 -33.932 1.00 78.00 342 GLU A O 1
ATOM 2746 N N . ASN A 1 343 ? 13.776 8.867 -34.398 1.00 70.25 343 ASN A N 1
ATOM 2747 C CA . ASN A 1 343 ? 14.113 9.313 -35.758 1.00 70.25 343 ASN A CA 1
ATOM 2748 C C . ASN A 1 343 ? 14.963 10.605 -35.794 1.00 70.25 343 ASN A C 1
ATOM 2750 O O . ASN A 1 343 ? 15.036 11.275 -36.826 1.00 70.25 343 ASN A O 1
ATOM 2754 N N . THR A 1 344 ? 15.572 10.996 -34.672 1.00 73.69 344 THR A N 1
ATOM 2755 C CA . THR A 1 344 ? 16.377 12.215 -34.522 1.00 73.69 344 THR A CA 1
ATOM 2756 C C . THR A 1 344 ? 17.874 11.890 -34.529 1.00 73.69 344 THR A C 1
ATOM 2758 O O . THR A 1 344 ? 18.308 10.777 -34.235 1.00 73.69 344 THR A O 1
ATOM 2761 N N . SER A 1 345 ? 18.710 12.861 -34.912 1.00 74.25 345 SER A N 1
ATOM 2762 C CA . SER A 1 345 ? 20.165 12.687 -34.855 1.00 74.25 345 SER A CA 1
ATOM 2763 C C . SER A 1 345 ? 20.622 12.553 -33.401 1.00 74.25 345 SER A C 1
ATOM 2765 O O . SER A 1 345 ? 20.368 13.460 -32.605 1.00 74.25 345 SER A O 1
ATOM 2767 N N . LEU A 1 346 ? 21.332 11.469 -33.072 1.00 77.25 346 LEU A N 1
ATOM 2768 C CA . LEU A 1 346 ? 21.816 11.244 -31.711 1.00 77.25 346 LEU A CA 1
ATOM 2769 C C . LEU A 1 346 ? 22.725 12.387 -31.227 1.00 77.25 346 LEU A C 1
ATOM 2771 O O . LEU A 1 346 ? 23.695 12.725 -31.915 1.00 77.25 346 LEU A O 1
ATOM 2775 N N . PRO A 1 347 ? 22.487 12.931 -30.022 1.00 77.38 347 PRO A N 1
ATOM 2776 C CA . PRO A 1 347 ? 23.429 13.835 -29.380 1.00 77.38 347 PRO A CA 1
ATOM 2777 C C . PRO A 1 347 ? 24.777 13.145 -29.109 1.00 77.38 347 PRO A C 1
ATOM 2779 O O . PRO A 1 347 ? 24.834 11.956 -28.801 1.00 77.38 347 PRO A O 1
ATOM 2782 N N . ALA A 1 348 ? 25.878 13.902 -29.165 1.00 74.25 348 ALA A N 1
ATOM 2783 C CA . ALA A 1 348 ? 27.240 13.365 -29.029 1.00 74.25 348 ALA A CA 1
ATOM 2784 C C . ALA A 1 348 ? 27.543 12.706 -27.664 1.00 74.25 348 ALA A C 1
ATOM 2786 O O . ALA A 1 348 ? 28.527 11.981 -27.541 1.00 74.25 348 ALA A O 1
ATOM 2787 N N . ASN A 1 349 ? 26.722 12.958 -26.641 1.00 77.62 349 ASN A N 1
ATOM 2788 C CA . ASN A 1 349 ? 26.860 12.392 -25.296 1.00 77.62 349 ASN A CA 1
ATOM 2789 C C . ASN A 1 349 ? 26.057 11.093 -25.080 1.00 77.62 349 ASN A C 1
ATOM 2791 O O . ASN A 1 349 ? 26.109 10.543 -23.980 1.00 77.62 349 ASN A O 1
ATOM 2795 N N . VAL A 1 350 ? 25.324 10.603 -26.087 1.00 78.12 350 VAL A N 1
ATOM 2796 C CA . VAL A 1 350 ? 24.473 9.408 -25.970 1.00 78.12 350 VAL A CA 1
ATOM 2797 C C . VAL A 1 350 ? 25.131 8.210 -26.645 1.00 78.12 350 VAL A C 1
ATOM 2799 O O . VAL A 1 350 ? 25.481 8.254 -27.824 1.00 78.12 350 VAL A O 1
ATOM 2802 N N . THR A 1 351 ? 25.266 7.107 -25.907 1.00 80.81 351 THR A N 1
ATOM 2803 C CA . THR A 1 351 ? 25.747 5.827 -26.435 1.00 80.81 351 THR A CA 1
ATOM 2804 C C . THR A 1 351 ? 24.623 4.791 -26.454 1.00 80.81 351 THR A C 1
ATOM 2806 O O . THR A 1 351 ? 23.907 4.611 -25.476 1.00 80.81 351 THR A O 1
ATOM 2809 N N . CYS A 1 352 ? 24.498 4.056 -27.563 1.00 83.19 352 CYS A N 1
ATOM 2810 C CA . CYS A 1 352 ? 23.504 2.981 -27.731 1.00 83.19 352 CYS A CA 1
ATOM 2811 C C . CYS A 1 352 ? 24.027 1.604 -27.323 1.00 83.19 352 CYS A C 1
ATOM 2813 O O . CYS A 1 352 ? 23.646 0.586 -27.896 1.00 83.19 352 CYS A O 1
ATOM 2815 N N . SER A 1 353 ? 24.972 1.582 -26.388 1.00 86.44 353 SER A N 1
ATOM 2816 C CA . SER A 1 353 ? 25.557 0.362 -25.848 1.00 86.44 353 SER A CA 1
ATOM 2817 C C . SER A 1 353 ? 24.819 -0.049 -24.571 1.00 86.44 353 SER A C 1
ATOM 2819 O O . SER A 1 353 ? 24.621 0.818 -23.716 1.00 86.44 353 SER A O 1
ATOM 2821 N N . PRO A 1 354 ? 24.506 -1.341 -24.384 1.00 88.88 354 PRO A N 1
ATOM 2822 C CA . PRO A 1 354 ? 23.929 -1.837 -23.143 1.00 88.88 354 PRO A CA 1
ATOM 2823 C C . PRO A 1 354 ? 24.751 -1.483 -21.900 1.00 88.88 354 PRO A C 1
ATOM 2825 O O . PRO A 1 354 ? 25.956 -1.750 -21.833 1.00 88.88 354 PRO A O 1
ATOM 2828 N N . ARG A 1 355 ? 24.098 -0.945 -20.870 1.00 91.31 355 ARG A N 1
ATOM 2829 C CA . ARG A 1 355 ? 24.704 -0.738 -19.548 1.00 91.31 355 ARG A CA 1
ATOM 2830 C C . ARG A 1 355 ? 24.591 -2.012 -18.717 1.00 91.31 355 ARG A C 1
ATOM 2832 O O . ARG A 1 355 ? 23.673 -2.145 -17.915 1.00 91.31 355 ARG A O 1
ATOM 2839 N N . TYR A 1 356 ? 25.533 -2.945 -18.849 1.00 91.25 356 TYR A N 1
ATOM 2840 C CA . TYR A 1 356 ? 25.476 -4.246 -18.152 1.00 91.25 356 TYR A CA 1
ATOM 2841 C C . TYR A 1 356 ? 25.328 -4.160 -16.621 1.00 91.25 356 TYR A C 1
ATOM 2843 O O . TYR A 1 356 ? 24.712 -5.035 -16.021 1.00 91.25 356 TYR A O 1
ATOM 2851 N N . VAL A 1 357 ? 25.820 -3.090 -15.983 1.00 93.75 357 VAL A N 1
ATOM 2852 C CA . VAL A 1 357 ? 25.635 -2.845 -14.537 1.00 93.75 357 VAL A CA 1
ATOM 2853 C C . VAL A 1 357 ? 24.150 -2.784 -14.149 1.00 93.75 357 VAL A C 1
ATOM 2855 O O . VAL A 1 357 ? 23.780 -3.232 -13.066 1.00 93.75 357 VAL A O 1
ATOM 2858 N N . SER A 1 358 ? 23.288 -2.294 -15.044 1.00 94.50 358 SER A N 1
ATOM 2859 C CA . SER A 1 358 ? 21.840 -2.246 -14.820 1.00 94.50 358 SER A CA 1
ATOM 2860 C C . SER A 1 358 ? 21.194 -3.630 -14.778 1.00 94.50 358 SER A C 1
ATOM 2862 O O . SER A 1 358 ? 20.302 -3.837 -13.961 1.00 94.50 358 SER A O 1
ATOM 2864 N N . ILE A 1 359 ? 21.693 -4.596 -15.565 1.00 95.00 359 ILE A N 1
ATOM 2865 C CA . ILE A 1 359 ? 21.219 -5.987 -15.510 1.00 95.00 359 ILE A CA 1
ATOM 2866 C C . ILE A 1 359 ? 21.437 -6.522 -14.100 1.00 95.00 359 ILE A C 1
ATOM 2868 O O . ILE A 1 359 ? 20.495 -6.987 -13.469 1.00 95.00 359 ILE A O 1
ATOM 2872 N N . PHE A 1 360 ? 22.667 -6.420 -13.587 1.00 95.31 360 PHE A N 1
ATOM 2873 C CA . PHE A 1 360 ? 22.982 -6.908 -12.248 1.00 95.31 360 PHE A CA 1
ATOM 2874 C C . PHE A 1 360 ? 22.119 -6.222 -11.195 1.00 95.31 360 PHE A C 1
ATOM 2876 O O . PHE A 1 360 ? 21.491 -6.916 -10.406 1.00 95.31 360 PHE A O 1
ATOM 2883 N N . TYR A 1 361 ? 22.029 -4.891 -11.230 1.00 97.50 361 TYR A N 1
ATOM 2884 C CA . TYR A 1 361 ? 21.237 -4.119 -10.277 1.00 97.50 361 TYR A CA 1
ATOM 2885 C C . TYR A 1 361 ? 19.763 -4.553 -10.240 1.00 97.50 361 TYR A C 1
ATOM 2887 O O . TYR A 1 361 ? 19.249 -4.882 -9.173 1.00 97.50 361 TYR A O 1
ATOM 2895 N N . PHE A 1 362 ? 19.077 -4.587 -11.387 1.00 96.75 362 PHE A N 1
ATOM 2896 C CA . PHE A 1 362 ? 17.645 -4.894 -11.418 1.00 96.75 362 PHE A CA 1
ATOM 2897 C C . PHE A 1 362 ? 17.358 -6.382 -11.223 1.00 96.75 362 PHE A C 1
ATOM 2899 O O . PHE A 1 362 ? 16.439 -6.718 -10.484 1.00 96.75 362 PHE A O 1
ATOM 2906 N N . VAL A 1 363 ? 18.157 -7.288 -11.792 1.00 94.25 363 VAL A N 1
ATOM 2907 C CA . VAL A 1 363 ? 17.949 -8.735 -11.610 1.00 94.25 363 VAL A CA 1
ATOM 2908 C C . VAL A 1 363 ? 18.128 -9.129 -10.143 1.00 94.25 363 VAL A C 1
ATOM 2910 O O . VAL A 1 363 ? 17.285 -9.846 -9.600 1.00 94.25 363 VAL A O 1
ATOM 2913 N N . THR A 1 364 ? 19.166 -8.639 -9.453 1.00 95.12 364 THR A N 1
ATOM 2914 C CA . THR A 1 364 ? 19.342 -8.954 -8.024 1.00 95.12 364 THR A CA 1
ATOM 2915 C C . THR A 1 364 ? 18.274 -8.298 -7.157 1.00 95.12 364 THR A C 1
ATOM 2917 O O . THR A 1 364 ? 17.827 -8.911 -6.181 1.00 95.12 364 THR A O 1
ATOM 2920 N N . TYR A 1 365 ? 17.829 -7.090 -7.522 1.00 96.56 365 TYR A N 1
ATOM 2921 C CA . TYR A 1 365 ? 16.726 -6.402 -6.856 1.00 96.56 365 TYR A CA 1
ATOM 2922 C C . TYR A 1 365 ? 15.405 -7.166 -6.984 1.00 96.56 365 TYR A C 1
ATOM 2924 O O . TYR A 1 365 ? 14.706 -7.348 -5.992 1.00 96.56 365 TYR A O 1
ATOM 2932 N N . VAL A 1 366 ? 15.078 -7.660 -8.177 1.00 93.00 366 VAL A N 1
ATOM 2933 C CA . VAL A 1 366 ? 13.842 -8.404 -8.448 1.00 93.00 366 VAL A CA 1
ATOM 2934 C C . VAL A 1 366 ? 13.857 -9.760 -7.750 1.00 93.00 366 VAL A C 1
ATOM 2936 O O . VAL A 1 366 ? 12.899 -10.106 -7.064 1.00 93.00 366 VAL A O 1
ATOM 2939 N N . ILE A 1 367 ? 14.957 -10.510 -7.836 1.00 90.62 367 ILE A N 1
ATOM 2940 C CA . ILE A 1 367 ? 15.065 -11.816 -7.166 1.00 90.62 367 ILE A CA 1
ATOM 2941 C C . ILE A 1 367 ? 14.966 -11.664 -5.643 1.00 90.62 367 ILE A C 1
ATOM 2943 O O . ILE A 1 367 ? 14.202 -12.378 -4.995 1.00 90.62 367 ILE A O 1
ATOM 2947 N N . THR A 1 368 ? 15.717 -10.729 -5.059 1.00 90.31 368 THR A N 1
ATOM 2948 C CA . THR A 1 368 ? 15.804 -10.606 -3.594 1.00 90.31 368 THR A CA 1
ATOM 2949 C C . THR A 1 368 ? 14.645 -9.795 -3.014 1.00 90.31 368 THR A C 1
ATOM 2951 O O . THR A 1 368 ? 14.035 -10.191 -2.027 1.00 90.31 368 THR A O 1
ATOM 2954 N N . GLY A 1 369 ? 14.328 -8.653 -3.615 1.00 91.44 369 GLY A N 1
ATOM 2955 C CA . GLY A 1 369 ? 13.266 -7.761 -3.162 1.00 91.44 369 GLY A CA 1
ATOM 2956 C C . GLY A 1 369 ? 11.889 -8.294 -3.530 1.00 91.44 369 GLY A C 1
ATOM 2957 O O . GLY A 1 369 ? 11.112 -8.649 -2.652 1.00 91.44 369 GLY A O 1
ATOM 2958 N N . VAL A 1 370 ? 11.591 -8.374 -4.826 1.00 88.81 370 VAL A N 1
ATOM 2959 C CA . VAL A 1 370 ? 10.237 -8.711 -5.296 1.00 88.81 370 VAL A CA 1
ATOM 2960 C C . VAL A 1 370 ? 9.900 -10.169 -4.991 1.00 88.81 370 VAL A C 1
ATOM 2962 O O . VAL A 1 370 ? 8.906 -10.451 -4.327 1.00 88.81 370 VAL A O 1
ATOM 2965 N N . PHE A 1 371 ? 10.738 -11.109 -5.429 1.00 86.00 371 PHE A N 1
ATOM 2966 C CA . PHE A 1 371 ? 10.404 -12.526 -5.323 1.00 86.00 371 PHE A CA 1
ATOM 2967 C C . PHE A 1 371 ? 10.685 -13.123 -3.952 1.00 86.00 371 PHE A C 1
ATOM 2969 O O . PHE A 1 371 ? 9.871 -13.902 -3.474 1.00 86.00 371 PHE A O 1
ATOM 2976 N N . PHE A 1 372 ? 11.783 -12.788 -3.280 1.00 85.19 372 PHE A N 1
ATOM 2977 C CA . PHE A 1 372 ? 12.028 -13.334 -1.944 1.00 85.19 372 PHE A CA 1
ATOM 2978 C C . PHE A 1 372 ? 11.274 -12.556 -0.851 1.00 85.19 372 PHE A C 1
ATOM 2980 O O . PHE A 1 372 ? 10.402 -13.127 -0.192 1.00 85.19 372 PHE A O 1
ATOM 2987 N N . LEU A 1 373 ? 11.542 -11.256 -0.675 1.00 87.56 373 LEU A N 1
ATOM 2988 C CA . LEU A 1 373 ? 10.900 -10.461 0.387 1.00 87.56 373 LEU A CA 1
ATOM 2989 C C . LEU A 1 373 ? 9.403 -10.208 0.125 1.00 87.56 373 LEU A C 1
ATOM 2991 O O . LEU A 1 373 ? 8.601 -10.282 1.058 1.00 87.56 373 LEU A O 1
ATOM 2995 N N . GLY A 1 374 ? 8.999 -9.983 -1.129 1.00 84.81 374 GLY A N 1
ATOM 2996 C CA . GLY A 1 374 ? 7.588 -9.810 -1.491 1.00 84.81 374 GLY A CA 1
ATOM 2997 C C . GLY A 1 374 ? 6.746 -11.066 -1.254 1.00 84.81 374 GLY A C 1
ATOM 2998 O O . GLY A 1 374 ? 5.640 -10.975 -0.722 1.00 84.81 374 GLY A O 1
ATOM 2999 N N . ASN A 1 375 ? 7.279 -12.258 -1.536 1.00 79.88 375 ASN A N 1
ATOM 3000 C CA . ASN A 1 375 ? 6.556 -13.503 -1.259 1.00 79.88 375 ASN A CA 1
ATOM 3001 C C . ASN A 1 375 ? 6.535 -13.868 0.233 1.00 79.88 375 ASN A C 1
ATOM 3003 O O . ASN A 1 375 ? 5.578 -14.498 0.687 1.00 79.88 375 ASN A O 1
ATOM 3007 N N . LEU A 1 376 ? 7.517 -13.421 1.025 1.00 80.75 376 LEU A N 1
ATOM 3008 C CA . LEU A 1 376 ? 7.474 -13.555 2.487 1.00 80.75 376 LEU A CA 1
ATOM 3009 C C . LEU A 1 376 ? 6.276 -12.802 3.090 1.00 80.75 376 LEU A C 1
ATOM 3011 O O . LEU A 1 376 ? 5.639 -13.285 4.026 1.00 80.75 376 LEU A O 1
ATOM 3015 N N . PHE A 1 377 ? 5.923 -11.642 2.530 1.00 80.25 377 PHE A N 1
ATOM 3016 C CA . PHE A 1 377 ? 4.733 -10.895 2.942 1.00 80.25 377 PHE A CA 1
ATOM 3017 C C . PHE A 1 377 ? 3.443 -11.701 2.719 1.00 80.25 377 PHE A C 1
ATOM 3019 O O . PHE A 1 377 ? 2.593 -11.757 3.610 1.00 80.25 377 PHE A O 1
ATOM 3026 N N . ILE A 1 378 ? 3.312 -12.370 1.566 1.00 79.75 378 ILE A N 1
ATOM 3027 C CA . ILE A 1 378 ? 2.165 -13.245 1.270 1.00 79.75 378 ILE A CA 1
ATOM 3028 C C . ILE A 1 378 ? 2.121 -14.416 2.255 1.00 79.75 378 ILE A C 1
ATOM 3030 O O . ILE A 1 378 ? 1.054 -14.710 2.794 1.00 79.75 378 ILE A O 1
ATOM 3034 N N . ALA A 1 379 ? 3.269 -15.040 2.535 1.00 77.19 379 ALA A N 1
ATOM 3035 C CA . ALA A 1 379 ? 3.369 -16.148 3.482 1.00 77.19 379 ALA A CA 1
ATOM 3036 C C . ALA A 1 379 ? 2.832 -15.769 4.874 1.00 77.19 379 ALA A C 1
ATOM 3038 O O . ALA A 1 379 ? 1.979 -16.477 5.406 1.00 77.19 379 ALA A O 1
ATOM 3039 N N . ILE A 1 380 ? 3.232 -14.612 5.419 1.00 75.81 380 ILE A N 1
ATOM 3040 C CA . ILE A 1 380 ? 2.736 -14.127 6.722 1.00 75.81 380 ILE A CA 1
ATOM 3041 C C . ILE A 1 380 ? 1.226 -13.920 6.704 1.00 75.81 380 ILE A C 1
ATOM 3043 O O . ILE A 1 380 ? 0.528 -14.269 7.656 1.00 75.81 380 ILE A O 1
ATOM 3047 N N . ILE A 1 381 ? 0.702 -13.303 5.646 1.00 77.38 381 ILE A N 1
ATOM 3048 C CA . ILE A 1 381 ? -0.734 -13.048 5.556 1.00 77.38 381 ILE A CA 1
ATOM 3049 C C . ILE A 1 381 ? -1.488 -14.375 5.506 1.00 77.38 381 ILE A C 1
ATOM 3051 O O . ILE A 1 381 ? -2.444 -14.546 6.260 1.00 77.38 381 ILE A O 1
ATOM 3055 N N . LEU A 1 382 ? -1.050 -15.326 4.681 1.00 76.38 382 LEU A N 1
ATOM 3056 C CA . LEU A 1 382 ? -1.677 -16.644 4.584 1.00 76.38 382 LEU A CA 1
ATOM 3057 C C . LEU A 1 382 ? -1.632 -17.398 5.913 1.00 76.38 382 LEU A C 1
ATOM 3059 O O . LEU A 1 382 ? -2.661 -17.924 6.329 1.00 76.38 382 LEU A O 1
ATOM 3063 N N . GLU A 1 383 ? -0.498 -17.384 6.614 1.00 74.50 383 GLU A N 1
ATOM 3064 C CA . GLU A 1 383 ? -0.366 -17.966 7.954 1.00 74.50 383 GLU A CA 1
ATOM 3065 C C . GLU A 1 383 ? -1.400 -17.362 8.919 1.00 74.50 383 GLU A C 1
ATOM 3067 O O . GLU A 1 383 ? -2.118 -18.088 9.605 1.00 74.50 383 GLU A O 1
ATOM 3072 N N . ARG A 1 384 ? -1.553 -16.030 8.939 1.00 73.38 384 ARG A N 1
ATOM 3073 C CA . ARG A 1 384 ? -2.477 -15.347 9.865 1.00 73.38 384 ARG A CA 1
ATOM 3074 C C . ARG A 1 384 ? -3.942 -15.543 9.510 1.00 73.38 384 ARG A C 1
ATOM 3076 O O . ARG A 1 384 ? -4.766 -15.727 10.404 1.00 73.38 384 ARG A O 1
ATOM 3083 N N . PHE A 1 385 ? -4.281 -15.515 8.226 1.00 73.38 385 PHE A N 1
ATOM 3084 C CA . PHE A 1 385 ? -5.639 -15.817 7.784 1.00 73.38 385 PHE A CA 1
ATOM 3085 C C . PHE A 1 385 ? -5.988 -17.289 8.034 1.00 73.38 385 PHE A C 1
ATOM 3087 O O . PHE A 1 385 ? -7.107 -17.559 8.463 1.00 73.38 385 PHE A O 1
ATOM 3094 N N . SER A 1 386 ? -5.035 -18.211 7.855 1.00 71.94 386 SER A N 1
ATOM 3095 C CA . SER A 1 386 ? -5.184 -19.630 8.202 1.00 71.94 386 SER A CA 1
ATOM 3096 C C . SER A 1 386 ? -5.397 -19.820 9.707 1.00 71.94 386 SER A C 1
ATOM 3098 O O . SER A 1 386 ? -6.372 -20.449 10.112 1.00 71.94 386 SER A O 1
ATOM 3100 N N . PHE A 1 387 ? -4.577 -19.174 10.543 1.00 68.88 387 PHE A N 1
ATOM 3101 C CA . PHE A 1 387 ? -4.705 -19.207 12.003 1.00 68.88 387 PHE A CA 1
ATOM 3102 C C . PHE A 1 387 ? -6.053 -18.661 12.493 1.00 68.88 387 PHE A C 1
ATOM 3104 O O . PHE A 1 387 ? -6.673 -19.227 13.384 1.00 68.88 387 PHE A O 1
ATOM 3111 N N . CYS A 1 388 ? -6.547 -17.562 11.915 1.00 62.94 388 CYS A N 1
ATOM 3112 C CA . CYS A 1 388 ? -7.867 -17.036 12.272 1.00 62.94 388 CYS A CA 1
ATOM 3113 C C . CYS A 1 388 ? -9.036 -17.864 11.716 1.00 62.94 388 CYS A C 1
ATOM 3115 O O . CYS A 1 388 ? -10.151 -17.726 12.223 1.00 62.94 388 CYS A O 1
ATOM 3117 N N . ALA A 1 389 ? -8.810 -18.669 10.675 1.00 64.38 389 ALA A N 1
ATOM 3118 C CA . ALA A 1 389 ? -9.807 -19.571 10.107 1.00 64.38 389 ALA A CA 1
ATOM 3119 C C . ALA A 1 389 ? -9.883 -20.914 10.852 1.00 64.38 389 ALA A C 1
ATOM 3121 O O . ALA A 1 389 ? -10.955 -21.520 10.879 1.00 64.38 389 ALA A O 1
ATOM 3122 N N . SER A 1 390 ? -8.785 -21.374 11.461 1.00 57.25 390 SER A N 1
ATOM 3123 C CA . SER A 1 390 ? -8.786 -22.559 12.319 1.00 57.25 390 SER A CA 1
ATOM 3124 C C . SER A 1 390 ? -9.486 -22.271 13.656 1.00 57.25 390 SER A C 1
ATOM 3126 O O . SER A 1 390 ? -9.517 -21.137 14.145 1.00 57.25 390 SER A O 1
ATOM 3128 N N . GLU A 1 391 ? -10.060 -23.307 14.282 1.00 43.22 391 GLU A N 1
ATOM 3129 C CA . GLU A 1 391 ? -10.654 -23.200 15.627 1.00 43.22 391 GLU A CA 1
ATOM 3130 C C . GLU A 1 391 ? -9.649 -22.667 16.669 1.00 43.22 391 GLU A C 1
ATOM 3132 O O . GLU A 1 391 ? -10.060 -22.103 17.682 1.00 43.22 391 GLU A O 1
ATOM 3137 N N . GLU A 1 392 ? -8.342 -22.737 16.393 1.00 45.34 392 GLU A N 1
ATOM 3138 C CA . GLU A 1 392 ? -7.271 -22.186 17.226 1.00 45.34 392 GLU A CA 1
ATOM 3139 C C . GLU A 1 392 ? -7.307 -20.648 17.330 1.00 45.34 392 GLU A C 1
ATOM 3141 O O . GLU A 1 392 ? -7.055 -20.096 18.404 1.00 45.34 392 GLU A O 1
ATOM 3146 N N . GLY A 1 393 ? -7.706 -19.936 16.272 1.00 47.78 393 GLY A N 1
ATOM 3147 C CA . GLY A 1 393 ? -7.796 -18.471 16.270 1.00 47.78 393 GLY A CA 1
ATOM 3148 C C . GLY A 1 393 ? -9.068 -17.895 16.895 1.00 47.78 393 GLY A C 1
ATOM 3149 O O . GLY A 1 393 ? -9.125 -16.698 17.175 1.00 47.78 393 GLY A O 1
ATOM 3150 N N . VAL A 1 394 ? -10.099 -18.711 17.129 1.00 42.38 394 VAL A N 1
ATOM 3151 C CA . VAL A 1 394 ? -11.370 -18.276 17.751 1.00 42.38 394 VAL A CA 1
ATOM 3152 C C . VAL A 1 394 ? -11.625 -18.975 19.096 1.00 42.38 394 VAL A C 1
ATOM 3154 O O . VAL A 1 394 ? -12.405 -18.472 19.907 1.00 42.38 394 VAL A O 1
ATOM 3157 N N . GLY A 1 395 ? -10.917 -20.069 19.388 1.00 44.34 395 GLY A N 1
ATOM 3158 C CA . GLY A 1 395 ? -11.074 -20.870 20.604 1.00 44.34 395 GLY A CA 1
ATOM 3159 C C . GLY A 1 395 ? -9.885 -21.779 20.949 1.00 44.34 395 GLY A C 1
ATOM 3160 O O . GLY A 1 395 ? -10.076 -22.752 21.674 1.00 44.34 395 GLY A O 1
ATOM 3161 N N . GLY A 1 396 ? -8.671 -21.479 20.470 1.00 40.84 396 GLY A N 1
ATOM 3162 C CA . GLY A 1 396 ? -7.468 -22.286 20.692 1.00 40.84 396 GLY A CA 1
ATOM 3163 C C . GLY A 1 396 ? -6.961 -22.295 22.130 1.00 40.84 396 GLY A C 1
ATOM 3164 O O . GLY A 1 396 ? -6.569 -21.266 22.686 1.00 40.84 396 GLY A O 1
ATOM 3165 N N . SER A 1 397 ? -6.998 -23.501 22.683 1.00 51.97 397 SER A N 1
ATOM 3166 C CA . SER A 1 397 ? -6.497 -24.051 23.944 1.00 51.97 397 SER A CA 1
ATOM 3167 C C . SER A 1 397 ? -5.308 -23.360 24.634 1.00 51.97 397 SER A C 1
ATOM 3169 O O . SER A 1 397 ? -4.258 -23.130 24.046 1.00 51.97 397 SER A O 1
ATOM 3171 N N . GLY A 1 398 ? -5.448 -23.146 25.950 1.00 44.06 398 GLY A N 1
ATOM 3172 C CA . GLY A 1 398 ? -4.350 -22.880 26.892 1.00 44.06 398 GLY A CA 1
ATOM 3173 C C . GLY A 1 398 ? -4.078 -21.400 27.164 1.00 44.06 398 GLY A C 1
ATOM 3174 O O . GLY A 1 398 ? -4.461 -20.874 28.211 1.00 44.06 398 GLY A O 1
ATOM 3175 N N . GLU A 1 399 ? -3.433 -20.715 26.223 1.00 45.62 399 GLU A N 1
ATOM 3176 C CA . GLU A 1 399 ? -2.881 -19.365 26.429 1.00 45.62 399 GLU A CA 1
ATOM 3177 C C . GLU A 1 399 ? -3.970 -18.274 26.441 1.00 45.62 399 GLU A C 1
ATOM 3179 O O . GLU A 1 399 ? -3.957 -17.359 27.266 1.00 45.62 399 GLU A O 1
ATOM 3184 N N . SER A 1 400 ? -4.994 -18.426 25.595 1.00 47.88 400 SER A N 1
ATOM 3185 C CA . SER A 1 400 ? -6.192 -17.575 25.567 1.00 47.88 400 SER A CA 1
ATOM 3186 C C . SER A 1 400 ? -6.997 -17.670 26.872 1.00 47.88 400 SER A C 1
ATOM 3188 O O . SER A 1 400 ? -7.429 -16.651 27.421 1.00 47.88 400 SER A O 1
ATOM 3190 N N . ASN A 1 401 ? -7.122 -18.883 27.420 1.00 50.12 401 ASN A N 1
ATOM 3191 C CA . ASN A 1 401 ? -7.761 -19.155 28.708 1.00 50.12 401 ASN A CA 1
ATOM 3192 C C . ASN A 1 401 ? -6.939 -18.599 29.875 1.00 50.12 401 ASN A C 1
ATOM 3194 O O . ASN A 1 401 ? -7.515 -18.026 30.797 1.00 50.12 401 ASN A O 1
ATOM 3198 N N . PHE A 1 402 ? -5.608 -18.701 29.825 1.00 49.16 402 PHE A N 1
ATOM 3199 C CA . PHE A 1 402 ? -4.707 -18.088 30.803 1.00 49.16 402 PHE A CA 1
ATOM 3200 C C . PHE A 1 402 ? -4.815 -16.559 30.789 1.00 49.16 402 PHE A C 1
ATOM 3202 O O . PHE A 1 402 ? -4.979 -15.928 31.836 1.00 49.16 402 PHE A O 1
ATOM 3209 N N . LEU A 1 403 ? -4.783 -15.932 29.613 1.00 50.12 403 LEU A N 1
ATOM 3210 C CA . LEU A 1 403 ? -4.897 -14.481 29.490 1.00 50.12 403 LEU A CA 1
ATOM 3211 C C . LEU A 1 403 ? -6.296 -13.994 29.914 1.00 50.12 403 LEU A C 1
ATOM 3213 O O . LEU A 1 403 ? -6.429 -12.981 30.603 1.00 50.12 403 LEU A O 1
ATOM 3217 N N . TYR A 1 404 ? -7.345 -14.757 29.601 1.00 51.66 404 TYR A N 1
ATOM 3218 C CA . TYR A 1 404 ? -8.695 -14.509 30.107 1.00 51.66 404 TYR A CA 1
ATOM 3219 C C . TYR A 1 404 ? -8.778 -14.650 31.633 1.00 51.66 404 TYR A C 1
ATOM 3221 O O . TYR A 1 404 ? -9.333 -13.775 32.307 1.00 51.66 404 TYR A O 1
ATOM 3229 N N . ALA A 1 405 ? -8.201 -15.712 32.194 1.00 50.03 405 ALA A N 1
ATOM 3230 C CA . ALA A 1 405 ? -8.159 -15.955 33.629 1.00 50.03 405 ALA A CA 1
ATOM 3231 C C . ALA A 1 405 ? -7.404 -14.830 34.344 1.00 50.03 405 ALA A C 1
ATOM 3233 O O . ALA A 1 405 ? -7.929 -14.265 35.299 1.00 50.03 405 ALA A O 1
ATOM 3234 N N . THR A 1 406 ? -6.238 -14.418 33.843 1.00 49.62 406 THR A N 1
ATOM 3235 C CA . THR A 1 406 ? -5.438 -13.322 34.413 1.00 49.62 406 THR A CA 1
ATOM 3236 C C . THR A 1 406 ? -6.132 -11.964 34.287 1.00 49.62 406 THR A C 1
ATOM 3238 O O . THR A 1 406 ? -6.130 -11.186 35.244 1.00 49.62 406 THR A O 1
ATOM 3241 N N . MET A 1 407 ? -6.792 -11.663 33.163 1.00 53.25 407 MET A N 1
ATOM 3242 C CA . MET A 1 407 ? -7.604 -10.447 33.015 1.00 53.25 407 MET A CA 1
ATOM 3243 C C . MET A 1 407 ? -8.795 -10.429 33.976 1.00 53.25 407 MET A C 1
ATOM 3245 O O . MET A 1 407 ? -9.098 -9.387 34.570 1.00 53.25 407 MET A O 1
ATOM 3249 N N . THR A 1 408 ? -9.457 -11.572 34.146 1.00 50.38 408 THR A N 1
ATOM 3250 C CA . THR A 1 408 ? -10.588 -11.742 35.063 1.00 50.38 408 THR A CA 1
ATOM 3251 C C . THR A 1 408 ? -10.123 -11.604 36.510 1.00 50.38 408 THR A C 1
ATOM 3253 O O . THR A 1 408 ? -10.683 -10.791 37.243 1.00 50.38 408 THR A O 1
ATOM 3256 N N . LEU A 1 409 ? -9.025 -12.261 36.889 1.00 50.97 409 LEU A N 1
ATOM 3257 C CA . LEU A 1 409 ? -8.363 -12.127 38.190 1.00 50.97 409 LEU A CA 1
ATOM 3258 C C . LEU A 1 409 ? -7.965 -10.679 38.481 1.00 50.97 409 LEU A C 1
ATOM 3260 O O . LEU A 1 409 ? -8.314 -10.158 39.536 1.00 50.97 409 LEU A O 1
ATOM 3264 N N . LYS A 1 410 ? -7.328 -9.969 37.540 1.00 54.31 410 LYS A N 1
ATOM 3265 C CA . LYS A 1 410 ? -6.977 -8.547 37.721 1.00 54.31 410 LYS A CA 1
ATOM 3266 C C . LYS A 1 410 ? -8.208 -7.648 37.836 1.00 54.31 410 LYS A C 1
ATOM 3268 O O . LYS A 1 410 ? -8.176 -6.656 38.568 1.00 54.31 410 LYS A O 1
ATOM 3273 N N . ARG A 1 411 ? -9.298 -7.950 37.122 1.00 54.12 411 ARG A N 1
ATOM 3274 C CA . ARG A 1 411 ? -10.567 -7.212 37.248 1.00 54.12 411 ARG A CA 1
ATOM 3275 C C . ARG A 1 411 ? -11.183 -7.431 38.631 1.00 54.12 411 ARG A C 1
ATOM 3277 O O . ARG A 1 411 ? -11.569 -6.446 39.260 1.00 54.12 411 ARG A O 1
ATOM 3284 N N . VAL A 1 412 ? -11.220 -8.676 39.100 1.00 49.78 412 VAL A N 1
ATOM 3285 C CA . VAL A 1 412 ? -11.713 -9.053 40.432 1.00 49.78 412 VAL A CA 1
ATOM 3286 C C . VAL A 1 412 ? -10.843 -8.423 41.521 1.00 49.78 412 VAL A C 1
ATOM 3288 O O . VAL A 1 412 ? -11.374 -7.724 42.376 1.00 49.78 412 VAL A O 1
ATOM 3291 N N . ALA A 1 413 ? -9.516 -8.518 41.437 1.00 51.16 413 ALA A N 1
ATOM 3292 C CA . ALA A 1 413 ? -8.590 -7.900 42.388 1.00 51.16 413 ALA A CA 1
ATOM 3293 C C . ALA A 1 413 ? -8.758 -6.375 42.479 1.00 51.16 413 ALA A C 1
ATOM 3295 O O . ALA A 1 413 ? -8.824 -5.816 43.573 1.00 51.16 413 ALA A O 1
ATOM 3296 N N . ARG A 1 414 ? -8.928 -5.679 41.345 1.00 54.59 414 ARG A N 1
ATOM 3297 C CA . ARG A 1 414 ? -9.239 -4.237 41.344 1.00 54.59 414 ARG A CA 1
ATOM 3298 C C . ARG A 1 414 ? -10.591 -3.925 41.979 1.00 54.59 414 ARG A C 1
ATOM 3300 O O . ARG A 1 414 ? -10.746 -2.868 42.590 1.00 54.59 414 ARG A O 1
ATOM 3307 N N . GLN A 1 415 ? -11.577 -4.799 41.806 1.00 51.66 415 GLN A N 1
ATOM 3308 C CA . GLN A 1 415 ? -12.903 -4.644 42.397 1.00 51.66 415 GLN A CA 1
ATOM 3309 C C . GLN A 1 415 ? -12.865 -4.870 43.914 1.00 51.66 415 GLN A C 1
ATOM 3311 O O . GLN A 1 415 ? -13.458 -4.079 44.646 1.00 51.66 415 GLN A O 1
ATOM 3316 N N . ILE A 1 416 ? -12.096 -5.855 44.380 1.00 51.84 416 ILE A N 1
ATOM 3317 C CA . ILE A 1 416 ? -11.809 -6.103 45.800 1.00 51.84 416 ILE A CA 1
ATOM 3318 C C . ILE A 1 416 ? -11.089 -4.901 46.403 1.00 51.84 416 ILE A C 1
ATOM 3320 O O . ILE A 1 416 ? -11.591 -4.305 47.347 1.00 51.84 416 ILE A O 1
ATOM 3324 N N . SER A 1 417 ? -9.980 -4.465 45.802 1.00 51.44 417 SER A N 1
ATOM 3325 C CA . SER A 1 417 ? -9.203 -3.317 46.282 1.00 51.44 417 SER A CA 1
ATOM 3326 C C . SER A 1 417 ? -10.056 -2.047 46.386 1.00 51.44 417 SER A C 1
ATOM 3328 O O . SER A 1 417 ? -9.976 -1.328 47.378 1.00 51.44 417 SER A O 1
ATOM 3330 N N . ARG A 1 418 ? -10.945 -1.787 45.415 1.00 50.91 418 ARG A N 1
ATOM 3331 C CA . ARG A 1 418 ? -11.904 -0.670 45.501 1.00 50.91 418 ARG A CA 1
ATOM 3332 C C . ARG A 1 418 ? -12.925 -0.853 46.616 1.00 50.91 418 ARG A C 1
ATOM 3334 O O . ARG A 1 418 ? -13.122 0.085 47.376 1.00 50.91 418 ARG A O 1
ATOM 3341 N N . SER A 1 419 ? -13.535 -2.031 46.722 1.00 50.41 419 SER A N 1
ATOM 3342 C CA . SER A 1 419 ? -14.577 -2.309 47.721 1.00 50.41 419 SER A CA 1
ATOM 3343 C C . SER A 1 419 ? -14.018 -2.221 49.141 1.00 50.41 419 SER A C 1
ATOM 3345 O O . SER A 1 419 ? -14.604 -1.558 49.989 1.00 50.41 419 SER A O 1
ATOM 3347 N N . VAL A 1 420 ? -12.831 -2.785 49.379 1.00 53.75 420 VAL A N 1
ATOM 3348 C CA . VAL A 1 420 ? -12.130 -2.695 50.667 1.00 53.75 420 VAL A CA 1
ATOM 3349 C C . VAL A 1 420 ? -11.734 -1.249 50.973 1.00 53.75 420 VAL A C 1
ATOM 3351 O O . VAL A 1 420 ? -11.904 -0.801 52.103 1.00 53.75 420 VAL A O 1
ATOM 3354 N N . ARG A 1 421 ? -11.266 -0.482 49.977 1.00 52.81 421 ARG A N 1
ATOM 3355 C CA . ARG A 1 421 ? -10.881 0.936 50.132 1.00 52.81 421 ARG A CA 1
ATOM 3356 C C . ARG A 1 421 ? -12.071 1.875 50.343 1.00 52.81 421 ARG A C 1
ATOM 3358 O O . ARG A 1 421 ? -11.903 2.948 50.915 1.00 52.81 421 ARG A O 1
ATOM 3365 N N . GLU A 1 422 ? -13.251 1.517 49.852 1.00 51.75 422 GLU A N 1
ATOM 3366 C CA . GLU A 1 422 ? -14.502 2.230 50.130 1.00 51.75 422 GLU A CA 1
ATOM 3367 C C . GLU A 1 422 ? -15.054 1.856 51.510 1.00 51.75 422 GLU A C 1
ATOM 3369 O O . GLU A 1 422 ? -15.425 2.753 52.264 1.00 51.75 422 GLU A O 1
ATOM 3374 N N . ALA A 1 423 ? -14.999 0.577 51.893 1.00 50.06 423 ALA A N 1
ATOM 3375 C CA . ALA A 1 423 ? -15.378 0.117 53.227 1.00 50.06 423 ALA A CA 1
ATOM 3376 C C . ALA A 1 423 ? -14.494 0.741 54.320 1.00 50.06 423 ALA A C 1
ATOM 3378 O O . ALA A 1 423 ? -15.009 1.262 55.304 1.00 50.06 423 ALA A O 1
ATOM 3379 N N . THR A 1 424 ? -13.173 0.803 54.120 1.00 50.28 424 THR A N 1
ATOM 3380 C CA . THR A 1 424 ? -12.236 1.405 55.093 1.00 50.28 424 THR A CA 1
ATOM 3381 C C . THR A 1 424 ? -12.402 2.914 55.284 1.00 50.28 424 THR A C 1
ATOM 3383 O O . THR A 1 424 ? -11.972 3.433 56.311 1.00 50.28 424 THR A O 1
ATOM 3386 N N . LYS A 1 425 ? -13.042 3.628 54.347 1.00 50.78 425 LYS A N 1
ATOM 3387 C CA . LYS A 1 425 ? -13.319 5.073 54.470 1.00 50.78 425 LYS A CA 1
ATOM 3388 C C . LYS A 1 425 ? -14.529 5.403 55.347 1.00 50.78 425 LYS A C 1
ATOM 3390 O O . LYS A 1 425 ? -14.666 6.556 55.743 1.00 50.78 425 LYS A O 1
ATOM 3395 N N . LEU A 1 426 ? -15.402 4.433 55.609 1.00 50.72 426 LEU A N 1
ATOM 3396 C CA . LEU A 1 426 ? -16.613 4.615 56.412 1.00 50.72 426 LEU A CA 1
ATOM 3397 C C . LEU A 1 426 ? -16.302 4.398 57.895 1.00 50.72 426 LEU A C 1
ATOM 3399 O O . LEU A 1 426 ? -15.525 3.493 58.230 1.00 50.72 426 LEU A O 1
ATOM 3403 N N . ALA A 1 427 ? -16.908 5.199 58.773 1.00 51.78 427 ALA A N 1
ATOM 3404 C CA . ALA A 1 427 ? -16.820 4.986 60.217 1.00 51.78 427 ALA A CA 1
ATOM 3405 C C . ALA A 1 427 ? -17.514 3.659 60.608 1.00 51.78 427 ALA A C 1
ATOM 3407 O O . ALA A 1 427 ? -18.453 3.251 59.922 1.00 51.78 427 ALA A O 1
ATOM 3408 N N . PRO A 1 428 ? -17.101 2.974 61.693 1.00 50.81 428 PRO A N 1
ATOM 3409 C CA . PRO A 1 428 ? -17.668 1.675 62.082 1.00 50.81 428 PRO A CA 1
ATOM 3410 C C . PRO A 1 428 ? -19.202 1.670 62.206 1.00 50.81 428 PRO A C 1
ATOM 3412 O O . PRO A 1 428 ? -19.850 0.725 61.770 1.00 50.81 428 PRO A O 1
ATOM 3415 N N . SER A 1 429 ? -19.793 2.759 62.708 1.00 48.09 429 SER A N 1
ATOM 3416 C CA . SER A 1 429 ? -21.249 2.925 62.805 1.00 48.09 429 SER A CA 1
ATOM 3417 C C . SER A 1 429 ? -21.937 3.047 61.438 1.00 48.09 429 SER A C 1
ATOM 3419 O O . SER A 1 429 ? -22.959 2.412 61.210 1.00 48.09 429 SER A O 1
ATOM 3421 N N . GLU A 1 430 ? -21.346 3.788 60.493 1.00 52.28 430 GLU A N 1
ATOM 3422 C CA . GLU A 1 430 ? -21.878 3.950 59.128 1.00 52.28 430 GLU A CA 1
ATOM 3423 C C . GLU A 1 430 ? -21.839 2.631 58.332 1.00 52.28 430 GLU A C 1
ATOM 3425 O O . GLU A 1 430 ? -22.670 2.408 57.449 1.00 52.28 430 GLU A O 1
ATOM 3430 N N . ARG A 1 431 ? -20.884 1.738 58.637 1.00 50.34 431 ARG A N 1
ATOM 3431 C CA . ARG A 1 431 ? -20.803 0.396 58.031 1.00 50.34 431 ARG A CA 1
ATOM 3432 C C . ARG A 1 431 ? -21.925 -0.514 58.521 1.00 50.34 431 ARG A C 1
ATOM 3434 O O . ARG A 1 431 ? -22.523 -1.216 57.706 1.00 50.34 431 ARG A O 1
ATOM 3441 N N . GLN A 1 432 ? -22.225 -0.463 59.819 1.00 46.59 432 GLN A N 1
ATOM 3442 C CA . GLN A 1 432 ? -23.304 -1.236 60.432 1.00 46.59 432 GLN A CA 1
ATOM 3443 C C . GLN A 1 432 ? -24.668 -0.827 59.861 1.00 46.59 432 GLN A C 1
ATOM 3445 O O . GLN A 1 432 ? -25.467 -1.686 59.488 1.00 46.59 432 GLN A O 1
ATOM 3450 N N . ASP A 1 433 ? -24.906 0.477 59.707 1.00 49.78 433 ASP A N 1
ATOM 3451 C CA . ASP A 1 433 ? -26.151 1.004 59.140 1.00 49.78 433 ASP A CA 1
ATOM 3452 C C . ASP A 1 433 ? -26.333 0.586 57.672 1.00 49.78 433 ASP A C 1
ATOM 3454 O O . ASP A 1 433 ? -27.397 0.090 57.289 1.00 49.78 433 ASP A O 1
ATOM 3458 N N . ALA A 1 434 ? -25.272 0.686 56.861 1.00 51.97 434 ALA A N 1
ATOM 3459 C CA . ALA A 1 434 ? -25.286 0.241 55.467 1.00 51.97 434 ALA A CA 1
ATOM 3460 C C . ALA A 1 434 ? -25.527 -1.277 55.330 1.00 51.97 434 ALA A C 1
ATOM 3462 O O . ALA A 1 434 ? -26.218 -1.717 54.404 1.00 51.97 434 ALA A O 1
ATOM 3463 N N . TYR A 1 435 ? -24.983 -2.079 56.251 1.00 46.84 435 TYR A N 1
ATOM 3464 C CA . TYR A 1 435 ? -25.193 -3.527 56.312 1.00 46.84 435 TYR A CA 1
ATOM 3465 C C . TYR A 1 435 ? -26.646 -3.879 56.669 1.00 46.84 435 TYR A C 1
ATOM 3467 O O . TYR A 1 435 ? -27.293 -4.668 55.972 1.00 46.84 435 TYR A O 1
ATOM 3475 N N . VAL A 1 436 ? -27.208 -3.241 57.700 1.00 52.16 436 VAL A N 1
ATOM 3476 C CA . VAL A 1 436 ? -28.600 -3.453 58.131 1.00 52.16 436 VAL A CA 1
ATOM 3477 C C . VAL A 1 436 ? -29.592 -3.036 57.038 1.00 52.16 436 VAL A C 1
ATOM 3479 O O . VAL A 1 436 ? -30.583 -3.735 56.798 1.00 52.16 436 VAL A O 1
ATOM 3482 N N . GLU A 1 437 ? -29.324 -1.939 56.329 1.00 54.84 437 GLU A N 1
ATOM 3483 C CA . GLU A 1 437 ? -30.161 -1.455 55.227 1.00 54.84 437 GLU A CA 1
ATOM 3484 C C . GLU A 1 437 ? -30.141 -2.410 54.020 1.00 54.84 437 GLU A C 1
ATOM 3486 O O . GLU A 1 437 ? -31.199 -2.771 53.488 1.00 54.84 437 GLU A O 1
ATOM 3491 N N . LYS A 1 438 ? -28.963 -2.925 53.644 1.00 49.22 438 LYS A N 1
ATOM 3492 C CA . LYS A 1 438 ? -28.826 -3.948 52.594 1.00 49.22 438 LYS A CA 1
ATOM 3493 C C . LYS A 1 438 ? -29.480 -5.273 52.966 1.00 49.22 438 LYS A C 1
ATOM 3495 O O . LYS A 1 438 ? -30.170 -5.861 52.130 1.00 49.22 438 LYS A O 1
ATOM 3500 N N . ARG A 1 439 ? -29.327 -5.738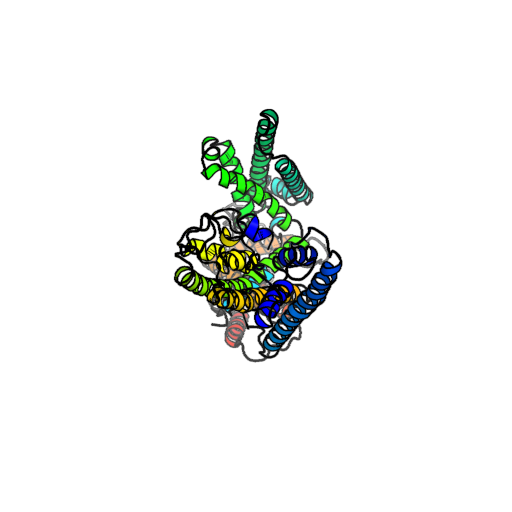 54.209 1.00 47.41 439 ARG A N 1
ATOM 3501 C CA . ARG A 1 439 ? -29.958 -6.977 54.695 1.00 47.41 439 ARG A CA 1
ATOM 3502 C C . ARG A 1 439 ? -31.485 -6.851 54.712 1.00 47.41 439 ARG A C 1
ATOM 3504 O O . ARG A 1 439 ? -32.180 -7.784 54.307 1.00 47.41 439 ARG A O 1
ATOM 3511 N N . ARG A 1 440 ? -32.018 -5.669 55.051 1.00 49.50 440 ARG A N 1
ATOM 3512 C CA . ARG A 1 440 ? -33.449 -5.336 54.899 1.00 49.50 440 ARG A CA 1
ATOM 3513 C C . ARG A 1 440 ? -33.903 -5.331 53.437 1.00 49.50 440 ARG A C 1
ATOM 3515 O O . ARG A 1 440 ? -34.986 -5.837 53.146 1.00 49.50 440 ARG A O 1
ATOM 3522 N N . ALA A 1 441 ? -33.096 -4.809 52.514 1.00 48.62 441 ALA A N 1
ATOM 3523 C CA . ALA A 1 441 ? -33.396 -4.852 51.080 1.00 48.62 441 ALA A CA 1
ATOM 3524 C C . ALA A 1 441 ? -33.407 -6.294 50.529 1.00 48.62 441 ALA A C 1
ATOM 3526 O O . ALA A 1 441 ? -34.294 -6.649 49.753 1.00 48.62 441 ALA A O 1
ATOM 3527 N N . ARG A 1 442 ? -32.484 -7.151 50.989 1.00 43.66 442 ARG A N 1
ATOM 3528 C CA . ARG A 1 442 ? -32.411 -8.583 50.636 1.00 43.66 442 ARG A CA 1
ATOM 3529 C C . ARG A 1 442 ? -33.592 -9.383 51.189 1.00 43.66 442 ARG A C 1
ATOM 3531 O O . ARG A 1 442 ? -34.184 -10.176 50.465 1.00 43.66 442 ARG A O 1
ATOM 3538 N N . SER A 1 443 ? -33.983 -9.119 52.436 1.00 42.94 443 SER A N 1
ATOM 3539 C CA . SER A 1 443 ? -35.175 -9.710 53.060 1.00 42.94 443 SER A CA 1
ATOM 3540 C C . SER A 1 443 ? -36.461 -9.346 52.305 1.00 42.94 443 SER A C 1
ATOM 3542 O O . SER A 1 443 ? -37.317 -10.207 52.115 1.00 42.94 443 SER A O 1
ATOM 3544 N N . LYS A 1 444 ? -36.570 -8.115 51.785 1.00 43.22 444 LYS A N 1
ATOM 3545 C CA . LYS A 1 444 ? -37.691 -7.696 50.923 1.00 43.22 444 LYS A CA 1
ATOM 3546 C C . LYS A 1 444 ? -37.679 -8.335 49.530 1.00 43.22 444 LYS A C 1
ATOM 3548 O O . LYS A 1 444 ? -38.742 -8.503 48.946 1.00 43.22 444 LYS A O 1
ATOM 3553 N N . ALA A 1 445 ? -36.512 -8.695 48.996 1.00 40.12 445 ALA A N 1
ATOM 3554 C CA . ALA A 1 445 ? -36.397 -9.370 47.701 1.00 40.12 445 ALA A CA 1
ATOM 3555 C C . ALA A 1 445 ? -36.735 -10.875 47.769 1.00 40.12 445 ALA A C 1
ATOM 3557 O O . ALA A 1 445 ? -37.070 -11.473 46.751 1.00 40.12 445 ALA A O 1
ATOM 3558 N N . GLY A 1 446 ? -36.678 -11.483 48.959 1.00 35.59 446 GLY A N 1
ATOM 3559 C CA . GLY A 1 446 ? -36.890 -12.919 49.171 1.00 35.59 446 GLY A CA 1
ATOM 3560 C C . GLY A 1 446 ? -38.347 -13.401 49.219 1.00 35.59 446 GLY A C 1
ATOM 3561 O O . GLY A 1 446 ? -38.550 -14.602 49.369 1.00 35.59 446 GLY A O 1
ATOM 3562 N N . SER A 1 447 ? -39.362 -12.530 49.100 1.00 32.44 447 SER A N 1
ATOM 3563 C CA . SER A 1 447 ? -40.783 -12.945 49.156 1.00 32.44 447 SER A CA 1
ATOM 3564 C C . SER A 1 447 ? -41.486 -13.085 47.795 1.00 32.44 447 SER A C 1
ATOM 3566 O O . SER A 1 447 ? -42.695 -13.310 47.758 1.00 32.44 447 SER A O 1
ATOM 3568 N N . GLY A 1 448 ? -40.761 -12.989 46.675 1.00 30.91 448 GLY A N 1
ATOM 3569 C CA . GLY A 1 448 ? -41.302 -13.201 45.328 1.00 30.91 448 GLY A CA 1
ATOM 3570 C C . GLY A 1 448 ? -40.808 -14.505 44.704 1.00 30.91 448 GLY A C 1
ATOM 3571 O O . GLY A 1 448 ? -39.627 -14.644 44.401 1.00 30.91 448 GLY A O 1
ATOM 3572 N N . THR A 1 449 ? -41.711 -15.457 44.484 1.00 31.91 449 THR A N 1
ATOM 3573 C CA . THR A 1 449 ? -41.467 -16.708 43.758 1.00 31.91 449 THR A CA 1
ATOM 3574 C C . THR A 1 449 ? -41.147 -16.448 42.280 1.00 31.91 449 THR A C 1
ATOM 3576 O O . THR A 1 449 ? -42.019 -16.059 41.509 1.00 31.91 449 THR A O 1
ATOM 3579 N N . ALA A 1 450 ? -39.911 -16.723 41.853 1.00 24.98 450 ALA A N 1
ATOM 3580 C CA . ALA A 1 450 ? -39.576 -16.952 40.447 1.00 24.98 450 ALA A CA 1
ATOM 3581 C C . ALA A 1 450 ? -38.385 -17.921 40.324 1.00 24.98 450 ALA A C 1
ATOM 3583 O O . ALA A 1 450 ? -37.359 -17.768 40.980 1.00 24.98 450 ALA A O 1
ATOM 3584 N N . THR A 1 451 ? -38.565 -18.940 39.487 1.00 24.08 451 THR A N 1
ATOM 3585 C CA . THR A 1 451 ? -37.622 -20.007 39.108 1.00 24.08 451 THR A CA 1
ATOM 3586 C C . THR A 1 451 ? -36.241 -19.500 38.658 1.00 24.08 451 THR A C 1
ATOM 3588 O O . THR A 1 451 ? -36.167 -18.459 38.002 1.00 24.08 451 THR A O 1
ATOM 3591 N N . PRO A 1 452 ? -35.142 -20.240 38.920 1.00 24.03 452 PRO A N 1
ATOM 3592 C CA . PRO A 1 452 ? -33.791 -19.784 38.617 1.00 24.03 452 PRO A CA 1
ATOM 3593 C C . PRO A 1 452 ? -33.451 -19.995 37.136 1.00 24.03 452 PRO A C 1
ATOM 3595 O O . PRO A 1 452 ? -33.050 -21.077 36.717 1.00 24.03 452 PRO A O 1
ATOM 3598 N N . SER A 1 453 ? -33.553 -18.938 36.336 1.00 23.95 453 SER A N 1
ATOM 3599 C CA . SER A 1 453 ? -32.738 -18.796 35.127 1.00 23.95 453 SER A CA 1
ATOM 3600 C C . SER A 1 453 ? -31.457 -18.046 35.501 1.00 23.95 453 SER A C 1
ATOM 3602 O O . SER A 1 453 ? -31.547 -16.902 35.936 1.00 23.95 453 SER A O 1
ATOM 3604 N N . THR A 1 454 ? -30.302 -18.711 35.364 1.00 23.12 454 THR A N 1
ATOM 3605 C CA . THR A 1 454 ? -28.919 -18.172 35.311 1.00 23.12 454 THR A CA 1
ATOM 3606 C C . THR A 1 454 ? -28.662 -16.824 36.017 1.00 23.12 454 THR A C 1
ATOM 3608 O O . THR A 1 454 ? -29.047 -15.778 35.486 1.00 23.12 454 THR A O 1
ATOM 3611 N N . PRO A 1 455 ? -27.943 -16.783 37.157 1.00 24.89 455 PRO A N 1
ATOM 3612 C CA . PRO A 1 455 ? -27.689 -15.527 37.850 1.00 24.89 455 PRO A CA 1
ATOM 3613 C C . PRO A 1 455 ? -26.667 -14.672 37.084 1.00 24.89 455 PRO A C 1
ATOM 3615 O O . PRO A 1 455 ? -25.519 -15.055 36.873 1.00 24.89 455 PRO A O 1
ATOM 3618 N N . HIS A 1 456 ? -27.099 -13.483 36.666 1.00 23.56 456 HIS A N 1
ATOM 3619 C CA . HIS A 1 456 ? -26.237 -12.428 36.144 1.00 23.56 456 HIS A CA 1
ATOM 3620 C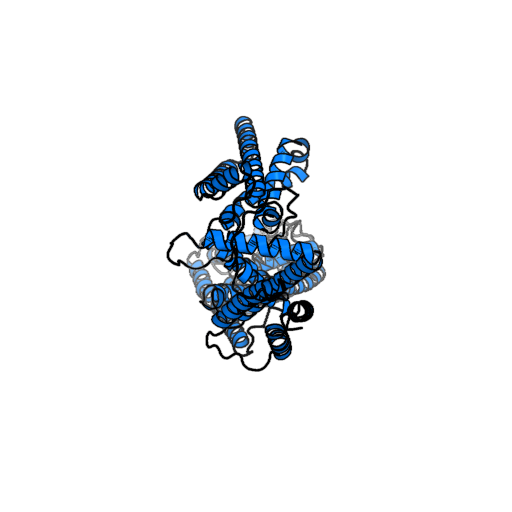 C . HIS A 1 456 ? -25.554 -11.663 37.293 1.00 23.56 456 HIS A C 1
ATOM 3622 O O . HIS A 1 456 ? -26.210 -11.285 38.263 1.00 23.56 456 HIS A O 1
ATOM 3628 N N . LEU A 1 457 ? -24.256 -11.357 37.140 1.00 24.00 457 LEU A N 1
ATOM 3629 C CA . LEU A 1 457 ? -23.500 -10.450 38.016 1.00 24.00 457 LEU A CA 1
ATOM 3630 C C . LEU A 1 457 ? -24.243 -9.113 38.213 1.00 24.00 457 LEU A C 1
ATOM 3632 O O . LEU A 1 457 ? -24.332 -8.295 37.291 1.00 24.00 457 LEU A O 1
ATOM 3636 N N . SER A 1 458 ? -24.720 -8.857 39.432 1.00 26.33 458 SER A N 1
ATOM 3637 C CA . SER A 1 458 ? -25.287 -7.561 39.816 1.00 26.33 458 SER A CA 1
ATOM 3638 C C . SER A 1 458 ? -24.157 -6.536 40.023 1.00 26.33 458 SER A C 1
ATOM 3640 O O . SER A 1 458 ? -23.194 -6.785 40.747 1.00 26.33 458 SER A O 1
ATOM 3642 N N . LYS A 1 459 ? -24.251 -5.384 39.346 1.00 26.88 459 LYS A N 1
ATOM 3643 C CA . LYS A 1 459 ? -23.202 -4.344 39.268 1.00 26.88 459 LYS A CA 1
ATOM 3644 C C . LYS A 1 459 ? -23.312 -3.222 40.315 1.00 26.88 459 LYS A C 1
ATOM 3646 O O . LYS A 1 459 ? -22.499 -2.303 40.265 1.00 26.88 459 LYS A O 1
ATOM 3651 N N . ASN A 1 460 ? -24.261 -3.265 41.249 1.00 26.05 460 ASN A N 1
ATOM 3652 C CA . ASN A 1 460 ? -24.498 -2.148 42.171 1.00 26.05 460 ASN A CA 1
ATOM 3653 C C . ASN A 1 460 ? -24.011 -2.449 43.594 1.00 26.05 460 ASN A C 1
ATOM 3655 O O . ASN A 1 460 ? -24.771 -2.894 44.444 1.00 26.05 460 ASN A O 1
ATOM 3659 N N . ASN A 1 461 ? -22.741 -2.131 43.851 1.00 29.53 461 ASN A N 1
ATOM 3660 C CA . ASN A 1 461 ? -22.179 -1.982 45.194 1.00 29.53 461 ASN A CA 1
ATOM 3661 C C . ASN A 1 461 ? -21.553 -0.587 45.322 1.00 29.53 461 ASN A C 1
ATOM 3663 O O . ASN A 1 461 ? -20.338 -0.450 45.373 1.00 29.53 461 ASN A O 1
ATOM 3667 N N . SER A 1 462 ? -22.384 0.456 45.332 1.00 25.98 462 SER A N 1
ATOM 3668 C CA . SER A 1 462 ? -21.974 1.789 45.783 1.00 25.98 462 SER A CA 1
ATOM 3669 C C . SER A 1 462 ? -22.738 2.120 47.057 1.00 25.98 462 SER A C 1
ATOM 3671 O O . SER A 1 462 ? -23.967 2.148 47.041 1.00 25.98 462 SER A O 1
ATOM 3673 N N . ILE A 1 463 ? -22.014 2.354 48.149 1.00 28.09 463 ILE A N 1
ATOM 3674 C CA . ILE A 1 463 ? -22.582 2.807 49.420 1.00 28.09 463 ILE A CA 1
ATOM 3675 C C . ILE A 1 463 ? -22.902 4.301 49.253 1.00 28.09 463 ILE A C 1
ATOM 3677 O O . ILE A 1 463 ? -21.992 5.125 49.169 1.00 28.09 463 ILE A O 1
ATOM 3681 N N . GLN A 1 464 ? -24.182 4.658 49.117 1.00 26.19 464 GLN A N 1
ATOM 3682 C CA . GLN A 1 464 ? -24.626 6.056 49.148 1.00 26.19 464 GLN A CA 1
ATOM 3683 C C . GLN A 1 464 ? -24.908 6.471 50.597 1.00 26.19 464 GLN A C 1
ATOM 3685 O O . GLN A 1 464 ? -25.523 5.724 51.349 1.00 26.19 464 GLN A O 1
ATOM 3690 N N . ARG A 1 465 ? -24.471 7.679 50.980 1.00 24.12 465 ARG A N 1
ATOM 3691 C CA . ARG A 1 465 ? -24.830 8.318 52.257 1.00 24.12 465 ARG A CA 1
ATOM 3692 C C . ARG A 1 465 ? -26.330 8.619 52.275 1.00 24.12 465 ARG A C 1
ATOM 3694 O O . ARG A 1 465 ? -26.768 9.504 51.542 1.00 24.12 465 ARG A O 1
ATOM 3701 N N . ALA A 1 466 ? -27.093 7.934 53.121 1.00 27.19 466 ALA A N 1
ATOM 3702 C CA . ALA A 1 466 ? -28.483 8.283 53.392 1.00 27.19 466 ALA A CA 1
ATOM 3703 C C . ALA A 1 466 ? -28.558 9.369 54.483 1.00 27.19 466 ALA A C 1
ATOM 3705 O O . ALA A 1 466 ? -28.013 9.221 55.574 1.00 27.19 466 ALA A O 1
ATOM 3706 N N . SER A 1 467 ? -29.218 10.487 54.170 1.00 25.25 467 SER A N 1
ATOM 3707 C CA . SER A 1 467 ? -29.540 11.562 55.111 1.00 25.25 467 SER A CA 1
ATOM 3708 C C . SER A 1 467 ? -30.751 11.206 55.981 1.00 25.25 467 SER A C 1
ATOM 3710 O O . SER A 1 467 ? -31.762 10.729 55.475 1.00 25.25 467 SER A O 1
ATOM 3712 N N . THR A 1 468 ? -30.635 11.522 57.270 1.00 33.84 468 THR A N 1
ATOM 3713 C CA . THR A 1 468 ? -31.633 11.525 58.357 1.00 33.84 468 THR A CA 1
ATOM 3714 C C . THR A 1 468 ? -33.118 11.604 57.967 1.00 33.84 468 THR A C 1
ATOM 3716 O O . THR A 1 468 ? -33.549 12.599 57.383 1.00 33.84 468 THR A O 1
ATOM 3719 N N . ALA A 1 469 ? -33.926 10.653 58.455 1.00 24.53 469 ALA A N 1
ATOM 3720 C CA . ALA A 1 469 ? -35.347 10.861 58.749 1.00 24.53 469 ALA A CA 1
ATOM 3721 C C . ALA A 1 469 ? -35.823 9.943 59.894 1.00 24.53 469 ALA A C 1
ATOM 3723 O O . ALA A 1 469 ? -35.625 8.731 59.880 1.00 24.53 469 ALA A O 1
ATOM 3724 N N . SER A 1 470 ? -36.440 10.563 60.897 1.00 30.41 470 SER A N 1
ATOM 3725 C CA . SER A 1 470 ? -36.995 10.003 62.131 1.00 30.41 470 SER A CA 1
ATOM 3726 C C . SER A 1 470 ? -38.305 9.236 61.919 1.00 30.41 470 SER A C 1
ATOM 3728 O O . SER A 1 470 ? -39.202 9.774 61.278 1.00 30.41 470 SER A O 1
ATOM 3730 N N . THR A 1 471 ? -38.486 8.060 62.537 1.00 25.34 471 THR A N 1
ATOM 3731 C CA . THR A 1 471 ? -39.793 7.597 63.073 1.00 25.34 471 THR A CA 1
ATOM 3732 C C . THR A 1 471 ? -39.627 6.439 64.077 1.00 25.34 471 THR A C 1
ATOM 3734 O O . THR A 1 471 ? -38.670 5.677 64.014 1.00 25.34 471 THR A O 1
ATOM 3737 N N . THR A 1 472 ? -40.554 6.393 65.033 1.00 23.52 472 THR A N 1
ATOM 3738 C CA . THR A 1 472 ? -40.653 5.658 66.314 1.00 23.52 472 THR A CA 1
ATOM 3739 C C . THR A 1 472 ? -40.646 4.111 66.260 1.00 23.52 472 THR A C 1
ATOM 3741 O O . THR A 1 472 ? -41.002 3.540 65.231 1.00 23.52 472 THR A O 1
ATOM 3744 N N . PRO A 1 473 ? -40.311 3.402 67.371 1.00 26.75 473 PRO A N 1
ATOM 3745 C CA . PRO A 1 473 ? -40.250 1.939 67.407 1.00 26.75 473 PRO A CA 1
ATOM 3746 C C . PRO A 1 473 ? -41.565 1.300 67.890 1.00 26.75 473 PRO A C 1
ATOM 3748 O O . PRO A 1 473 ? -42.166 1.748 68.865 1.00 26.75 473 PRO A O 1
ATOM 3751 N N . ALA A 1 474 ? -41.971 0.203 67.244 1.00 24.16 474 ALA A N 1
ATOM 3752 C CA . ALA A 1 474 ? -42.969 -0.734 67.757 1.00 24.16 474 ALA A CA 1
ATOM 3753 C C . ALA A 1 474 ? -42.298 -2.084 68.056 1.00 24.16 474 ALA A C 1
ATOM 3755 O O . ALA A 1 474 ? -41.469 -2.573 67.289 1.00 24.16 474 ALA A O 1
ATOM 3756 N N . SER A 1 475 ? -42.652 -2.634 69.212 1.00 26.31 475 SER A N 1
ATOM 3757 C CA . SER A 1 475 ? -42.094 -3.803 69.886 1.00 26.31 475 SER A CA 1
ATOM 3758 C C . SER A 1 475 ? -42.459 -5.145 69.243 1.00 26.31 475 SER A C 1
ATOM 3760 O O . SER A 1 475 ? -43.641 -5.424 69.044 1.00 26.31 475 SER A O 1
ATOM 3762 N N . ALA A 1 476 ? -41.470 -6.026 69.075 1.00 25.17 476 ALA A N 1
ATOM 3763 C CA . ALA A 1 476 ? -41.639 -7.480 69.098 1.00 25.17 476 ALA A CA 1
ATOM 3764 C C . ALA A 1 476 ? -40.383 -8.119 69.722 1.00 25.17 476 ALA A C 1
ATOM 3766 O O . ALA A 1 476 ? -39.270 -7.642 69.515 1.00 25.17 476 ALA A O 1
ATOM 3767 N N . SER A 1 477 ? -40.609 -9.124 70.564 1.00 25.42 477 SER A N 1
ATOM 3768 C CA . SER A 1 477 ? -39.712 -9.669 71.588 1.00 25.42 477 SER A CA 1
ATOM 3769 C C . SER A 1 477 ? -38.952 -10.927 71.083 1.00 25.42 477 SER A C 1
ATOM 3771 O O . SER A 1 477 ? -39.082 -11.258 69.903 1.00 25.42 477 SER A O 1
ATOM 3773 N N . PRO A 1 478 ? -38.074 -11.575 71.880 1.00 35.28 478 PRO A N 1
ATOM 3774 C CA . PRO A 1 478 ? -36.729 -11.953 71.449 1.00 35.28 478 PRO A CA 1
ATOM 3775 C C . PRO A 1 478 ? -36.569 -13.468 71.247 1.00 35.28 478 PRO A C 1
ATOM 3777 O O . PRO A 1 478 ? -37.300 -14.242 71.845 1.00 35.28 478 PRO A O 1
ATOM 3780 N N . HIS A 1 479 ? -35.605 -13.889 70.427 1.00 26.42 479 HIS A N 1
ATOM 3781 C CA . HIS A 1 479 ? -34.695 -15.019 70.683 1.00 26.42 479 HIS A CA 1
ATOM 3782 C C . HIS A 1 479 ? -33.895 -15.338 69.414 1.00 26.42 479 HIS A C 1
ATOM 3784 O O . HIS A 1 479 ? -34.447 -15.479 68.324 1.00 26.42 479 HIS A O 1
ATOM 3790 N N . GLY A 1 480 ? -32.583 -15.436 69.595 1.00 25.19 480 GLY A N 1
ATOM 3791 C CA . GLY A 1 480 ? -31.568 -15.571 68.560 1.00 25.19 480 GLY A CA 1
ATOM 3792 C C . GLY A 1 480 ? -30.447 -14.605 68.906 1.00 25.19 480 GLY A C 1
ATOM 3793 O O . GLY A 1 480 ? -30.536 -13.430 68.561 1.00 25.19 480 GLY A O 1
ATOM 3794 N N . ASP A 1 481 ? -29.487 -15.084 69.696 1.00 26.08 481 ASP A N 1
ATOM 3795 C CA . ASP A 1 481 ? -28.358 -14.311 70.206 1.00 26.08 481 ASP A CA 1
ATOM 3796 C C . ASP A 1 481 ? -27.696 -13.492 69.091 1.00 26.08 481 ASP A C 1
ATOM 3798 O O . ASP A 1 481 ? -27.344 -14.000 68.028 1.00 26.08 481 ASP A O 1
ATOM 3802 N N . PHE A 1 482 ? -27.598 -12.188 69.336 1.00 27.59 482 PHE A N 1
ATOM 3803 C CA . PHE A 1 482 ? -26.908 -11.237 68.480 1.00 27.59 482 PHE A CA 1
ATOM 3804 C C . PHE A 1 482 ? -25.420 -11.362 68.807 1.00 27.59 482 PHE A C 1
ATOM 3806 O O . PHE A 1 482 ? -24.998 -10.907 69.871 1.00 27.59 482 PHE A O 1
ATOM 3813 N N . ASP A 1 483 ? -24.637 -11.992 67.932 1.00 31.25 483 ASP A N 1
ATOM 3814 C CA . ASP A 1 483 ? -23.182 -11.946 68.060 1.00 31.25 483 A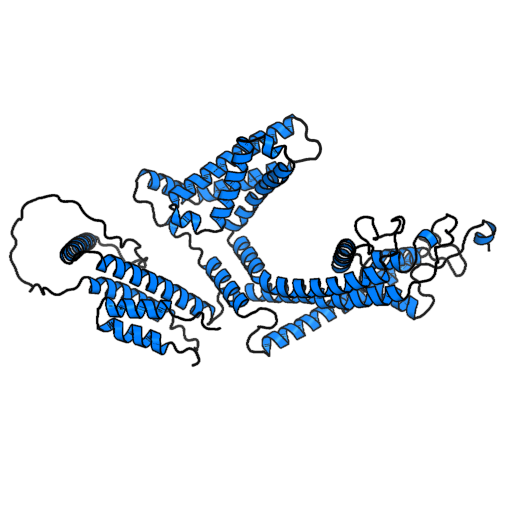SP A CA 1
ATOM 3815 C C . ASP A 1 483 ? -22.710 -10.543 67.615 1.00 31.25 483 ASP A C 1
ATOM 3817 O O . ASP A 1 483 ? -22.992 -10.139 66.482 1.00 31.25 483 ASP A O 1
ATOM 3821 N N . PRO A 1 484 ? -22.068 -9.726 68.473 1.00 31.52 484 PRO A N 1
ATOM 3822 C CA . PRO A 1 484 ? -21.738 -8.332 68.156 1.00 31.52 484 PRO A CA 1
ATOM 3823 C C . PRO A 1 484 ? -20.594 -8.158 67.141 1.00 31.52 484 PRO A C 1
ATOM 3825 O O . PRO A 1 484 ? -20.128 -7.033 66.955 1.00 31.52 484 PRO A O 1
ATOM 3828 N N . PHE A 1 485 ? -20.123 -9.244 66.522 1.00 34.88 485 PHE A N 1
ATOM 3829 C CA . PHE A 1 485 ? -18.859 -9.308 65.784 1.00 34.88 485 PHE A CA 1
ATOM 3830 C C . PHE A 1 485 ? -18.961 -9.748 64.317 1.00 34.88 485 PHE A C 1
ATOM 3832 O O . PHE A 1 485 ? -17.916 -9.921 63.697 1.00 34.88 485 PHE A O 1
ATOM 3839 N N . ASP A 1 486 ? -20.155 -9.869 63.728 1.00 35.06 486 ASP A N 1
ATOM 3840 C CA . ASP A 1 486 ? -20.260 -10.115 62.280 1.00 35.06 486 ASP A CA 1
ATOM 3841 C C . ASP A 1 486 ? -19.786 -8.871 61.501 1.00 35.06 486 ASP A C 1
ATOM 3843 O O . ASP A 1 486 ? -20.515 -7.884 61.338 1.00 35.06 486 ASP A O 1
ATOM 3847 N N . ASP A 1 487 ? -18.526 -8.908 61.063 1.00 36.34 487 ASP A N 1
ATOM 3848 C CA . ASP A 1 487 ? -17.857 -7.840 60.327 1.00 36.34 487 ASP A CA 1
ATOM 3849 C C . ASP A 1 487 ? -18.416 -7.783 58.887 1.00 36.34 487 ASP A C 1
ATOM 3851 O O . ASP A 1 487 ? -18.465 -8.796 58.186 1.00 36.34 487 ASP A O 1
ATOM 3855 N N . PRO A 1 488 ? -18.847 -6.615 58.375 1.00 36.34 488 PRO A N 1
ATOM 3856 C CA . PRO A 1 488 ? -19.284 -6.443 56.984 1.00 36.34 488 PRO A CA 1
ATOM 3857 C C . PRO A 1 488 ? -18.230 -6.802 55.915 1.00 36.34 488 PRO A C 1
ATOM 3859 O O . PRO A 1 488 ? -18.550 -6.800 54.718 1.00 36.34 488 PRO A O 1
ATOM 3862 N N . THR A 1 489 ? -16.989 -7.119 56.294 1.00 34.75 489 THR A N 1
ATOM 3863 C CA . THR A 1 489 ? -16.028 -7.835 55.438 1.00 34.75 489 THR A CA 1
ATOM 3864 C C . THR A 1 489 ? -16.545 -9.203 54.997 1.00 34.75 489 THR A C 1
ATOM 3866 O O . THR A 1 489 ? -16.281 -9.573 53.852 1.00 34.75 489 THR A O 1
ATOM 3869 N N . ASP A 1 490 ? -17.340 -9.912 55.797 1.00 36.50 490 ASP A N 1
ATOM 3870 C CA . ASP A 1 490 ? -17.773 -11.289 55.517 1.00 36.50 490 ASP A CA 1
ATOM 3871 C C . ASP A 1 490 ? -18.652 -11.418 54.269 1.00 36.50 490 ASP A C 1
ATOM 3873 O O . ASP A 1 490 ? -18.495 -12.353 53.485 1.00 36.50 490 ASP A O 1
ATOM 3877 N N . GLU A 1 491 ? -19.495 -10.424 53.975 1.00 39.53 491 GLU A N 1
ATOM 3878 C CA . GLU A 1 491 ? -20.314 -10.413 52.751 1.00 39.53 491 GLU A CA 1
ATOM 3879 C C . GLU A 1 491 ? -19.484 -10.049 51.500 1.00 39.53 491 GLU A C 1
ATOM 3881 O O . GLU A 1 491 ? -19.742 -10.531 50.386 1.00 39.53 491 GLU A O 1
ATOM 3886 N N . VAL A 1 492 ? -18.449 -9.216 51.669 1.00 37.16 492 VAL A N 1
ATOM 3887 C CA . VAL A 1 492 ? -17.453 -8.947 50.618 1.00 37.16 492 VAL A CA 1
ATOM 3888 C C . VAL A 1 492 ? -16.656 -10.220 50.345 1.00 37.16 492 VAL A C 1
ATOM 3890 O O . VAL A 1 492 ? -16.435 -10.552 49.182 1.00 37.16 492 VAL A O 1
ATOM 3893 N N . ILE A 1 493 ? -16.305 -10.967 51.387 1.00 39.53 493 ILE A N 1
ATOM 3894 C CA . ILE A 1 493 ? -15.590 -12.242 51.313 1.00 39.53 493 ILE A CA 1
ATOM 3895 C C . ILE A 1 493 ? -16.439 -13.320 50.657 1.00 39.53 493 ILE A C 1
ATOM 3897 O O . ILE A 1 493 ? -15.925 -14.012 49.786 1.00 39.53 493 ILE A O 1
ATOM 3901 N N . ASP A 1 494 ? -17.730 -13.416 50.960 1.00 41.50 494 ASP A N 1
ATOM 3902 C CA . ASP A 1 494 ? -18.639 -14.373 50.319 1.00 41.50 494 ASP A CA 1
ATOM 3903 C C . ASP A 1 494 ? -18.864 -14.060 48.834 1.00 41.50 494 ASP A C 1
ATOM 3905 O O . ASP A 1 494 ? -18.877 -14.956 47.986 1.00 41.50 494 ASP A O 1
ATOM 3909 N N . THR A 1 495 ? -18.966 -12.776 48.481 1.00 41.44 495 THR A N 1
ATOM 3910 C CA . THR A 1 495 ? -19.040 -12.348 47.074 1.00 41.44 495 THR A CA 1
ATOM 3911 C C . THR A 1 495 ? -17.732 -12.663 46.342 1.00 41.44 495 THR A C 1
ATOM 3913 O O . THR A 1 495 ? -17.734 -13.063 45.177 1.00 41.44 495 THR A O 1
ATOM 3916 N N . VAL A 1 496 ? -16.594 -12.496 47.013 1.00 40.53 496 VAL A N 1
ATOM 3917 C CA . VAL A 1 496 ? -15.265 -12.833 46.486 1.00 40.53 496 VAL A CA 1
ATOM 3918 C C . VAL A 1 496 ? -15.084 -14.346 46.353 1.00 40.53 496 VAL A C 1
ATOM 3920 O O . VAL A 1 496 ? -14.596 -14.792 45.316 1.00 40.53 496 VAL A O 1
ATOM 3923 N N . ARG A 1 497 ? -15.552 -15.131 47.328 1.00 42.03 497 ARG A N 1
ATOM 3924 C CA . ARG A 1 497 ? -15.560 -16.600 47.344 1.00 42.03 497 ARG A CA 1
ATOM 3925 C C . ARG A 1 497 ? -16.382 -17.156 46.186 1.00 42.03 497 ARG A C 1
ATOM 3927 O O . ARG A 1 497 ? -15.852 -17.936 45.406 1.00 42.03 497 ARG A O 1
ATOM 3934 N N . SER A 1 498 ? -17.609 -16.670 45.994 1.00 43.28 498 SER A N 1
ATOM 3935 C CA . SER A 1 498 ? -18.477 -17.083 44.881 1.00 43.28 498 SER A CA 1
ATOM 3936 C C . SER A 1 498 ? -17.849 -16.796 43.509 1.00 43.28 498 SER A C 1
ATOM 3938 O O . SER A 1 498 ? -17.865 -17.658 42.632 1.00 43.28 498 SER A O 1
ATOM 3940 N N . ASN A 1 499 ? -17.221 -15.626 43.334 1.00 41.84 499 ASN A N 1
ATOM 3941 C CA . ASN A 1 499 ? -16.524 -15.293 42.088 1.00 41.84 499 ASN A CA 1
ATOM 3942 C C . ASN A 1 499 ? -15.256 -16.147 41.878 1.00 41.84 499 ASN A C 1
ATOM 3944 O O . ASN A 1 499 ? -14.955 -16.523 40.747 1.00 41.84 499 ASN A O 1
ATOM 3948 N N . LEU A 1 500 ? -14.507 -16.463 42.941 1.00 41.69 500 LEU A N 1
ATOM 3949 C CA . LEU A 1 500 ? -13.318 -17.324 42.881 1.00 41.69 500 LEU A CA 1
ATOM 3950 C C . LEU A 1 500 ? -13.673 -18.790 42.596 1.00 41.69 500 LEU A C 1
ATOM 3952 O O . LEU A 1 500 ? -12.961 -19.447 41.839 1.00 41.69 500 LEU A O 1
ATOM 3956 N N . GLU A 1 501 ? -14.771 -19.295 43.154 1.00 43.81 501 GLU A N 1
ATOM 3957 C CA . GLU A 1 501 ? -15.290 -20.642 42.892 1.00 43.81 501 GLU A CA 1
ATOM 3958 C C . GLU A 1 501 ? -15.821 -20.782 41.461 1.00 43.81 501 GLU A C 1
ATOM 3960 O O . GLU A 1 501 ? -15.535 -21.781 40.800 1.00 43.81 501 GLU A O 1
ATOM 3965 N N . GLU A 1 502 ? -16.505 -19.761 40.935 1.00 42.19 502 GLU A N 1
ATOM 3966 C CA . GLU A 1 502 ? -16.945 -19.731 39.534 1.00 42.19 502 GLU A CA 1
ATOM 3967 C C . GLU A 1 502 ? -15.750 -19.723 38.565 1.00 42.19 502 GLU A C 1
ATOM 3969 O O . GLU A 1 502 ? -15.765 -20.412 37.541 1.00 42.19 502 GLU A O 1
ATOM 3974 N N . ILE A 1 503 ? -14.686 -18.982 38.898 1.00 39.28 503 ILE A N 1
ATOM 3975 C CA . ILE A 1 503 ? -13.428 -18.996 38.140 1.00 39.28 503 ILE A CA 1
ATOM 3976 C C . ILE A 1 503 ? -12.793 -20.387 38.221 1.00 39.28 503 ILE A C 1
ATOM 3978 O O . ILE A 1 503 ? -12.493 -20.962 37.182 1.00 39.28 503 ILE A O 1
ATOM 3982 N N . ARG A 1 504 ? -12.659 -20.973 39.419 1.00 40.12 504 ARG A N 1
ATOM 3983 C CA . ARG A 1 504 ? -12.104 -22.324 39.624 1.00 40.12 504 ARG A CA 1
ATOM 3984 C C . ARG A 1 504 ? -12.836 -23.387 38.800 1.00 40.12 504 ARG A C 1
ATOM 3986 O O . ARG A 1 504 ? -12.177 -24.234 38.201 1.00 40.12 504 ARG A O 1
ATOM 3993 N N . ALA A 1 505 ? -14.164 -23.311 38.732 1.00 41.84 505 ALA A N 1
ATOM 3994 C CA . ALA A 1 505 ? -14.991 -24.216 37.938 1.00 41.84 505 ALA A CA 1
ATOM 3995 C C . ALA A 1 505 ? -14.769 -24.052 36.422 1.00 41.84 505 ALA A C 1
ATOM 3997 O O . ALA A 1 505 ? -14.822 -25.032 35.684 1.00 41.84 505 ALA A O 1
ATOM 3998 N N . LYS A 1 506 ? -14.481 -22.831 35.949 1.00 36.94 506 LYS A N 1
ATOM 3999 C CA . LYS A 1 506 ? -14.197 -22.538 34.531 1.00 36.94 506 LYS A CA 1
ATOM 4000 C C . LYS A 1 506 ? -12.759 -22.861 34.114 1.00 36.94 506 LYS A C 1
ATOM 4002 O O . LYS A 1 506 ? -12.529 -23.148 32.943 1.00 36.94 506 LYS A O 1
ATOM 4007 N N . THR A 1 507 ? -11.803 -22.846 35.044 1.00 37.47 507 THR A N 1
ATOM 4008 C CA . THR A 1 507 ? -10.391 -23.174 34.770 1.00 37.47 507 THR A CA 1
ATOM 4009 C C . THR A 1 507 ? -10.111 -24.686 34.770 1.00 37.47 507 THR A C 1
ATOM 4011 O O . THR A 1 507 ? -9.074 -25.105 34.274 1.00 37.47 507 THR A O 1
ATOM 4014 N N . GLN A 1 508 ? -11.023 -25.524 35.279 1.00 33.19 508 GLN A N 1
ATOM 4015 C CA . GLN A 1 508 ? -10.898 -26.994 35.327 1.00 33.19 508 GLN A CA 1
ATOM 4016 C C . GLN A 1 508 ? -11.370 -27.720 34.047 1.00 33.19 508 GLN A C 1
ATOM 4018 O O . GLN A 1 508 ? -11.877 -28.838 34.105 1.00 33.19 508 GLN A O 1
ATOM 4023 N N . SER A 1 509 ? -11.179 -27.123 32.869 1.00 29.61 509 SER A N 1
ATOM 4024 C CA . SER A 1 509 ? -11.126 -27.911 31.628 1.00 29.61 509 SER A CA 1
ATOM 4025 C C . SER A 1 509 ? -9.791 -28.674 31.617 1.00 29.61 509 SER A C 1
ATOM 4027 O O . SER A 1 509 ? -8.760 -28.032 31.825 1.00 29.61 509 SER A O 1
ATOM 4029 N N . PRO A 1 510 ? -9.762 -30.002 31.393 1.00 26.33 510 PRO A N 1
ATOM 4030 C CA . PRO A 1 510 ? -8.550 -30.805 31.494 1.00 26.33 510 PRO A CA 1
ATOM 4031 C C . PRO A 1 510 ? -7.661 -30.554 30.273 1.00 26.33 510 PRO A C 1
ATOM 4033 O O . PRO A 1 510 ? -7.706 -31.279 29.287 1.00 26.33 510 PRO A O 1
ATOM 4036 N N . ILE A 1 511 ? -6.860 -29.497 30.329 1.00 23.41 511 ILE A N 1
ATOM 4037 C CA . ILE A 1 511 ? -5.695 -29.321 29.468 1.00 23.41 511 ILE A CA 1
ATOM 4038 C C . ILE A 1 511 ? -4.525 -29.200 30.433 1.00 23.41 511 ILE A C 1
ATOM 4040 O O . ILE A 1 511 ? -4.518 -28.312 31.284 1.00 23.41 511 ILE A O 1
ATOM 4044 N N . ALA A 1 512 ? -3.615 -30.169 30.362 1.00 26.78 512 ALA A N 1
ATOM 4045 C CA . ALA A 1 512 ? -2.440 -30.271 31.211 1.00 26.78 512 ALA A CA 1
ATOM 4046 C C . ALA A 1 512 ? -1.644 -28.959 31.151 1.00 26.78 512 ALA A C 1
ATOM 4048 O O . ALA A 1 512 ? -1.082 -28.603 30.121 1.00 26.78 512 ALA A O 1
ATOM 4049 N N . VAL A 1 513 ? -1.660 -28.215 32.255 1.00 28.41 513 VAL A N 1
ATOM 4050 C CA . VAL A 1 513 ? -0.780 -27.068 32.473 1.00 28.41 513 VAL A CA 1
ATOM 4051 C C . VAL A 1 513 ? 0.459 -27.635 33.158 1.00 28.41 513 VAL A C 1
ATOM 4053 O O . VAL A 1 513 ? 0.447 -27.837 34.370 1.00 28.41 513 VAL A O 1
ATOM 4056 N N . GLU A 1 514 ? 1.473 -27.982 32.367 1.00 26.72 514 GLU A N 1
ATOM 4057 C CA . GLU A 1 514 ? 2.797 -28.390 32.852 1.00 26.72 514 GLU A CA 1
ATOM 4058 C C . GLU A 1 514 ? 3.515 -27.211 33.546 1.00 26.72 514 GLU A C 1
ATOM 4060 O O . GLU A 1 514 ? 3.770 -26.163 32.954 1.00 26.72 514 GLU A O 1
ATOM 4065 N N . ASP A 1 515 ? 3.728 -27.379 34.853 1.00 29.56 515 ASP A N 1
ATOM 4066 C CA . ASP A 1 515 ? 4.921 -27.148 35.692 1.00 29.56 515 ASP A CA 1
ATOM 4067 C C . ASP A 1 515 ? 5.887 -25.947 35.543 1.00 29.56 515 ASP A C 1
ATOM 4069 O O . ASP A 1 515 ? 6.876 -25.933 36.266 1.00 29.56 515 ASP A O 1
ATOM 4073 N N . ASP A 1 516 ? 5.617 -24.885 34.774 1.00 27.17 516 ASP A N 1
ATOM 4074 C CA . ASP A 1 516 ? 6.603 -23.773 34.645 1.00 27.17 516 ASP A CA 1
ATOM 4075 C C . ASP A 1 516 ? 6.098 -22.343 34.941 1.00 27.17 516 ASP A C 1
ATOM 4077 O O . ASP A 1 516 ? 6.736 -21.345 34.590 1.00 27.17 516 ASP A O 1
ATOM 4081 N N . LEU A 1 517 ? 4.958 -22.195 35.625 1.00 33.03 517 LEU A N 1
ATOM 4082 C CA . LEU A 1 517 ? 4.451 -20.892 36.084 1.00 33.03 517 LEU A CA 1
ATOM 4083 C C . LEU A 1 517 ? 4.049 -20.963 37.556 1.00 33.03 517 LEU A C 1
ATOM 4085 O O . LEU A 1 517 ? 2.998 -21.504 37.907 1.00 33.03 517 LEU A O 1
ATOM 4089 N N . ASP A 1 518 ? 4.893 -20.380 38.407 1.00 37.50 518 ASP A N 1
ATOM 4090 C CA . ASP A 1 518 ? 4.765 -20.438 39.858 1.00 37.50 518 ASP A CA 1
ATOM 4091 C C . ASP A 1 518 ? 3.609 -19.548 40.355 1.00 37.50 518 ASP A C 1
ATOM 4093 O O . ASP A 1 518 ? 3.754 -18.395 40.762 1.00 37.50 518 ASP A O 1
ATOM 4097 N N . PHE A 1 519 ? 2.395 -20.085 40.248 1.00 42.16 519 PHE A N 1
ATOM 4098 C CA . PHE A 1 519 ? 1.196 -19.539 40.875 1.00 42.16 519 PHE A CA 1
ATOM 4099 C C . PHE A 1 519 ? 1.140 -19.843 42.377 1.00 42.16 519 PHE A C 1
ATOM 4101 O O . PHE A 1 519 ? 0.135 -19.485 42.994 1.00 42.16 519 PHE A O 1
ATOM 4108 N N . GLU A 1 520 ? 2.139 -20.502 42.977 1.00 41.94 520 GLU A N 1
ATOM 4109 C CA . GLU A 1 520 ? 2.109 -20.854 44.401 1.00 41.94 520 GLU A CA 1
ATOM 4110 C C . GLU A 1 520 ? 2.007 -19.618 45.296 1.00 41.94 520 GLU A C 1
ATOM 4112 O O . GLU A 1 520 ? 1.225 -19.652 46.234 1.00 41.94 520 GLU A O 1
ATOM 4117 N N . ASP A 1 521 ? 2.637 -18.489 44.958 1.00 41.34 521 ASP A N 1
ATOM 4118 C CA . ASP A 1 521 ? 2.539 -17.248 45.750 1.00 41.34 521 ASP A CA 1
ATOM 4119 C C . ASP A 1 521 ? 1.142 -16.605 45.716 1.00 41.34 521 ASP A C 1
ATOM 4121 O O . ASP A 1 521 ? 0.660 -16.048 46.702 1.00 41.34 521 ASP A O 1
ATOM 4125 N N . VAL A 1 522 ? 0.450 -16.674 44.575 1.00 43.78 522 VAL A N 1
ATOM 4126 C CA . VAL A 1 522 ? -0.917 -16.140 44.440 1.00 43.78 522 VAL A CA 1
ATOM 4127 C C . VAL A 1 522 ? -1.932 -17.124 45.014 1.00 43.78 522 VAL A C 1
ATOM 4129 O O . VAL A 1 522 ? -2.896 -16.707 45.656 1.00 43.78 522 VAL A O 1
ATOM 4132 N N . LYS A 1 523 ? -1.715 -18.430 44.815 1.00 41.34 523 LYS A N 1
ATOM 4133 C CA . LYS A 1 523 ? -2.509 -19.496 45.431 1.00 41.34 523 LYS A CA 1
ATOM 4134 C C . LYS A 1 523 ? -2.340 -19.490 46.946 1.00 41.34 523 LYS A C 1
ATOM 4136 O O . LYS A 1 523 ? -3.350 -19.670 47.612 1.00 41.34 523 LYS A O 1
ATOM 4141 N N . SER A 1 524 ? -1.142 -19.257 47.482 1.00 42.69 524 SER A N 1
ATOM 4142 C CA . SER A 1 524 ? -0.869 -19.160 48.921 1.00 42.69 524 SER A CA 1
ATOM 4143 C C . SER A 1 524 ? -1.476 -17.887 49.496 1.00 42.69 524 SER A C 1
ATOM 4145 O O . SER A 1 524 ? -2.257 -17.980 50.432 1.00 42.69 524 SER A O 1
ATOM 4147 N N . ALA A 1 525 ? -1.289 -16.727 48.856 1.00 44.16 525 ALA A N 1
ATOM 4148 C CA . ALA A 1 525 ? -1.912 -15.477 49.294 1.00 44.16 525 ALA A CA 1
ATOM 4149 C C . ALA A 1 525 ? -3.450 -15.542 49.275 1.00 44.16 525 ALA A C 1
ATOM 4151 O O . ALA A 1 525 ? -4.103 -15.001 50.166 1.00 44.16 525 ALA A O 1
ATOM 4152 N N . LEU A 1 526 ? -4.052 -16.215 48.287 1.00 41.31 526 LEU A N 1
ATOM 4153 C CA . LEU A 1 526 ? -5.495 -16.474 48.262 1.00 41.31 526 LEU A CA 1
ATOM 4154 C C . LEU A 1 526 ? -5.905 -17.507 49.323 1.00 41.31 526 LEU A C 1
ATOM 4156 O O . LEU A 1 526 ? -6.917 -17.304 49.989 1.00 41.31 526 LEU A O 1
ATOM 4160 N N . ARG A 1 527 ? -5.135 -18.588 49.500 1.00 40.75 527 ARG A N 1
ATOM 4161 C CA . ARG A 1 527 ? -5.389 -19.671 50.469 1.00 40.75 527 ARG A CA 1
ATOM 4162 C C . ARG A 1 527 ? -5.260 -19.199 51.920 1.00 40.75 527 ARG A C 1
ATOM 4164 O O . ARG A 1 527 ? -6.020 -19.687 52.747 1.00 40.75 527 ARG A O 1
ATOM 4171 N N . ASP A 1 528 ? -4.391 -18.232 52.194 1.00 44.50 528 ASP A N 1
ATOM 4172 C CA . ASP A 1 528 ? -4.187 -17.624 53.513 1.00 44.50 528 ASP A CA 1
ATOM 4173 C C . ASP A 1 528 ? -5.173 -16.480 53.791 1.00 44.50 528 ASP A C 1
ATOM 4175 O O . ASP A 1 528 ? -5.524 -16.243 54.943 1.00 44.50 528 ASP A O 1
ATOM 4179 N N . ALA A 1 529 ? -5.663 -15.782 52.758 1.00 43.66 529 ALA A N 1
ATOM 4180 C CA . ALA A 1 529 ? -6.636 -14.693 52.914 1.00 43.66 529 ALA A CA 1
ATOM 4181 C C . ALA A 1 529 ? -8.105 -15.159 52.957 1.00 43.66 529 ALA A C 1
ATOM 4183 O O . ALA A 1 529 ? -8.949 -14.483 53.542 1.00 43.66 529 ALA A O 1
ATOM 4184 N N . LEU A 1 530 ? -8.433 -16.294 52.327 1.00 38.62 530 LEU A N 1
ATOM 4185 C CA . LEU A 1 530 ? -9.786 -16.876 52.299 1.00 38.62 530 LEU A CA 1
ATOM 4186 C C . LEU A 1 530 ? -10.339 -17.310 53.680 1.00 38.62 530 LEU A C 1
ATOM 4188 O O . LEU A 1 530 ? -11.555 -17.200 53.857 1.00 38.62 530 LEU A O 1
ATOM 4192 N N . PRO A 1 531 ? -9.522 -17.793 54.642 1.00 36.12 531 PRO A N 1
ATOM 4193 C CA . PRO A 1 531 ? -9.981 -18.188 55.976 1.00 36.12 531 PRO A CA 1
ATOM 4194 C C . PRO A 1 531 ? -9.980 -17.051 57.006 1.00 36.12 531 PRO A C 1
ATOM 4196 O O . PRO A 1 531 ? -10.761 -17.109 57.946 1.00 36.12 531 PRO A O 1
ATOM 4199 N N . THR A 1 532 ? -9.096 -16.053 56.877 1.00 44.81 532 THR A N 1
ATOM 4200 C CA . THR A 1 532 ? -8.857 -15.049 57.935 1.00 44.81 532 THR A CA 1
ATOM 4201 C C . THR A 1 532 ? -9.848 -13.894 57.939 1.00 44.81 532 THR A C 1
ATOM 4203 O O . THR A 1 532 ? -9.926 -13.181 58.931 1.00 44.81 532 THR A O 1
ATOM 4206 N N . GLN A 1 533 ? -10.574 -13.687 56.839 1.00 44.09 533 GLN A N 1
ATOM 4207 C CA . GLN A 1 533 ? -11.611 -12.661 56.689 1.00 44.09 533 GLN A CA 1
ATOM 4208 C C . GLN A 1 533 ? -11.170 -11.198 56.962 1.00 44.09 533 GLN A C 1
ATOM 4210 O O . GLN A 1 533 ? -11.978 -10.271 56.954 1.00 44.09 533 GLN A O 1
ATOM 4215 N N . ASP A 1 534 ? -9.868 -10.952 57.114 1.00 50.06 534 ASP A N 1
ATOM 4216 C CA . ASP A 1 534 ? -9.313 -9.630 57.394 1.00 50.06 534 ASP A CA 1
ATOM 4217 C C . ASP A 1 534 ? -9.144 -8.808 56.101 1.00 50.06 534 ASP A C 1
ATOM 4219 O O . ASP A 1 534 ? -8.594 -9.256 55.084 1.00 50.06 534 ASP A O 1
ATOM 4223 N N . ALA A 1 535 ? -9.582 -7.549 56.150 1.00 46.19 535 ALA A N 1
ATOM 4224 C CA . ALA A 1 535 ? -9.403 -6.557 55.096 1.00 46.19 535 ALA A CA 1
ATOM 4225 C C . ALA A 1 535 ? -7.931 -6.399 54.671 1.00 46.19 535 ALA A C 1
ATOM 4227 O O . ALA A 1 535 ? -7.664 -6.153 53.488 1.00 46.19 535 ALA A O 1
ATOM 4228 N N . ALA A 1 536 ? -6.977 -6.556 55.597 1.00 50.09 536 ALA A N 1
ATOM 4229 C CA . ALA A 1 536 ? -5.547 -6.494 55.298 1.00 50.09 536 ALA A CA 1
ATOM 4230 C C . ALA A 1 536 ? -5.079 -7.683 54.440 1.00 50.09 536 ALA A C 1
ATOM 4232 O O . ALA A 1 536 ? -4.344 -7.483 53.467 1.00 50.09 536 ALA A O 1
ATOM 4233 N N . SER A 1 537 ? -5.556 -8.897 54.731 1.00 51.75 537 SER A N 1
ATOM 4234 C CA . SER A 1 537 ? -5.248 -10.119 53.973 1.00 51.75 537 SER A CA 1
ATOM 4235 C C . SER A 1 537 ? -5.853 -10.087 52.566 1.00 51.75 537 SER A C 1
ATOM 4237 O O . SER A 1 537 ? -5.183 -10.428 51.590 1.00 51.75 537 SER A O 1
ATOM 4239 N N . LEU A 1 538 ? -7.083 -9.584 52.422 1.00 51.72 538 LEU A N 1
ATOM 4240 C CA . LEU A 1 538 ? -7.736 -9.405 51.116 1.00 51.72 538 LEU A CA 1
ATOM 4241 C C . LEU A 1 538 ? -7.054 -8.336 50.255 1.00 51.72 538 LEU A C 1
ATOM 4243 O O . LEU A 1 538 ? -6.929 -8.502 49.039 1.00 51.72 538 LEU A O 1
ATOM 4247 N N . LEU A 1 539 ? -6.591 -7.240 50.865 1.00 54.59 539 LEU A N 1
ATOM 4248 C CA . LEU A 1 539 ? -5.774 -6.232 50.185 1.00 54.59 539 LEU A CA 1
ATOM 4249 C C . LEU A 1 539 ? -4.407 -6.790 49.787 1.00 54.59 539 LEU A C 1
ATOM 4251 O O . LEU A 1 539 ? -3.933 -6.478 48.696 1.00 54.59 539 LEU A O 1
ATOM 4255 N N . ALA A 1 540 ? -3.786 -7.618 50.627 1.00 55.66 540 ALA A N 1
ATOM 4256 C CA . ALA A 1 540 ? -2.530 -8.290 50.311 1.00 55.66 540 ALA A CA 1
ATOM 4257 C C . ALA A 1 540 ? -2.693 -9.252 49.124 1.00 55.66 540 ALA A C 1
ATOM 4259 O O . ALA A 1 540 ? -1.916 -9.165 48.174 1.00 55.66 540 ALA A O 1
ATOM 4260 N N . ALA A 1 541 ? -3.752 -10.067 49.107 1.00 53.91 541 ALA A N 1
ATOM 4261 C CA . ALA A 1 541 ? -4.085 -10.945 47.985 1.00 53.91 541 ALA A CA 1
ATOM 4262 C C . ALA A 1 541 ? -4.406 -10.152 46.703 1.00 53.91 541 ALA A C 1
ATOM 4264 O O . ALA A 1 541 ? -3.897 -10.467 45.627 1.00 53.91 541 ALA A O 1
ATOM 4265 N N . ALA A 1 542 ? -5.184 -9.068 46.799 1.00 53.16 542 ALA A N 1
ATOM 4266 C CA . ALA A 1 542 ? -5.473 -8.196 45.659 1.00 53.16 542 ALA A CA 1
ATOM 4267 C C . ALA A 1 542 ? -4.208 -7.507 45.112 1.00 53.16 542 ALA A C 1
ATOM 4269 O O . ALA A 1 542 ? -4.044 -7.404 43.897 1.00 53.16 542 ALA A O 1
ATOM 4270 N N . ASN A 1 543 ? -3.298 -7.076 45.989 1.00 54.53 543 ASN A N 1
ATOM 4271 C CA . ASN A 1 543 ? -2.010 -6.498 45.607 1.00 54.53 543 ASN A CA 1
ATOM 4272 C C . ASN A 1 543 ? -1.060 -7.550 45.018 1.00 54.53 543 ASN A C 1
ATOM 4274 O O . ASN A 1 543 ? -0.322 -7.226 44.095 1.00 54.53 543 ASN A O 1
ATOM 4278 N N . ALA A 1 544 ? -1.083 -8.797 45.497 1.00 55.22 544 ALA A N 1
ATOM 4279 C CA . ALA A 1 544 ? -0.323 -9.907 44.921 1.00 55.22 544 ALA A CA 1
ATOM 4280 C C . ALA A 1 544 ? -0.801 -10.236 43.495 1.00 55.22 544 ALA A C 1
ATOM 4282 O O . ALA A 1 544 ? 0.011 -10.381 42.585 1.00 55.22 544 ALA A O 1
ATOM 4283 N N . VAL A 1 545 ? -2.119 -10.233 43.260 1.00 51.66 545 VAL A N 1
ATOM 4284 C CA . VAL A 1 545 ? -2.710 -10.390 41.918 1.00 51.66 545 VAL A CA 1
ATOM 4285 C C . VAL A 1 545 ? -2.403 -9.191 41.007 1.00 51.66 545 VAL A C 1
ATOM 4287 O O . VAL A 1 545 ? -2.206 -9.365 39.804 1.00 51.66 545 VAL A O 1
ATOM 4290 N N . ASP A 1 546 ? -2.334 -7.968 41.539 1.00 50.81 546 ASP A N 1
ATOM 4291 C CA . ASP A 1 546 ? -1.939 -6.784 40.757 1.00 50.81 546 ASP A CA 1
ATOM 4292 C C . ASP A 1 546 ? -0.435 -6.795 40.418 1.00 50.81 546 ASP A C 1
ATOM 4294 O O . ASP A 1 546 ? -0.037 -6.365 39.332 1.00 50.81 546 ASP A O 1
ATOM 4298 N N . ARG A 1 547 ? 0.380 -7.379 41.310 1.00 48.72 547 ARG A N 1
ATOM 4299 C CA . ARG A 1 547 ? 1.815 -7.653 41.136 1.00 48.72 547 ARG A CA 1
ATOM 4300 C C . ARG A 1 547 ? 2.122 -8.844 40.234 1.00 48.72 547 ARG A C 1
ATOM 4302 O O . ARG A 1 547 ? 3.299 -9.015 39.925 1.00 48.72 547 ARG A O 1
ATOM 4309 N N . LEU A 1 548 ? 1.118 -9.615 39.784 1.00 46.72 548 LEU A N 1
ATOM 4310 C CA . LEU A 1 548 ? 1.319 -10.652 38.767 1.00 46.72 548 LEU A CA 1
ATOM 4311 C C . LEU A 1 548 ? 2.140 -10.043 37.627 1.00 46.72 548 LEU A C 1
ATOM 4313 O O . LEU A 1 548 ? 1.646 -9.094 36.980 1.00 46.72 548 LEU A O 1
ATOM 4317 N N . PRO A 1 549 ? 3.365 -10.554 37.392 1.00 43.00 549 PRO A N 1
ATOM 4318 C CA . PRO A 1 549 ? 4.200 -10.067 36.318 1.00 43.00 549 PRO A CA 1
ATOM 4319 C C . PRO A 1 549 ? 3.397 -10.112 35.020 1.00 43.00 549 PRO A C 1
ATOM 4321 O O . PRO A 1 549 ? 2.507 -10.949 34.842 1.00 43.00 549 PRO A O 1
ATOM 4324 N N . ARG A 1 550 ? 3.721 -9.234 34.070 1.00 44.69 550 ARG A N 1
ATOM 4325 C CA . ARG A 1 550 ? 3.521 -9.587 32.662 1.00 44.69 550 ARG A CA 1
ATOM 4326 C C . ARG A 1 550 ? 4.456 -10.779 32.411 1.00 44.69 550 ARG A C 1
ATOM 4328 O O . ARG A 1 550 ? 5.581 -10.568 31.991 1.00 44.69 550 ARG A O 1
ATOM 4335 N N . SER A 1 551 ? 4.096 -11.981 32.850 1.00 39.50 551 SER A N 1
ATOM 4336 C CA . SER A 1 551 ? 4.938 -13.166 32.695 1.00 39.50 551 SER A CA 1
ATOM 4337 C C . SER A 1 551 ? 4.844 -13.541 31.214 1.00 39.50 551 SER A C 1
ATOM 4339 O O . SER A 1 551 ? 3.807 -14.038 30.793 1.00 39.50 551 SER A O 1
ATOM 4341 N N . ARG A 1 552 ? 5.802 -13.211 30.350 1.00 31.30 552 ARG A N 1
ATOM 4342 C CA . ARG A 1 552 ? 7.252 -13.131 30.547 1.00 31.30 552 ARG A CA 1
ATOM 4343 C C . ARG A 1 552 ? 7.840 -11.779 30.105 1.00 31.30 552 ARG A C 1
ATOM 4345 O O . ARG A 1 552 ? 7.397 -11.191 29.122 1.00 31.30 552 ARG A O 1
ATOM 4352 N N . ARG A 1 553 ? 8.840 -11.319 30.859 1.00 31.69 553 ARG A N 1
ATOM 4353 C CA . ARG A 1 553 ? 9.973 -10.571 30.308 1.00 31.69 553 ARG A CA 1
ATOM 4354 C C . ARG A 1 553 ? 10.965 -11.568 29.738 1.00 31.69 553 ARG A C 1
ATOM 4356 O O . ARG A 1 553 ? 11.003 -12.681 30.313 1.00 31.69 553 ARG A O 1
#

Organism: NCBI:txid242159

Radius of gyration: 35.92 Å; chains: 1; bounding box: 70×60×120 Å